Protein 3EEG (pdb70)

Solvent-accessible surface area: 21512 Å² total

Foldseek 3Di:
DAAFAEEEAALPFDDALVLLLVLLVLVVQQFHQEYEQEAQVPDVRSLVSLLVNQVSDARHEYEYEYELDLVRLQSSLVSCVSHNAYEYEYEAEAAVVRVVPDDLVVSLSLVSLLSNVVRGPAYEYEHPCLLRHDLLSVLCVLSNVVSPHAEYERENNVLDAAVSLLVSLLSVCRNPPCVNHAYEYKHFCPVPCQLSNRVSNLLRGHRYYYAYDVQRDPDRGIHHPLSNCVVVPCVPRVYDYSGPVVSSVVSSVSSVVSD/DAAFAEEEECLEQVPPADLVVLLVLLVLCVVFFHQEYANYELVVDVRSLQSLLVNLVNHAPHEYEYEFELPLVSLLSQLVSCVSRNAYEYEYEDEQAQCCVVPPVNVDGLVVSQCLVSLLSNVVSGPAYEYEHPCLLHHDLVSSLCCLSNVVSPHAEYEYENVVLDAQVSLLVSLLSVCRRPPCVSHAYEYKHACPVPCQLSNRVSNLLRTHRYYYAYDVQRGPDRHHHHPLRNCVVVQCVPSVYHGSGDNVSNVVSSVVSVVSD

B-factor: mean 32.59, std 12.15, range [4.66, 92.18]

Radius of gyration: 26.12 Å; Cα contacts (8 Å, |Δi|>4): 1214; chains: 2; bounding box: 69×71×54 Å

CATH classification: 3.20.20.70

Nearest PDB structures (foldseek):
  3ewb-assembly1_X-2  TM=9.752E-01  e=7.501E-30  Listeria monocytogenes serotype 4b str. F2365
  3a9i-assembly1_A-2  TM=8.402E-01  e=5.751E-18  Thermus thermophilus HB27
  2zyf-assembly1_A-2  TM=8.427E-01  e=1.401E-17  Thermus thermophilus HB27
  2ztj-assembly1_A  TM=8.525E-01  e=6.180E-17  Thermus thermophilus HB27
  3ivt-assembly1_A  TM=8.142E-01  e=5.488E-17  Schizosaccharomyces pombe

Structure (mmCIF, N/CA/C/O backbone):
data_3EEG
#
_entry.id   3EEG
#
_cell.length_a   118.666
_cell.length_b   118.666
_cell.length_c   154.910
_cell.angle_alpha   90.00
_cell.angle_beta   90.00
_cell.angle_gamma   120.00
#
_symmetry.space_group_name_H-M   'P 65 2 2'
#
loop_
_entity.id
_entity.type
_entity.pdbx_description
1 polymer '2-isopropylmalate synthase'
2 water water
#
loop_
_atom_site.group_PDB
_atom_site.id
_atom_site.type_symbol
_atom_site.label_atom_id
_atom_site.label_alt_id
_atom_site.label_comp_id
_atom_site.label_asym_id
_atom_site.label_entity_id
_atom_site.label_seq_id
_atom_site.pdbx_PDB_ins_code
_atom_site.Cartn_x
_atom_site.Cartn_y
_atom_site.Cartn_z
_atom_site.occupancy
_atom_site.B_iso_or_equiv
_atom_site.auth_seq_id
_atom_site.auth_comp_id
_atom_site.auth_asym_id
_atom_site.auth_atom_id
_atom_site.pdbx_PDB_model_num
ATOM 1 N N . GLY A 1 4 ? 74.627 76.854 -6.726 1.00 32.54 2 GLY A N 1
ATOM 2 C CA . GLY A 1 4 ? 73.645 75.921 -6.042 1.00 30.89 2 GLY A CA 1
ATOM 3 C C . GLY A 1 4 ? 72.238 76.491 -5.954 1.00 30.24 2 GLY A C 1
ATOM 4 O O . GLY A 1 4 ? 72.051 77.699 -6.081 1.00 31.33 2 GLY A O 1
ATOM 5 N N . LYS A 1 5 ? 71.241 75.632 -5.760 1.00 28.38 3 LYS A N 1
ATOM 6 C CA . LYS A 1 5 ? 69.865 76.092 -5.643 1.00 25.71 3 LYS A CA 1
ATOM 7 C C . LYS A 1 5 ? 69.644 76.610 -4.219 1.00 24.94 3 LYS A C 1
ATOM 8 O O . LYS A 1 5 ? 69.942 75.924 -3.235 1.00 24.57 3 LYS A O 1
ATOM 14 N N . ARG A 1 6 ? 69.129 77.829 -4.113 1.00 22.48 4 ARG A N 1
ATOM 15 C CA . ARG A 1 6 ? 68.886 78.423 -2.815 1.00 21.87 4 ARG A CA 1
ATOM 16 C C . ARG A 1 6 ? 67.602 77.895 -2.194 1.00 21.26 4 ARG A C 1
ATOM 17 O O . ARG A 1 6 ? 66.540 77.907 -2.818 1.00 22.89 4 ARG A O 1
ATOM 25 N N . ILE A 1 7 ? 67.718 77.412 -0.965 1.00 18.48 5 ILE A N 1
ATOM 26 C CA . ILE A 1 7 ? 66.575 76.914 -0.225 1.00 16.34 5 ILE A CA 1
ATOM 27 C C . ILE A 1 7 ? 66.345 77.908 0.909 1.00 16.93 5 ILE A C 1
ATOM 28 O O . ILE A 1 7 ? 67.281 78.292 1.621 1.00 17.04 5 ILE A O 1
ATOM 33 N N . PHE A 1 8 ? 65.107 78.340 1.076 1.00 16.85 6 PHE A N 1
ATOM 34 C CA . PHE A 1 8 ? 64.828 79.300 2.121 1.00 17.84 6 PHE A CA 1
ATOM 35 C C . PHE A 1 8 ? 64.330 78.687 3.408 1.00 17.74 6 PHE A C 1
ATOM 36 O O . PHE A 1 8 ? 63.593 77.705 3.401 1.00 18.77 6 PHE A O 1
ATOM 44 N N . VAL A 1 9 ? 64.763 79.285 4.514 1.00 17.52 7 VAL A N 1
ATOM 45 C CA . VAL A 1 9 ? 64.406 78.855 5.859 1.00 15.75 7 VAL A CA 1
ATOM 46 C C . VAL A 1 9 ? 63.318 79.747 6.500 1.00 14.80 7 VAL A C 1
ATOM 47 O O . VAL A 1 9 ? 63.513 80.947 6.694 1.00 15.21 7 VAL A O 1
ATOM 51 N N . PHE A 1 10 ? 62.170 79.158 6.815 1.00 14.32 8 PHE A N 1
ATOM 52 C CA . PHE A 1 10 ? 61.075 79.902 7.435 1.00 13.74 8 PHE A CA 1
ATOM 53 C C . PHE A 1 10 ? 60.972 79.452 8.885 1.00 13.58 8 PHE A C 1
ATOM 54 O O . PHE A 1 10 ? 60.428 78.392 9.180 1.00 12.40 8 PHE A O 1
ATOM 62 N N . ASP A 1 11 ? 61.539 80.246 9.787 1.00 15.81 9 ASP A N 1
ATOM 63 C CA . ASP A 1 11 ? 61.507 79.906 11.197 1.00 15.04 9 ASP A CA 1
ATOM 64 C C . ASP A 1 11 ? 60.226 80.378 11.812 1.00 14.89 9 ASP A C 1
ATOM 65 O O . ASP A 1 11 ? 59.858 81.542 11.668 1.00 15.01 9 ASP A O 1
ATOM 70 N N . THR A 1 12 ? 59.575 79.465 12.527 1.00 15.38 10 THR A N 1
ATOM 71 C CA . THR A 1 12 ? 58.311 79.726 13.192 1.00 17.09 10 THR A CA 1
ATOM 72 C C . THR A 1 12 ? 58.424 79.598 14.726 1.00 17.30 10 THR A C 1
ATOM 73 O O . THR A 1 12 ? 57.418 79.565 15.444 1.00 17.22 10 THR A O 1
ATOM 77 N N . THR A 1 13 ? 59.663 79.594 15.215 1.00 17.50 11 THR A N 1
ATOM 78 C CA . THR A 1 13 ? 59.948 79.409 16.625 1.00 18.06 11 THR A CA 1
ATOM 79 C C . THR A 1 13 ? 59.419 80.412 17.646 1.00 18.74 11 THR A C 1
ATOM 80 O O . THR A 1 13 ? 59.432 80.124 18.837 1.00 17.65 11 THR A O 1
ATOM 84 N N . LEU A 1 14 ? 58.953 81.577 17.204 1.00 21.10 12 LEU A N 1
ATOM 85 C CA . LEU A 1 14 ? 58.394 82.563 18.136 1.00 21.59 12 LEU A CA 1
ATOM 86 C C . LEU A 1 14 ? 56.970 82.166 18.549 1.00 25.38 12 LEU A C 1
ATOM 87 O O . LEU A 1 14 ? 56.467 82.576 19.598 1.00 25.51 12 LEU A O 1
ATOM 92 N N . ARG A 1 15 ? 56.315 81.363 17.723 1.00 30.10 13 ARG A N 1
ATOM 93 C CA . ARG A 1 15 ? 54.968 80.925 18.044 1.00 35.96 13 ARG A CA 1
ATOM 94 C C . ARG A 1 15 ? 55.054 79.519 18.631 1.00 38.87 13 ARG A C 1
ATOM 95 O O . ARG A 1 15 ? 54.373 78.608 18.168 1.00 40.64 13 ARG A O 1
ATOM 103 N N . ASP A 1 16 ? 55.903 79.358 19.646 1.00 42.52 14 ASP A N 1
ATOM 104 C CA . ASP A 1 16 ? 56.113 78.078 20.321 1.00 44.56 14 ASP A CA 1
ATOM 105 C C . ASP A 1 16 ? 56.684 78.267 21.731 1.00 45.56 14 ASP A C 1
ATOM 106 O O . ASP A 1 16 ? 57.789 77.820 22.045 1.00 45.95 14 ASP A O 1
ATOM 111 N N . GLY A 1 17 ? 55.919 78.952 22.572 1.00 45.47 15 GLY A N 1
ATOM 112 C CA . GLY A 1 17 ? 56.335 79.170 23.939 1.00 45.08 15 GLY A CA 1
ATOM 113 C C . GLY A 1 17 ? 55.381 78.416 24.846 1.00 45.00 15 GLY A C 1
ATOM 114 O O . GLY A 1 17 ? 54.438 77.769 24.377 1.00 42.98 15 GLY A O 1
ATOM 115 N N . LEU A 1 25 ? 57.140 84.842 26.891 1.00 27.98 23 LEU A N 1
ATOM 116 C CA . LEU A 1 25 ? 58.059 85.852 26.372 1.00 29.55 23 LEU A CA 1
ATOM 117 C C . LEU A 1 25 ? 57.420 87.224 26.264 1.00 29.75 23 LEU A C 1
ATOM 118 O O . LEU A 1 25 ? 56.362 87.369 25.654 1.00 30.04 23 LEU A O 1
ATOM 123 N N . ASN A 1 26 ? 58.061 88.237 26.839 1.00 29.91 24 ASN A N 1
ATOM 124 C CA . ASN A 1 26 ? 57.525 89.586 26.742 1.00 30.64 24 ASN A CA 1
ATOM 125 C C . ASN A 1 26 ? 57.826 90.193 25.363 1.00 30.75 24 ASN A C 1
ATOM 126 O O . ASN A 1 26 ? 58.491 89.581 24.513 1.00 29.00 24 ASN A O 1
ATOM 131 N N . THR A 1 27 ? 57.362 91.418 25.159 1.00 31.08 25 THR A N 1
ATOM 132 C CA . THR A 1 27 ? 57.530 92.065 23.871 1.00 32.59 25 THR A CA 1
ATOM 133 C C . THR A 1 27 ? 58.913 92.601 23.501 1.00 32.33 25 THR A C 1
ATOM 134 O O . THR A 1 27 ? 59.022 93.472 22.641 1.00 33.06 25 THR A O 1
ATOM 138 N N . GLU A 1 28 ? 59.966 92.091 24.137 1.00 32.22 26 GLU A N 1
ATOM 139 C CA . GLU A 1 28 ? 61.331 92.509 23.803 1.00 32.20 26 GLU A CA 1
ATOM 140 C C . GLU A 1 28 ? 62.270 91.327 23.855 1.00 30.54 26 GLU A C 1
ATOM 141 O O . GLU A 1 28 ? 63.408 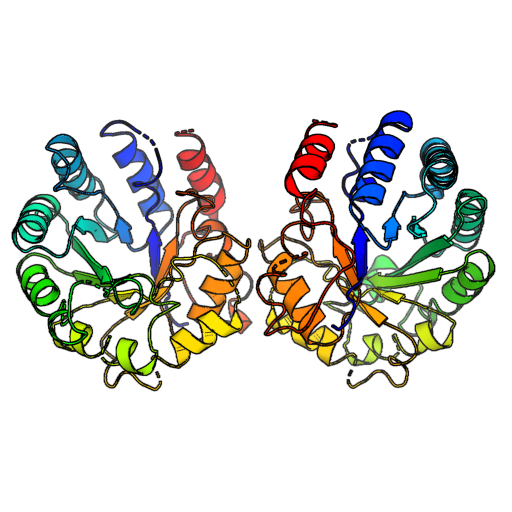91.406 23.402 1.00 29.57 26 GLU A O 1
ATOM 147 N N . GLU A 1 29 ? 61.784 90.234 24.425 1.00 30.00 27 GLU A N 1
ATOM 148 C CA . GLU A 1 29 ? 62.545 89.000 24.465 1.00 29.74 27 GLU A CA 1
ATOM 149 C C . GLU A 1 29 ? 62.262 88.364 23.099 1.00 29.35 27 GLU A C 1
ATOM 150 O O . GLU A 1 29 ? 63.054 87.582 22.583 1.00 29.78 27 GLU A O 1
ATOM 156 N N . LYS A 1 30 ? 61.116 88.726 22.522 1.00 29.58 28 LYS A N 1
ATOM 157 C CA . LYS A 1 30 ? 60.721 88.257 21.202 1.00 27.41 28 LYS A CA 1
ATOM 158 C C . LYS A 1 30 ? 61.574 89.018 20.203 1.00 27.55 28 LYS A C 1
ATOM 159 O O . LYS A 1 30 ? 61.937 88.483 19.166 1.00 29.01 28 LYS A O 1
ATOM 165 N N . ILE A 1 31 ? 61.889 90.275 20.503 1.00 25.20 29 ILE A N 1
ATOM 166 C CA . ILE A 1 31 ? 62.732 91.055 19.604 1.00 21.93 29 ILE A CA 1
ATOM 167 C C . ILE A 1 31 ? 64.158 90.513 19.661 1.00 22.11 29 ILE A C 1
ATOM 168 O O . ILE A 1 31 ? 64.841 90.395 18.639 1.00 22.51 29 ILE A O 1
ATOM 173 N N . ILE A 1 32 ? 64.609 90.180 20.863 1.00 20.50 30 ILE A N 1
ATOM 174 C CA . ILE A 1 32 ? 65.956 89.657 21.031 1.00 21.25 30 ILE A CA 1
ATOM 175 C C . ILE A 1 32 ? 66.111 88.341 20.281 1.00 21.37 30 ILE A C 1
ATOM 176 O O . ILE A 1 32 ? 67.127 88.104 19.624 1.00 23.05 30 ILE A O 1
ATOM 181 N N . VAL A 1 33 ? 65.097 87.488 20.387 1.00 19.62 31 VAL A N 1
ATOM 182 C CA . VAL A 1 33 ? 65.100 86.191 19.719 1.00 17.52 31 VAL A CA 1
ATOM 183 C C . VAL A 1 33 ? 65.061 86.387 18.204 1.00 17.22 31 VAL A C 1
ATOM 184 O O . VAL A 1 33 ? 65.835 85.777 17.448 1.00 15.29 31 VAL A O 1
ATOM 188 N N . ALA A 1 34 ? 64.147 87.246 17.772 1.00 15.85 32 ALA A N 1
ATOM 189 C CA . ALA A 1 34 ? 63.997 87.534 16.358 1.00 18.75 32 ALA A CA 1
ATOM 190 C C . ALA A 1 34 ? 65.305 88.083 15.787 1.00 19.68 32 ALA A C 1
ATOM 191 O O . ALA A 1 34 ? 65.653 87.797 14.642 1.00 19.05 32 ALA A O 1
ATOM 193 N N . LYS A 1 35 ? 66.027 88.870 16.583 1.00 19.46 33 LYS A N 1
ATOM 194 C CA . LYS A 1 35 ? 67.298 89.408 16.132 1.00 19.40 33 LYS A CA 1
ATOM 195 C C . LYS A 1 35 ? 68.294 88.270 16.009 1.00 19.14 33 LYS A C 1
ATOM 196 O O . LYS A 1 35 ? 69.026 88.185 15.030 1.00 19.39 33 LYS A O 1
ATOM 202 N N . ALA A 1 36 ? 68.303 87.384 16.998 1.00 19.34 34 ALA A N 1
ATOM 203 C CA . ALA A 1 36 ? 69.217 86.251 16.993 1.00 19.63 34 ALA A CA 1
ATOM 204 C C . ALA A 1 36 ? 68.972 85.445 15.728 1.00 21.61 34 ALA A C 1
ATOM 205 O O . ALA A 1 36 ? 69.913 84.966 15.071 1.00 20.06 34 ALA A O 1
ATOM 207 N N . LEU A 1 37 ? 67.693 85.315 15.385 1.00 22.70 35 LEU A N 1
ATOM 208 C CA . LEU A 1 37 ? 67.301 84.586 14.186 1.00 23.69 35 LEU A CA 1
ATOM 209 C C . LEU A 1 37 ? 67.763 85.312 12.925 1.00 24.14 35 LEU A C 1
ATOM 210 O O . LEU A 1 37 ? 68.192 84.674 11.966 1.00 24.98 35 LEU A O 1
ATOM 215 N N . ASP A 1 38 ? 67.668 86.640 12.926 1.00 24.08 36 ASP A N 1
ATOM 216 C CA . ASP A 1 38 ? 68.101 87.453 11.788 1.00 25.40 36 ASP A CA 1
ATOM 217 C C . ASP A 1 38 ? 69.611 87.267 11.543 1.00 25.96 36 ASP A C 1
ATOM 218 O O . ASP A 1 38 ? 70.071 87.109 10.403 1.00 24.24 36 ASP A O 1
ATOM 223 N N . GLU A 1 39 ? 70.370 87.278 12.633 1.00 26.93 37 GLU A N 1
ATOM 224 C CA . GLU A 1 39 ? 71.815 87.136 12.576 1.00 26.49 37 GLU A CA 1
ATOM 225 C C . GLU A 1 39 ? 72.228 85.733 12.208 1.00 26.36 37 GLU A C 1
ATOM 226 O O . GLU A 1 39 ? 73.302 85.533 11.654 1.00 26.16 37 GLU A O 1
ATOM 232 N N . LEU A 1 40 ? 71.384 84.756 12.522 1.00 25.92 38 LEU A N 1
ATOM 233 C CA . LEU A 1 40 ? 71.706 83.373 12.201 1.00 24.51 38 LEU A CA 1
ATOM 234 C C . LEU A 1 40 ? 71.533 83.156 10.706 1.00 24.78 38 LEU A C 1
ATOM 235 O O . LEU A 1 40 ? 72.066 82.203 10.130 1.00 24.66 38 LEU A O 1
ATOM 240 N N . GLY A 1 41 ? 70.771 84.050 10.083 1.00 24.93 39 GLY A N 1
ATOM 241 C CA . GLY A 1 41 ? 70.542 83.961 8.654 1.00 24.24 39 GLY A CA 1
ATOM 242 C C . GLY A 1 41 ? 69.273 83.294 8.151 1.00 24.38 39 GLY A C 1
ATOM 243 O O . GLY A 1 41 ? 69.284 82.721 7.056 1.00 23.95 39 GLY A O 1
ATOM 244 N N . VAL A 1 42 ? 68.186 83.340 8.926 1.00 23.85 40 VAL A N 1
ATOM 245 C CA . VAL A 1 42 ? 66.939 82.750 8.453 1.00 23.46 40 VAL A CA 1
ATOM 246 C C . VAL A 1 42 ? 66.339 83.768 7.485 1.00 22.29 40 VAL A C 1
ATOM 247 O O . VAL A 1 42 ? 66.553 84.972 7.620 1.00 22.24 40 VAL A O 1
ATOM 251 N N . ASP A 1 43 ? 65.594 83.284 6.504 1.00 19.97 41 ASP A N 1
ATOM 252 C CA . ASP A 1 43 ? 65.002 84.151 5.499 1.00 17.59 41 ASP A CA 1
ATOM 253 C C . ASP A 1 43 ? 63.641 84.733 5.862 1.00 17.69 41 ASP A C 1
ATOM 254 O O . ASP A 1 43 ? 63.319 85.870 5.519 1.00 17.51 41 ASP A O 1
ATOM 259 N N . VAL A 1 44 ? 62.834 83.962 6.569 1.00 19.38 42 VAL A N 1
ATOM 260 C CA . VAL A 1 44 ? 61.524 84.448 6.963 1.00 20.27 42 VAL A CA 1
ATOM 261 C C . VAL A 1 44 ? 61.276 84.088 8.416 1.00 20.92 42 VAL A C 1
ATOM 262 O O . VAL A 1 44 ? 61.377 82.920 8.785 1.00 22.48 42 VAL A O 1
ATOM 266 N N . ILE A 1 45 ? 60.968 85.072 9.252 1.00 20.16 43 ILE A N 1
ATOM 267 C CA . ILE A 1 45 ? 60.682 84.755 10.643 1.00 19.92 43 ILE A CA 1
ATOM 268 C C . ILE A 1 45 ? 59.240 85.168 10.943 1.00 20.66 43 ILE A C 1
ATOM 269 O O . ILE A 1 45 ? 58.868 86.321 10.750 1.00 21.82 43 ILE A O 1
ATOM 274 N N . GLU A 1 46 ? 58.423 84.206 11.371 1.00 20.74 44 GLU A N 1
ATOM 275 C CA . GLU A 1 46 ? 57.030 84.470 11.715 1.00 19.45 44 GLU A CA 1
ATOM 276 C C . GLU A 1 46 ? 56.951 85.199 13.079 1.00 18.26 44 GLU A C 1
ATOM 277 O O . GLU A 1 46 ? 57.284 84.648 14.135 1.00 16.48 44 GLU A O 1
ATOM 283 N N . ALA A 1 47 ? 56.516 86.455 13.029 1.00 16.54 45 ALA A N 1
ATOM 284 C CA . ALA A 1 47 ? 56.406 87.305 14.207 1.00 13.90 45 ALA A CA 1
ATOM 285 C C . ALA A 1 47 ? 55.239 86.999 15.136 1.00 13.90 45 ALA A C 1
ATOM 286 O O . ALA A 1 47 ? 55.372 87.150 16.343 1.00 14.34 45 ALA A O 1
ATOM 288 N N . GLY A 1 48 ? 54.093 86.594 14.600 1.00 13.95 46 GLY A N 1
ATOM 289 C CA . GLY A 1 48 ? 52.973 86.318 15.476 1.00 16.40 46 GLY A CA 1
ATOM 290 C C . GLY A 1 48 ? 51.618 86.184 14.812 1.00 19.73 46 GLY A C 1
ATOM 291 O O . GLY A 1 48 ? 51.510 86.107 13.588 1.00 20.68 46 GLY A O 1
ATOM 292 N N . PHE A 1 49 ? 50.579 86.189 15.642 1.00 22.38 47 PHE A N 1
ATOM 293 C CA . PHE A 1 49 ? 49.195 86.031 15.210 1.00 26.25 47 PHE A CA 1
ATOM 294 C C . PHE A 1 49 ? 48.340 87.290 15.557 1.00 27.28 47 PHE A C 1
ATOM 295 O O . PHE A 1 49 ? 47.378 87.217 16.323 1.00 30.16 47 PHE A O 1
ATOM 303 N N . PRO A 1 50 ? 48.666 88.447 14.949 1.00 26.13 48 PRO A N 1
ATOM 304 C CA . PRO A 1 50 ? 48.035 89.767 15.111 1.00 24.81 48 PRO A CA 1
ATOM 305 C C . PRO A 1 50 ? 46.560 89.873 15.494 1.00 23.59 48 PRO A C 1
ATOM 306 O O . PRO A 1 50 ? 46.190 90.755 16.254 1.00 23.10 48 PRO A O 1
ATOM 310 N N . VAL A 1 51 ? 45.721 88.991 14.970 1.00 24.41 49 VAL A N 1
ATOM 311 C CA . VAL A 1 51 ? 44.281 89.057 15.233 1.00 25.08 49 VAL A CA 1
ATOM 312 C C . VAL A 1 51 ? 43.864 88.641 16.655 1.00 25.68 49 VAL A C 1
ATOM 313 O O . VAL A 1 51 ? 42.844 89.096 17.189 1.00 23.80 49 VAL A O 1
ATOM 317 N N . SER A 1 52 ? 44.672 87.783 17.264 1.00 26.95 50 SER A N 1
ATOM 318 C CA . SER A 1 52 ? 44.387 87.272 18.591 1.00 27.09 50 SER A CA 1
ATOM 319 C C . SER A 1 52 ? 44.163 88.349 19.659 1.00 26.94 50 SER A C 1
ATOM 320 O O . SER A 1 52 ? 43.156 88.326 20.367 1.00 25.66 50 SER A O 1
ATOM 323 N N . SER A 1 53 ? 45.088 89.292 19.779 1.00 26.80 51 SER A N 1
ATOM 324 C CA . SER A 1 53 ? 44.931 90.337 20.789 1.00 27.86 51 SER A CA 1
ATOM 325 C C . SER A 1 53 ? 45.804 91.543 20.509 1.00 28.58 51 SER A C 1
ATOM 326 O O . SER A 1 53 ? 46.780 91.452 19.769 1.00 29.43 51 SER A O 1
ATOM 329 N N . PRO A 1 54 ? 45.471 92.694 21.111 1.00 28.29 52 PRO A N 1
ATOM 330 C CA . PRO A 1 54 ? 46.269 93.908 20.897 1.00 28.32 52 PRO A CA 1
ATOM 331 C C . PRO A 1 54 ? 47.760 93.686 21.203 1.00 27.81 52 PRO A C 1
ATOM 332 O O . PRO A 1 54 ? 48.639 94.257 20.553 1.00 27.90 52 PRO A O 1
ATOM 336 N N . GLY A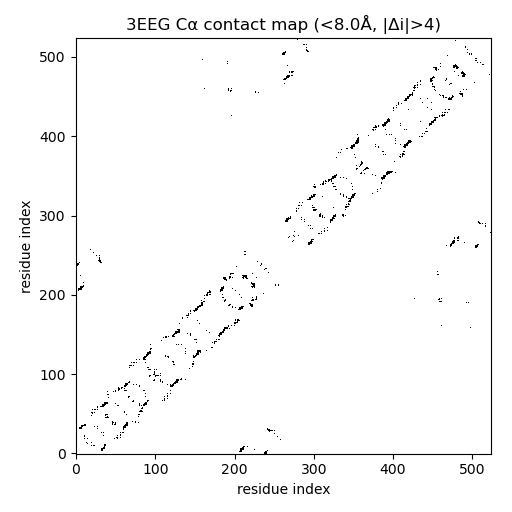 1 55 ? 48.038 92.836 22.182 1.00 28.22 53 GLY A N 1
ATOM 337 C CA . GLY A 1 55 ? 49.419 92.562 22.546 1.00 28.71 53 GLY A CA 1
ATOM 338 C C . GLY A 1 55 ? 50.219 91.819 21.489 1.00 28.20 53 GLY A C 1
ATOM 339 O O . GLY A 1 55 ? 51.435 92.002 21.371 1.00 29.64 53 GLY A O 1
ATOM 340 N N . ASP A 1 56 ? 49.541 90.963 20.735 1.00 26.91 54 ASP A N 1
ATOM 341 C CA . ASP A 1 56 ? 50.186 90.195 19.675 1.00 26.01 54 ASP A CA 1
ATOM 342 C C . ASP A 1 56 ? 50.345 91.099 18.459 1.00 24.10 54 ASP A C 1
ATOM 343 O O . ASP A 1 56 ? 51.324 91.007 17.724 1.00 22.61 54 ASP A O 1
ATOM 348 N N . PHE A 1 57 ? 49.368 91.975 18.254 1.00 22.30 55 PHE A N 1
ATOM 349 C CA . PHE A 1 57 ? 49.404 92.907 17.144 1.00 20.28 55 PHE A CA 1
ATOM 350 C C . PHE A 1 57 ? 50.611 93.796 17.405 1.00 20.00 55 PHE A C 1
ATOM 351 O O . PHE A 1 57 ? 51.539 93.905 16.598 1.00 17.31 55 PHE A O 1
ATOM 359 N N . ASN A 1 58 ? 50.580 94.407 18.578 1.00 20.89 56 ASN A N 1
ATOM 360 C CA . ASN A 1 58 ? 51.628 95.303 19.019 1.00 21.12 56 ASN A CA 1
ATOM 361 C C . ASN A 1 58 ? 53.018 94.666 18.975 1.00 20.32 56 ASN A C 1
ATOM 362 O O . ASN A 1 58 ? 53.998 95.335 18.640 1.00 21.36 56 ASN A O 1
ATOM 367 N N . SER A 1 59 ? 53.118 93.383 19.306 1.00 19.45 57 SER A N 1
ATOM 368 C CA . SER A 1 59 ? 54.423 92.733 19.288 1.00 18.18 57 SER A CA 1
ATOM 369 C C . SER A 1 59 ? 54.868 92.432 17.850 1.00 16.93 57 SER A C 1
ATOM 370 O O . SER A 1 59 ? 56.069 92.382 17.559 1.00 14.62 57 SER A O 1
ATOM 373 N N . VAL A 1 60 ? 53.904 92.262 16.947 1.00 15.72 58 VAL A N 1
ATOM 374 C CA . VAL A 1 60 ? 54.234 92.011 15.546 1.00 15.83 58 VAL A CA 1
ATOM 375 C C . VAL A 1 60 ? 54.813 93.277 14.887 1.00 18.58 58 VAL A C 1
ATOM 376 O O . VAL A 1 60 ? 55.826 93.208 14.172 1.00 18.57 58 VAL A O 1
ATOM 380 N N . VAL A 1 61 ? 54.198 94.430 15.146 1.00 19.20 59 VAL A N 1
ATOM 381 C CA . VAL A 1 61 ? 54.690 95.665 14.549 1.00 22.81 59 VAL A CA 1
ATOM 382 C C . VAL A 1 61 ? 56.044 95.970 15.159 1.00 23.20 59 VAL A C 1
ATOM 383 O O . VAL A 1 61 ? 56.937 96.515 14.506 1.00 23.59 59 VAL A O 1
ATOM 387 N N . GLU A 1 62 ? 56.198 95.598 16.420 1.00 24.01 60 GLU A N 1
ATOM 388 C CA . GLU A 1 62 ? 57.452 95.825 17.102 1.00 25.76 60 GLU A CA 1
ATOM 389 C C . GLU A 1 62 ? 58.572 94.998 16.489 1.00 26.61 60 GLU A C 1
ATOM 390 O O . GLU A 1 62 ? 59.711 95.441 16.453 1.00 27.84 60 GLU A O 1
ATOM 396 N N . ILE A 1 63 ? 58.264 93.795 16.014 1.00 27.10 61 ILE A N 1
ATOM 397 C CA . ILE A 1 63 ? 59.288 92.971 15.380 1.00 26.30 61 ILE A CA 1
ATOM 398 C C . ILE A 1 63 ? 59.705 93.630 14.047 1.00 26.79 61 ILE A C 1
ATOM 399 O O . ILE A 1 63 ? 60.899 93.704 13.718 1.00 24.97 61 ILE A O 1
ATOM 404 N N . THR A 1 64 ? 58.714 94.118 13.293 1.00 26.23 62 THR A N 1
ATOM 405 C CA . THR A 1 64 ? 58.974 94.759 11.999 1.00 26.65 62 THR A CA 1
ATOM 406 C C . THR A 1 64 ? 59.740 96.068 12.067 1.00 27.71 62 THR A C 1
ATOM 407 O O . THR A 1 64 ? 60.120 96.612 11.036 1.00 30.28 62 THR A O 1
ATOM 411 N N . LYS A 1 65 ? 59.969 96.580 13.270 1.00 27.70 63 LYS A N 1
ATOM 412 C CA . LYS A 1 65 ? 60.719 97.818 13.418 1.00 25.71 63 LYS A CA 1
ATOM 413 C C . LYS A 1 65 ? 62.146 97.516 13.818 1.00 25.31 63 LYS A C 1
ATOM 414 O O . LYS A 1 65 ? 63.072 98.186 13.378 1.00 28.91 63 LYS A O 1
ATOM 420 N N . ALA A 1 66 ? 62.310 96.503 14.659 1.00 23.69 64 ALA A N 1
ATOM 421 C CA . ALA A 1 66 ? 63.611 96.101 15.153 1.00 22.38 64 ALA A CA 1
ATOM 422 C C . ALA A 1 66 ? 64.391 95.262 14.158 1.00 22.97 64 ALA A C 1
ATOM 423 O O . ALA A 1 66 ? 65.600 95.419 14.054 1.00 25.86 64 ALA A O 1
ATOM 425 N N . VAL A 1 67 ? 63.715 94.368 13.439 1.00 21.66 65 VAL A N 1
ATOM 426 C CA . VAL A 1 67 ? 64.387 93.493 12.478 1.00 19.87 65 VAL A CA 1
ATOM 427 C C . VAL A 1 67 ? 63.814 93.738 11.090 1.00 20.55 65 VAL A C 1
ATOM 428 O O . VAL A 1 67 ? 62.595 93.800 10.908 1.00 22.71 65 VAL A O 1
ATOM 432 N N . THR A 1 68 ? 64.692 93.880 10.103 1.00 19.73 66 THR A N 1
ATOM 433 C CA . THR A 1 68 ? 64.217 94.198 8.771 1.00 17.56 66 THR A CA 1
ATOM 434 C C . THR A 1 68 ? 64.863 93.479 7.603 1.00 15.33 66 THR A C 1
ATOM 435 O O . THR A 1 68 ? 64.325 93.537 6.504 1.00 14.69 66 THR A O 1
ATOM 439 N N . ARG A 1 69 ? 65.992 92.808 7.819 1.00 14.97 67 ARG A N 1
ATOM 440 C CA . ARG A 1 69 ? 66.654 92.097 6.724 1.00 15.03 67 ARG A CA 1
ATOM 441 C C . ARG A 1 69 ? 65.778 90.903 6.352 1.00 15.47 67 ARG A C 1
ATOM 442 O O . ARG A 1 69 ? 65.327 90.777 5.217 1.00 14.99 67 ARG A O 1
ATOM 450 N N . PRO A 1 70 ? 65.524 90.003 7.310 1.00 16.19 68 PRO A N 1
ATOM 451 C CA . PRO A 1 70 ? 64.667 88.882 6.915 1.00 14.23 68 PRO A CA 1
ATOM 452 C C . PRO A 1 70 ? 63.259 89.430 6.699 1.00 15.28 68 PRO A C 1
ATOM 453 O O . PRO A 1 70 ? 62.923 90.505 7.201 1.00 15.54 68 PRO A O 1
ATOM 457 N N . THR A 1 71 ? 62.429 88.714 5.954 1.00 15.42 69 THR A N 1
ATOM 458 C CA . THR A 1 71 ? 61.079 89.203 5.745 1.00 14.47 69 THR A CA 1
ATOM 459 C C . THR A 1 71 ? 60.211 88.725 6.900 1.00 16.06 69 THR A C 1
ATOM 460 O O . THR A 1 71 ? 60.255 87.550 7.271 1.00 16.45 69 THR A O 1
ATOM 464 N N . ILE A 1 72 ? 59.457 89.656 7.486 1.00 16.79 70 ILE A N 1
ATOM 465 C CA . ILE A 1 72 ? 58.580 89.365 8.625 1.00 16.89 70 ILE A CA 1
ATOM 466 C C . ILE A 1 72 ? 57.195 88.836 8.234 1.00 18.05 70 ILE A C 1
ATOM 467 O O . ILE A 1 72 ? 56.443 89.480 7.498 1.00 18.62 70 ILE A O 1
ATOM 472 N N . CYS A 1 73 ? 56.860 87.665 8.764 1.00 17.51 71 CYS A N 1
ATOM 473 C CA . CYS A 1 73 ? 55.583 87.020 8.485 1.00 17.49 71 CYS A CA 1
ATOM 474 C C . CYS A 1 73 ? 54.594 87.038 9.670 1.00 17.60 71 CYS A C 1
ATOM 475 O O . CYS A 1 73 ? 55.003 86.979 10.829 1.00 19.32 71 CYS A O 1
ATOM 478 N N . ALA A 1 74 ? 53.302 87.149 9.374 1.00 16.92 72 ALA A N 1
ATOM 479 C CA . ALA A 1 74 ? 52.266 87.108 10.404 1.00 17.16 72 ALA A CA 1
ATOM 480 C C . ALA A 1 74 ? 51.320 85.996 9.967 1.00 19.82 72 ALA A C 1
ATOM 481 O O . ALA A 1 74 ? 51.184 85.722 8.769 1.00 22.02 72 ALA A O 1
ATOM 483 N N . LEU A 1 75 ? 50.672 85.352 10.931 1.00 20.14 73 LEU A N 1
ATOM 484 C CA . LEU A 1 75 ? 49.754 84.251 10.646 1.00 18.28 73 LEU A CA 1
ATOM 485 C C . LEU A 1 75 ? 48.328 84.746 10.822 1.00 19.13 73 LEU A C 1
ATOM 486 O O . LEU A 1 75 ? 48.086 85.576 11.691 1.00 20.67 73 LEU A O 1
ATOM 491 N N . THR A 1 76 ? 47.395 84.271 9.993 1.00 18.34 74 THR A N 1
ATOM 492 C CA . THR A 1 76 ? 45.980 84.674 10.094 1.00 20.04 74 THR A CA 1
ATOM 493 C C . THR A 1 76 ? 45.052 83.655 9.482 1.00 21.06 74 THR A C 1
ATOM 494 O O . THR A 1 76 ? 45.443 82.900 8.603 1.00 22.89 74 THR A O 1
ATOM 498 N N . ARG A 1 77 ? 43.815 83.632 9.944 1.00 20.96 75 ARG A N 1
ATOM 499 C CA . ARG A 1 77 ? 42.871 82.698 9.377 1.00 22.20 75 ARG A CA 1
ATOM 500 C C . ARG A 1 77 ? 42.529 83.197 7.984 1.00 21.46 75 ARG A C 1
ATOM 501 O O . ARG A 1 77 ? 42.774 84.357 7.648 1.00 20.27 75 ARG A O 1
ATOM 509 N N . ALA A 1 78 ? 41.966 82.309 7.177 1.00 22.23 76 ALA A N 1
ATOM 510 C CA . ALA A 1 78 ? 41.562 82.654 5.826 1.00 23.53 76 ALA A CA 1
ATOM 511 C C . ALA A 1 78 ? 40.258 83.476 5.897 1.00 23.68 76 ALA A C 1
ATOM 512 O O . ALA A 1 78 ? 39.191 83.020 5.487 1.00 23.90 76 ALA A O 1
ATOM 514 N N . LYS A 1 79 ? 40.345 84.689 6.429 1.00 23.58 77 LYS A N 1
ATOM 515 C CA . LYS A 1 79 ? 39.161 85.534 6.546 1.00 23.47 77 LYS A CA 1
ATOM 516 C C . LYS A 1 79 ? 39.572 86.960 6.262 1.00 22.15 77 LYS A C 1
ATOM 517 O O . LYS A 1 79 ? 40.490 87.479 6.880 1.00 23.73 77 LYS A O 1
ATOM 523 N N . GLU A 1 80 ? 38.881 87.591 5.329 1.00 20.49 78 GLU A N 1
ATOM 524 C CA . GLU A 1 80 ? 39.200 88.947 4.947 1.00 19.90 78 GLU A CA 1
ATOM 525 C C . GLU A 1 80 ? 39.497 89.814 6.164 1.00 18.99 78 GLU A C 1
ATOM 526 O O . GLU A 1 80 ? 40.523 90.483 6.211 1.00 18.96 78 GLU A O 1
ATOM 532 N N . ALA A 1 81 ? 38.616 89.772 7.157 1.00 20.93 79 ALA A N 1
ATOM 533 C CA . ALA A 1 81 ? 38.783 90.553 8.385 1.00 19.49 79 ALA A CA 1
ATOM 534 C C . ALA A 1 81 ? 40.168 90.403 9.001 1.00 18.73 79 ALA A C 1
ATOM 535 O O . ALA A 1 81 ? 40.828 91.401 9.290 1.00 18.19 79 ALA A O 1
ATOM 537 N N . ASP A 1 82 ? 40.604 89.161 9.217 1.00 19.53 80 ASP A N 1
ATOM 538 C CA . ASP A 1 82 ? 41.922 88.913 9.812 1.00 22.37 80 ASP A CA 1
ATOM 539 C C . ASP A 1 82 ? 43.083 89.346 8.914 1.00 23.33 80 ASP A C 1
ATOM 540 O O . ASP A 1 82 ? 44.030 89.998 9.366 1.00 25.89 80 ASP A O 1
ATOM 545 N N . ILE A 1 83 ? 43.022 88.976 7.642 1.00 20.67 81 ILE A N 1
ATOM 546 C CA . ILE A 1 83 ? 44.082 89.323 6.714 1.00 18.68 81 ILE A CA 1
ATOM 547 C C . ILE A 1 83 ? 44.401 90.820 6.756 1.00 18.23 81 ILE A C 1
ATOM 548 O O . ILE A 1 83 ? 45.572 91.208 6.868 1.00 17.20 81 ILE A O 1
ATOM 553 N N . ASN A 1 84 ? 43.365 91.658 6.683 1.00 17.48 82 ASN A N 1
ATOM 554 C CA . ASN A 1 84 ? 43.547 93.112 6.706 1.00 17.79 82 ASN A CA 1
ATOM 555 C C . ASN A 1 84 ? 44.170 93.637 7.994 1.00 18.63 82 ASN A C 1
ATOM 556 O O . ASN A 1 84 ? 44.974 94.579 7.967 1.00 18.98 82 ASN A O 1
ATOM 561 N N . ILE A 1 85 ? 43.782 93.039 9.118 1.00 17.20 83 ILE A N 1
ATOM 562 C CA . ILE A 1 85 ? 44.347 93.405 10.409 1.00 15.24 83 ILE A CA 1
ATOM 563 C C . ILE A 1 85 ? 45.824 92.970 10.339 1.00 14.74 83 ILE A C 1
ATOM 564 O O . ILE A 1 85 ? 46.726 93.767 10.613 1.00 14.27 83 ILE A O 1
ATOM 569 N N . ALA A 1 86 ? 46.078 91.726 9.936 1.00 14.74 84 ALA A N 1
ATOM 570 C CA . ALA A 1 86 ? 47.463 91.262 9.799 1.00 17.46 84 ALA A CA 1
ATOM 571 C C . ALA A 1 86 ? 48.225 92.276 8.937 1.00 18.81 84 ALA A C 1
ATOM 572 O O . ALA A 1 86 ? 49.387 92.567 9.204 1.00 18.83 84 ALA A O 1
ATOM 574 N N . GLY A 1 87 ? 47.560 92.802 7.908 1.00 20.60 85 GLY A N 1
ATOM 575 C CA . GLY A 1 87 ? 48.179 93.794 7.044 1.00 24.05 85 GLY A CA 1
ATOM 576 C C . GLY A 1 87 ? 48.537 95.064 7.807 1.00 25.69 85 GLY A C 1
ATOM 577 O O . GLY A 1 87 ? 49.573 95.677 7.564 1.00 25.57 85 GLY A O 1
ATOM 578 N N . GLU A 1 88 ? 47.677 95.474 8.731 1.00 28.05 86 GLU A N 1
ATOM 579 C CA . GLU A 1 88 ? 47.943 96.669 9.532 1.00 30.75 86 GLU A CA 1
ATOM 580 C C . GLU A 1 88 ? 49.180 96.465 10.430 1.00 30.48 86 GLU A C 1
ATOM 581 O O . GLU A 1 88 ? 49.938 97.396 10.712 1.00 29.72 86 GLU A O 1
ATOM 587 N N . ALA A 1 89 ? 49.379 95.231 10.876 1.00 29.31 87 ALA A N 1
ATOM 588 C CA . ALA A 1 89 ? 50.486 94.931 11.772 1.00 28.90 87 ALA A CA 1
ATOM 589 C C . ALA A 1 89 ? 51.830 94.770 11.089 1.00 27.48 87 ALA A C 1
ATOM 590 O O . ALA A 1 89 ? 52.876 95.007 11.699 1.00 27.33 87 ALA A O 1
ATOM 592 N N . LEU A 1 90 ? 51.808 94.333 9.836 1.00 25.54 88 LEU A N 1
ATOM 593 C CA . LEU A 1 90 ? 53.040 94.148 9.085 1.00 25.73 88 LEU A CA 1
ATOM 594 C C . LEU A 1 90 ? 53.358 95.398 8.274 1.00 26.89 88 LEU A C 1
ATOM 595 O O . LEU A 1 90 ? 54.422 95.509 7.668 1.00 26.80 88 LEU A O 1
ATOM 600 N N . ARG A 1 91 ? 52.412 96.330 8.283 1.00 27.98 89 ARG A N 1
ATOM 601 C CA . ARG A 1 91 ? 52.514 97.613 7.600 1.00 28.36 89 ARG A CA 1
ATOM 602 C C . ARG A 1 91 ? 53.902 98.286 7.605 1.00 28.79 89 ARG A C 1
ATOM 603 O O . ARG A 1 91 ? 54.287 98.897 6.609 1.00 27.59 89 ARG A O 1
ATOM 611 N N . PHE A 1 92 ? 54.658 98.194 8.698 1.00 28.17 90 PHE A N 1
ATOM 612 C CA . PHE A 1 92 ? 55.980 98.829 8.707 1.00 28.78 90 PHE A CA 1
ATOM 613 C C . PHE A 1 92 ? 57.130 97.915 8.284 1.00 27.37 90 PHE A C 1
ATOM 614 O O . PHE A 1 92 ? 58.286 98.320 8.353 1.00 27.02 90 PHE A O 1
ATOM 622 N N . ALA A 1 93 ? 56.832 96.703 7.838 1.00 27.09 91 ALA A N 1
ATOM 623 C CA . ALA A 1 93 ? 57.887 95.757 7.470 1.00 27.97 91 ALA A CA 1
ATOM 624 C C . ALA A 1 93 ? 58.548 96.029 6.132 1.00 29.05 91 ALA A C 1
ATOM 625 O O . ALA A 1 93 ? 57.857 96.229 5.135 1.00 29.54 91 ALA A O 1
ATOM 627 N N . LYS A 1 94 ? 59.883 96.023 6.110 1.00 29.06 92 LYS A N 1
ATOM 628 C CA . LYS A 1 94 ? 60.622 96.237 4.867 1.00 29.39 92 LYS A CA 1
ATOM 629 C C . LYS A 1 94 ? 60.160 95.213 3.843 1.00 29.66 92 LYS A C 1
ATOM 630 O O . LYS A 1 94 ? 59.930 95.540 2.679 1.00 31.25 92 LYS A O 1
ATOM 636 N N . ARG A 1 95 ? 60.040 93.968 4.284 1.00 27.44 93 ARG A N 1
ATOM 637 C CA . ARG A 1 95 ? 59.587 92.889 3.427 1.00 26.57 93 ARG A CA 1
ATOM 638 C C . ARG A 1 95 ? 58.598 92.097 4.272 1.00 26.71 93 ARG A C 1
ATOM 639 O O . ARG A 1 95 ? 58.998 91.332 5.146 1.00 28.40 93 ARG A O 1
ATOM 647 N N . SER A 1 96 ? 57.308 92.300 4.034 1.00 25.20 94 SER A N 1
ATOM 648 C CA . SER A 1 96 ? 56.287 91.594 4.801 1.00 23.72 94 SER A CA 1
ATOM 649 C C . SER A 1 96 ? 55.729 90.375 4.058 1.00 23.02 94 SER A C 1
ATOM 650 O O . SER A 1 96 ? 55.967 90.187 2.862 1.00 24.16 94 SER A O 1
ATOM 653 N N . ARG A 1 97 ? 54.994 89.541 4.782 1.00 20.24 95 ARG A N 1
ATOM 654 C CA . ARG A 1 97 ? 54.384 88.362 4.191 1.00 19.14 95 ARG A CA 1
ATOM 655 C C . ARG A 1 97 ? 53.274 87.831 5.083 1.00 18.20 95 ARG A C 1
ATOM 656 O O . ARG A 1 97 ? 53.419 87.756 6.300 1.00 19.84 95 ARG A O 1
ATOM 664 N N . ILE A 1 98 ? 52.149 87.491 4.483 1.00 17.42 96 ILE A N 1
ATOM 665 C CA . ILE A 1 98 ? 51.085 86.918 5.269 1.00 17.64 96 ILE A CA 1
ATOM 666 C C . ILE A 1 98 ? 51.171 85.413 5.048 1.00 19.77 96 ILE A C 1
ATOM 667 O O . ILE A 1 98 ? 51.722 84.932 4.050 1.00 21.32 96 ILE A O 1
ATOM 672 N N . HIS A 1 99 ? 50.608 84.681 5.988 1.00 18.61 97 HIS A N 1
ATOM 673 C CA . HIS A 1 99 ? 50.664 83.247 5.981 1.00 15.69 97 HIS A CA 1
ATOM 674 C C . HIS A 1 99 ? 49.271 82.757 6.355 1.00 13.29 97 HIS A C 1
ATOM 675 O O . HIS A 1 99 ? 48.839 82.918 7.492 1.00 12.27 97 HIS A O 1
ATOM 682 N N . THR A 1 100 ? 48.551 82.198 5.392 1.00 12.74 98 THR A N 1
ATOM 683 C CA . THR A 1 100 ? 47.201 81.709 5.663 1.00 14.11 98 THR A CA 1
ATOM 684 C C . THR A 1 100 ? 46.943 80.386 4.944 1.00 14.82 98 THR A C 1
ATOM 685 O O . THR A 1 100 ? 47.790 79.898 4.189 1.00 14.03 98 THR A O 1
ATOM 689 N N . GLY A 1 101 ? 45.773 79.808 5.192 1.00 15.44 99 GLY A N 1
ATOM 690 C CA . GLY A 1 101 ? 45.419 78.559 4.546 1.00 18.71 99 GLY A CA 1
ATOM 691 C C . GLY A 1 101 ? 44.078 77.994 4.965 1.00 20.30 99 GLY A C 1
ATOM 692 O O . GLY A 1 101 ? 43.337 78.597 5.742 1.00 22.13 99 GLY A O 1
ATOM 693 N N . ILE A 1 102 ? 43.764 76.820 4.437 1.00 21.99 100 ILE A N 1
ATOM 694 C CA . ILE A 1 102 ? 42.521 76.141 4.756 1.00 23.20 100 ILE A CA 1
ATOM 695 C C . ILE A 1 102 ? 42.678 74.665 4.380 1.00 23.14 100 ILE A C 1
ATOM 696 O O . ILE A 1 102 ? 43.524 74.326 3.553 1.00 23.95 100 ILE A O 1
ATOM 701 N N . GLY A 1 103 ? 41.879 73.800 5.011 1.00 23.28 101 GLY A N 1
ATOM 702 C CA . GLY A 1 103 ? 41.918 72.360 4.763 1.00 21.71 101 GLY A CA 1
ATOM 703 C C . GLY A 1 103 ? 41.872 71.867 3.322 1.00 20.97 101 GLY A C 1
ATOM 704 O O . GLY A 1 103 ? 41.274 72.497 2.455 1.00 20.33 101 GLY A O 1
ATOM 705 N N . SER A 1 104 ? 42.510 70.726 3.076 1.00 21.22 102 SER A N 1
ATOM 706 C CA . SER A 1 104 ? 42.557 70.123 1.747 1.00 22.55 102 SER A CA 1
ATOM 707 C C . SER A 1 104 ? 42.258 68.620 1.779 1.00 24.81 102 SER A C 1
ATOM 708 O O . SER A 1 104 ? 42.183 67.965 0.738 1.00 24.42 102 SER A O 1
ATOM 711 N N . SER A 1 105 ? 42.109 68.066 2.975 1.00 26.43 103 SER A N 1
ATOM 712 C CA . SER A 1 105 ? 41.807 66.651 3.094 1.00 28.30 103 SER A CA 1
ATOM 713 C C . SER A 1 105 ? 40.291 66.507 3.041 1.00 30.94 103 SER A C 1
ATOM 714 O O . SER A 1 105 ? 39.570 67.436 3.398 1.00 32.20 103 SER A O 1
ATOM 717 N N . ASP A 1 106 ? 39.802 65.355 2.590 1.00 34.12 104 ASP A N 1
ATOM 718 C CA . ASP A 1 106 ? 38.363 65.149 2.536 1.00 34.77 104 ASP A CA 1
ATOM 719 C C . ASP A 1 106 ? 37.914 65.165 3.982 1.00 34.79 104 ASP A C 1
ATOM 720 O O . ASP A 1 106 ? 36.885 65.742 4.318 1.00 34.52 104 ASP A O 1
ATOM 725 N N . ILE A 1 107 ? 38.714 64.535 4.835 1.00 35.63 105 ILE A N 1
ATOM 726 C CA . ILE A 1 107 ? 38.434 64.461 6.262 1.00 37.81 105 ILE A CA 1
ATOM 727 C C . ILE A 1 107 ? 38.129 65.858 6.806 1.00 39.53 105 ILE A C 1
ATOM 728 O O . ILE A 1 107 ? 37.166 66.064 7.546 1.00 39.45 105 ILE A O 1
ATOM 733 N N . HIS A 1 108 ? 38.973 66.808 6.420 1.00 41.19 106 HIS A N 1
ATOM 734 C CA . HIS A 1 108 ? 38.859 68.196 6.840 1.00 42.29 106 HIS A CA 1
ATOM 735 C C . HIS A 1 108 ? 37.657 68.887 6.218 1.00 41.94 106 HIS A C 1
ATOM 736 O O . HIS A 1 108 ? 36.817 69.443 6.923 1.00 42.88 106 HIS A O 1
ATOM 743 N N . ILE A 1 109 ? 37.585 68.853 4.893 1.00 41.79 107 ILE A N 1
ATOM 744 C CA . ILE A 1 109 ? 36.495 69.485 4.167 1.00 42.44 107 ILE A CA 1
ATOM 745 C C . ILE A 1 109 ? 35.134 69.054 4.705 1.00 44.76 107 ILE A C 1
ATOM 746 O O . ILE A 1 109 ? 34.208 69.859 4.773 1.00 46.09 107 ILE A O 1
ATOM 751 N N . GLU A 1 110 ? 35.019 67.786 5.092 1.00 46.07 108 GLU A N 1
ATOM 752 C CA . GLU A 1 110 ? 33.785 67.263 5.670 1.00 46.47 108 GLU A CA 1
ATOM 753 C C . GLU A 1 110 ? 33.867 67.295 7.192 1.00 46.65 108 GLU A C 1
ATOM 754 O O . GLU A 1 110 ? 34.287 66.317 7.821 1.00 44.89 108 GLU A O 1
ATOM 760 N N . SER A 1 115 ? 32.572 72.069 6.488 1.00 44.17 113 SER A N 1
ATOM 761 C CA . SER A 1 115 ? 31.607 71.215 5.787 1.00 45.33 113 SER A CA 1
ATOM 762 C C . SER A 1 115 ? 31.548 71.459 4.300 1.00 44.17 113 SER A C 1
ATOM 763 O O . SER A 1 115 ? 30.610 70.979 3.673 1.00 43.46 113 SER A O 1
ATOM 766 N N . THR A 1 116 ? 32.476 72.143 3.666 1.00 43.24 114 THR A N 1
ATOM 767 C CA . THR A 1 116 ? 32.081 72.390 2.297 1.00 44.13 114 THR A CA 1
ATOM 768 C C . THR A 1 116 ? 32.178 71.361 1.200 1.00 43.08 114 THR A C 1
ATOM 769 O O . THR A 1 116 ? 32.053 70.151 1.410 1.00 42.26 114 THR A O 1
ATOM 773 N N . ARG A 1 117 ? 32.300 71.880 -0.002 1.00 44.94 115 ARG A N 1
ATOM 774 C CA . ARG A 1 117 ? 32.365 71.058 -1.181 1.00 46.55 115 ARG A CA 1
ATOM 775 C C . ARG A 1 117 ? 33.739 71.357 -1.723 1.00 46.09 115 ARG A C 1
ATOM 776 O O . ARG A 1 117 ? 34.225 72.477 -1.561 1.00 47.03 115 ARG A O 1
ATOM 784 N N . GLU A 1 118 ? 34.387 70.376 -2.339 1.00 46.86 116 GLU A N 1
ATOM 785 C CA . GLU A 1 118 ? 35.725 70.631 -2.860 1.00 47.44 116 GLU A CA 1
ATOM 786 C C . GLU A 1 118 ? 35.733 71.897 -3.718 1.00 48.78 116 GLU A C 1
ATOM 787 O O . GLU A 1 118 ? 36.791 72.410 -4.093 1.00 49.85 116 GLU A O 1
ATOM 793 N N . ASN A 1 119 ? 34.536 72.404 -3.994 1.00 49.05 117 ASN A N 1
ATOM 794 C CA . ASN A 1 119 ? 34.339 73.578 -4.834 1.00 48.33 117 ASN A CA 1
ATOM 795 C C . ASN A 1 119 ? 34.520 74.882 -4.097 1.00 46.91 117 ASN A C 1
ATOM 796 O O . ASN A 1 119 ? 35.304 75.747 -4.476 1.00 47.05 117 ASN A O 1
ATOM 801 N N . ILE A 1 120 ? 33.710 75.009 -3.067 1.00 45.79 118 ILE A N 1
ATOM 802 C CA . ILE A 1 120 ? 33.664 76.152 -2.196 1.00 45.26 118 ILE A CA 1
ATOM 803 C C . ILE A 1 120 ? 34.973 76.251 -1.423 1.00 44.84 118 ILE A C 1
ATOM 804 O O . ILE A 1 120 ? 35.231 77.249 -0.753 1.00 44.54 118 ILE A O 1
ATOM 809 N N . LEU A 1 121 ? 35.798 75.213 -1.509 1.00 45.76 119 LEU A N 1
ATOM 810 C CA . LEU A 1 121 ? 37.069 75.248 -0.813 1.00 45.75 119 LEU A CA 1
ATOM 811 C C . LEU A 1 121 ? 37.968 76.209 -1.572 1.00 46.42 119 LEU A C 1
ATOM 812 O O . LEU A 1 121 ? 38.899 76.788 -1.015 1.00 46.26 119 LEU A O 1
ATOM 817 N N . GLU A 1 122 ? 37.674 76.370 -2.858 1.00 46.41 120 GLU A N 1
ATOM 818 C CA . GLU A 1 122 ? 38.405 77.296 -3.703 1.00 45.73 120 GLU A CA 1
ATOM 819 C C . GLU A 1 122 ? 38.095 78.697 -3.178 1.00 45.66 120 GLU A C 1
ATOM 820 O O . GLU A 1 122 ? 38.232 79.685 -3.897 1.00 45.36 120 GLU A O 1
ATOM 834 N N . ALA A 1 124 ? 39.729 79.724 -1.168 1.00 35.94 122 ALA A N 1
ATOM 835 C CA . ALA A 1 124 ? 41.101 79.953 -0.762 1.00 33.56 122 ALA A CA 1
ATOM 836 C C . ALA A 1 124 ? 41.654 81.053 -1.671 1.00 32.56 122 ALA A C 1
ATOM 837 O O . ALA A 1 124 ? 42.355 81.960 -1.213 1.00 34.04 122 ALA A O 1
ATOM 839 N N . VAL A 1 125 ? 41.330 80.958 -2.963 1.00 29.03 123 VAL A N 1
ATOM 840 C CA . VAL A 1 125 ? 41.762 81.935 -3.963 1.00 25.67 123 VAL A CA 1
ATOM 841 C C . VAL A 1 125 ? 41.402 83.334 -3.481 1.00 23.63 123 VAL A C 1
ATOM 842 O O . VAL A 1 125 ? 42.188 84.276 -3.605 1.00 21.61 123 VAL A O 1
ATOM 846 N N . ALA A 1 126 ? 40.192 83.457 -2.944 1.00 23.17 124 ALA A N 1
ATOM 847 C CA . ALA A 1 126 ? 39.703 84.733 -2.431 1.00 23.37 124 ALA A CA 1
ATOM 848 C C . ALA A 1 126 ? 40.621 85.219 -1.321 1.00 22.62 124 ALA A C 1
ATOM 849 O O . ALA A 1 126 ? 40.941 86.411 -1.229 1.00 22.62 124 ALA A O 1
ATOM 851 N N . ALA A 1 127 ? 41.041 84.284 -0.477 1.00 19.98 125 ALA A N 1
ATOM 852 C CA . ALA A 1 127 ? 41.921 84.618 0.629 1.00 19.47 125 ALA A CA 1
ATOM 853 C C . ALA A 1 127 ? 43.271 85.114 0.131 1.00 19.00 125 ALA A C 1
ATOM 854 O O . ALA A 1 127 ? 43.854 86.040 0.699 1.00 17.93 125 ALA A O 1
ATOM 856 N N . VAL A 1 128 ? 43.772 84.497 -0.929 1.00 17.75 126 VAL A N 1
ATOM 857 C CA . VAL A 1 128 ? 45.065 84.894 -1.458 1.00 19.72 126 VAL A CA 1
ATOM 858 C C . VAL A 1 128 ? 45.035 86.298 -2.070 1.00 21.37 126 VAL A C 1
ATOM 859 O O . VAL A 1 128 ? 45.855 87.154 -1.728 1.00 22.53 126 VAL A O 1
ATOM 863 N N . LYS A 1 129 ? 44.089 86.548 -2.965 1.00 21.40 127 LYS A N 1
ATOM 864 C CA . LYS A 1 129 ? 44.011 87.861 -3.589 1.00 21.35 127 LYS A CA 1
ATOM 865 C C . LYS A 1 129 ? 43.860 88.944 -2.513 1.00 21.81 127 LYS A C 1
ATOM 866 O O . LYS A 1 129 ? 44.524 89.990 -2.549 1.00 20.01 127 LYS A O 1
ATOM 872 N N . GLN A 1 130 ? 42.990 88.678 -1.546 1.00 22.95 128 GLN A N 1
ATOM 873 C CA . GLN A 1 130 ? 42.762 89.626 -0.462 1.00 23.61 128 GLN A CA 1
ATOM 874 C C . GLN A 1 130 ? 44.076 89.966 0.190 1.00 23.33 128 GLN A C 1
ATOM 875 O O . GLN A 1 130 ? 44.351 91.134 0.448 1.00 24.68 128 GLN A O 1
ATOM 881 N N . ALA A 1 131 ? 44.886 88.940 0.445 1.00 22.70 129 ALA A N 1
ATOM 882 C CA . ALA A 1 131 ? 46.184 89.116 1.093 1.00 23.11 129 ALA A CA 1
ATOM 883 C C . ALA A 1 131 ? 47.241 89.815 0.226 1.00 23.16 129 ALA A C 1
ATOM 884 O O . ALA A 1 131 ? 48.022 90.627 0.744 1.00 23.11 129 ALA A O 1
ATOM 886 N N . LYS A 1 132 ? 47.266 89.515 -1.077 1.00 23.02 130 LYS A N 1
ATOM 887 C CA . LYS A 1 132 ? 48.241 90.144 -1.982 1.00 22.10 130 LYS A CA 1
ATOM 888 C C . LYS A 1 132 ? 48.010 91.644 -2.040 1.00 21.83 130 LYS A C 1
ATOM 889 O O . LYS A 1 132 ? 48.933 92.403 -2.310 1.00 22.58 130 LYS A O 1
ATOM 895 N N . LYS A 1 133 ? 46.780 92.068 -1.772 1.00 20.94 131 LYS A N 1
ATOM 896 C CA . LYS A 1 133 ? 46.434 93.483 -1.814 1.00 21.17 131 LYS A CA 1
ATOM 897 C C . LYS A 1 133 ? 46.941 94.248 -0.604 1.00 21.56 131 LYS A C 1
ATOM 898 O O . LYS A 1 133 ? 46.999 95.482 -0.617 1.00 20.49 131 LYS A O 1
ATOM 904 N N . VAL A 1 134 ? 47.341 93.514 0.428 1.00 21.84 132 VAL A N 1
ATOM 905 C CA . VAL A 1 134 ? 47.753 94.140 1.674 1.00 20.00 132 VAL A CA 1
ATOM 906 C C . VAL A 1 134 ? 49.176 93.873 2.201 1.00 17.96 132 VAL A C 1
ATOM 907 O O . VAL A 1 134 ? 49.533 94.348 3.279 1.00 17.57 132 VAL A O 1
ATOM 911 N N . VAL A 1 135 ? 49.980 93.114 1.461 1.00 16.09 133 VAL A N 1
ATOM 912 C CA . VAL A 1 135 ? 51.361 92.820 1.871 1.00 16.33 133 VAL A CA 1
ATOM 913 C C . VAL A 1 135 ? 52.219 92.363 0.683 1.00 15.45 133 VAL A C 1
ATOM 914 O O . VAL A 1 135 ? 51.693 92.009 -0.375 1.00 12.62 133 VAL A O 1
ATOM 918 N N . HIS A 1 136 ? 53.539 92.354 0.875 1.00 15.32 134 HIS A N 1
ATOM 919 C CA . HIS A 1 136 ? 54.460 92.001 -0.201 1.00 17.26 134 HIS A CA 1
ATOM 920 C C . HIS A 1 136 ? 54.328 90.586 -0.709 1.00 18.28 134 HIS A C 1
ATOM 921 O O . HIS A 1 136 ? 54.028 90.374 -1.873 1.00 19.40 134 HIS A O 1
ATOM 928 N N . GLU A 1 137 ? 54.567 89.623 0.171 1.00 20.11 135 GLU A N 1
ATOM 929 C CA . GLU A 1 137 ? 54.506 88.210 -0.171 1.00 19.72 135 GLU A CA 1
ATOM 930 C C . GLU A 1 137 ? 53.314 87.532 0.502 1.00 19.51 135 GLU A C 1
ATOM 931 O O . GLU A 1 137 ? 52.775 88.045 1.482 1.00 20.89 135 GLU A O 1
ATOM 937 N N . VAL A 1 138 ? 52.907 86.381 -0.023 1.00 17.00 136 VAL A N 1
ATOM 938 C CA . VAL A 1 138 ? 51.804 85.628 0.562 1.00 16.46 136 VAL A CA 1
ATOM 939 C C . VAL A 1 138 ? 52.077 84.124 0.480 1.00 16.73 136 VAL A C 1
ATOM 940 O O . VAL A 1 138 ? 52.353 83.601 -0.596 1.00 17.45 136 VAL A O 1
ATOM 944 N N . GLU A 1 139 ? 52.015 83.432 1.617 1.00 16.08 137 GLU A N 1
ATOM 945 C CA . GLU A 1 139 ? 52.223 81.992 1.635 1.00 14.75 137 GLU A CA 1
ATOM 946 C C . GLU A 1 139 ? 50.953 81.331 2.098 1.00 16.33 137 GLU A C 1
ATOM 947 O O . GLU A 1 139 ? 50.530 81.523 3.236 1.00 18.02 137 GLU A O 1
ATOM 953 N N . PHE A 1 140 ? 50.358 80.547 1.206 1.00 16.65 138 PHE A N 1
ATOM 954 C CA . PHE A 1 140 ? 49.135 79.817 1.479 1.00 15.40 138 PHE A CA 1
ATOM 955 C C . PHE A 1 140 ? 49.519 78.373 1.754 1.00 15.81 138 PHE A C 1
ATOM 956 O O . PHE A 1 140 ? 50.212 77.758 0.943 1.00 16.41 138 PHE A O 1
ATOM 964 N N . PHE A 1 141 ? 49.077 77.828 2.883 1.00 14.27 139 PHE A N 1
ATOM 965 C CA . PHE A 1 141 ? 49.384 76.437 3.187 1.00 15.79 139 PHE A CA 1
ATOM 966 C C . PHE A 1 141 ? 48.143 75.551 3.025 1.00 15.94 139 PHE A C 1
ATOM 967 O O . PHE A 1 141 ? 47.024 75.976 3.333 1.00 14.53 139 PHE A O 1
ATOM 975 N N . CYS A 1 142 ? 48.339 74.333 2.515 1.00 15.41 140 CYS A N 1
ATOM 976 C CA . CYS A 1 142 ? 47.229 73.386 2.337 1.00 16.21 140 CYS A CA 1
ATOM 977 C C . CYS A 1 142 ? 47.248 72.390 3.490 1.00 16.92 140 CYS A C 1
ATOM 978 O O . CYS A 1 142 ? 47.916 71.359 3.435 1.00 14.52 140 CYS A O 1
ATOM 981 N N . GLU A 1 143 ? 46.489 72.711 4.529 1.00 19.17 141 GLU A N 1
ATOM 982 C CA . GLU A 1 143 ? 46.428 71.903 5.730 1.00 20.19 141 GLU A CA 1
ATOM 983 C C . GLU A 1 143 ? 46.050 70.456 5.501 1.00 20.20 141 GLU A C 1
ATOM 984 O O . GLU A 1 143 ? 45.127 70.149 4.747 1.00 20.47 141 GLU A O 1
ATOM 990 N N . ASP A 1 144 ? 46.780 69.567 6.165 1.00 20.55 142 ASP A N 1
ATOM 991 C CA . ASP A 1 144 ? 46.541 68.139 6.056 1.00 20.95 142 ASP A CA 1
ATOM 992 C C . ASP A 1 144 ? 46.871 67.638 4.653 1.00 21.58 142 ASP A C 1
ATOM 993 O O . ASP A 1 144 ? 46.418 66.572 4.222 1.00 22.11 142 ASP A O 1
ATOM 998 N N . ALA A 1 145 ? 47.684 68.425 3.956 1.00 20.92 143 ALA A N 1
ATOM 999 C CA . ALA A 1 145 ? 48.121 68.118 2.602 1.00 20.29 143 ALA A CA 1
ATOM 1000 C C . ALA A 1 145 ? 48.535 66.662 2.453 1.00 20.28 143 ALA A C 1
ATOM 1001 O O . ALA A 1 145 ? 48.295 66.031 1.426 1.00 20.35 143 ALA A O 1
ATOM 1003 N N . GLY A 1 146 ? 49.166 66.125 3.483 1.00 19.82 144 GLY A N 1
ATOM 1004 C CA . GLY A 1 146 ? 49.605 64.756 3.391 1.00 20.44 144 GLY A CA 1
ATOM 1005 C C . GLY A 1 146 ? 48.494 63.759 3.158 1.00 20.97 144 GLY A C 1
ATOM 1006 O O . GLY A 1 146 ? 48.756 62.670 2.669 1.00 21.23 144 GLY A O 1
ATOM 1007 N N . ARG A 1 147 ? 47.258 64.115 3.480 1.00 20.55 145 ARG A N 1
ATOM 1008 C CA . ARG A 1 147 ? 46.162 63.173 3.320 1.00 21.98 145 ARG A CA 1
ATOM 1009 C C . ARG A 1 147 ? 45.114 63.612 2.309 1.00 24.12 145 ARG A C 1
ATOM 1010 O O . ARG A 1 147 ? 43.985 63.112 2.297 1.00 25.62 145 ARG A O 1
ATOM 1018 N N . ALA A 1 148 ? 45.499 64.542 1.448 1.00 24.79 146 ALA A N 1
ATOM 1019 C CA . ALA A 1 148 ? 44.591 65.057 0.434 1.00 24.71 146 ALA A CA 1
ATOM 1020 C C . ALA A 1 148 ? 44.658 64.237 -0.855 1.00 24.59 146 ALA A C 1
ATOM 1021 O O . ALA A 1 148 ? 45.662 63.588 -1.134 1.00 24.98 146 ALA A O 1
ATOM 1023 N N . ASP A 1 149 ? 43.567 64.239 -1.619 1.00 25.03 147 ASP A N 1
ATOM 1024 C CA . ASP A 1 149 ? 43.549 63.560 -2.905 1.00 25.81 147 ASP A CA 1
ATOM 1025 C C . ASP A 1 149 ? 44.656 64.294 -3.680 1.00 25.41 147 ASP A C 1
ATOM 1026 O O . ASP A 1 149 ? 44.585 65.507 -3.874 1.00 24.86 147 ASP A O 1
ATOM 1031 N N . GLN A 1 150 ? 45.685 63.577 -4.105 1.00 24.82 148 GLN A N 1
ATOM 1032 C CA . GLN A 1 150 ? 46.779 64.217 -4.814 1.00 26.53 148 GLN A CA 1
ATOM 1033 C C . GLN A 1 150 ? 46.371 65.021 -6.036 1.00 27.63 148 GLN A C 1
ATOM 1034 O O . GLN A 1 150 ? 46.856 66.134 -6.247 1.00 27.53 148 GLN A O 1
ATOM 1040 N N . ALA A 1 151 ? 45.475 64.476 -6.841 1.00 28.74 149 ALA A N 1
ATOM 1041 C CA . ALA A 1 151 ? 45.046 65.203 -8.022 1.00 28.99 149 ALA A CA 1
ATOM 1042 C C . ALA A 1 151 ? 44.348 66.490 -7.597 1.00 28.49 149 ALA A C 1
ATOM 1043 O O . ALA A 1 151 ? 44.535 67.539 -8.216 1.00 28.94 149 ALA A O 1
ATOM 1045 N N . PHE A 1 152 ? 43.544 66.400 -6.539 1.00 27.74 150 PHE A N 1
ATOM 1046 C CA . PHE A 1 152 ? 42.816 67.557 -6.021 1.00 26.23 150 PHE A CA 1
ATOM 1047 C C . PHE A 1 152 ? 43.752 68.625 -5.449 1.00 25.12 150 PHE A C 1
ATOM 1048 O O . PHE A 1 152 ? 43.571 69.813 -5.715 1.00 23.97 150 PHE A O 1
ATOM 1056 N N . LEU A 1 153 ? 44.737 68.203 -4.654 1.00 23.32 151 LEU A N 1
ATOM 1057 C CA . LEU A 1 153 ? 45.707 69.128 -4.075 1.00 22.90 151 LEU A CA 1
ATOM 1058 C C . LEU A 1 153 ? 46.428 69.817 -5.240 1.00 23.88 151 LEU A C 1
ATOM 1059 O O . LEU A 1 153 ? 46.741 71.004 -5.180 1.00 24.90 151 LEU A O 1
ATOM 1064 N N . ALA A 1 154 ? 46.682 69.067 -6.305 1.00 24.29 152 ALA A N 1
ATOM 1065 C CA . ALA A 1 154 ? 47.346 69.627 -7.476 1.00 25.29 152 ALA A CA 1
ATOM 1066 C C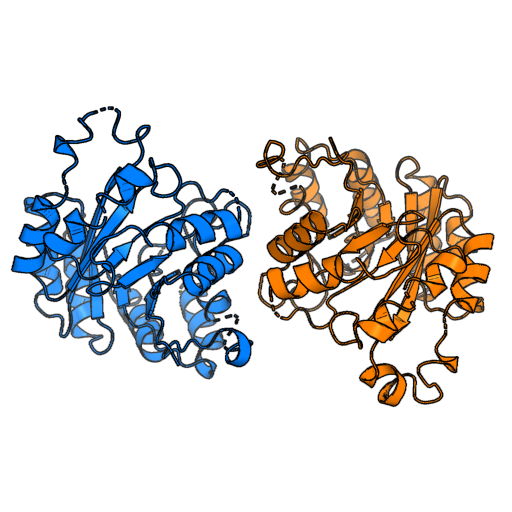 . ALA A 1 154 ? 46.509 70.807 -7.965 1.00 26.81 152 ALA A C 1
ATOM 1067 O O . ALA A 1 154 ? 47.025 71.885 -8.280 1.00 25.69 152 ALA A O 1
ATOM 1069 N N . ARG A 1 155 ? 45.202 70.594 -8.023 1.00 28.61 153 ARG A N 1
ATOM 1070 C CA . ARG A 1 155 ? 44.293 71.649 -8.437 1.00 31.15 153 ARG A CA 1
ATOM 1071 C C . ARG A 1 155 ? 44.345 72.855 -7.490 1.00 31.45 153 ARG A C 1
ATOM 1072 O O . ARG A 1 155 ? 44.360 74.000 -7.942 1.00 31.21 153 ARG A O 1
ATOM 1088 N N . VAL A 1 157 ? 46.843 73.790 -5.514 1.00 30.88 155 VAL A N 1
ATOM 1089 C CA . VAL A 1 157 ? 48.112 74.503 -5.602 1.00 31.15 155 VAL A CA 1
ATOM 1090 C C . VAL A 1 157 ? 48.102 75.417 -6.827 1.00 32.04 155 VAL A C 1
ATOM 1091 O O . VAL A 1 157 ? 48.467 76.590 -6.739 1.00 32.09 155 VAL A O 1
ATOM 1095 N N . GLU A 1 158 ? 47.688 74.871 -7.973 1.00 33.49 156 GLU A N 1
ATOM 1096 C CA . GLU A 1 158 ? 47.632 75.646 -9.218 1.00 32.79 156 GLU A CA 1
ATOM 1097 C C . GLU A 1 158 ? 46.754 76.874 -9.028 1.00 29.63 156 GLU A C 1
ATOM 1098 O O . GLU A 1 158 ? 47.096 77.979 -9.452 1.00 28.64 156 GLU A O 1
ATOM 1104 N N . ALA A 1 159 ? 45.629 76.664 -8.362 1.00 26.06 157 ALA A N 1
ATOM 1105 C CA . ALA A 1 159 ? 44.674 77.721 -8.106 1.00 24.03 157 ALA A CA 1
ATOM 1106 C C . ALA A 1 159 ? 45.276 78.818 -7.243 1.00 23.94 157 ALA A C 1
ATOM 1107 O O . ALA A 1 159 ? 45.234 79.992 -7.594 1.00 25.38 157 ALA A O 1
ATOM 1109 N N . VAL A 1 160 ? 45.844 78.435 -6.111 1.00 24.82 158 VAL A N 1
ATOM 1110 C CA . VAL A 1 160 ? 46.433 79.405 -5.208 1.00 24.29 158 VAL A CA 1
ATOM 1111 C C . VAL A 1 160 ? 47.574 80.188 -5.871 1.00 26.84 158 VAL A C 1
ATOM 1112 O O . VAL A 1 160 ? 47.746 81.384 -5.605 1.00 28.29 158 VAL A O 1
ATOM 1116 N N . ILE A 1 161 ? 48.349 79.524 -6.735 1.00 26.56 159 ILE A N 1
ATOM 1117 C CA . ILE A 1 161 ? 49.460 80.197 -7.418 1.00 26.63 159 ILE A CA 1
ATOM 1118 C C . ILE A 1 161 ? 48.906 81.224 -8.406 1.00 27.03 159 ILE A C 1
ATOM 1119 O O . ILE A 1 161 ? 49.395 82.358 -8.493 1.00 25.76 159 ILE A O 1
ATOM 1124 N N . GLU A 1 162 ? 47.880 80.810 -9.144 1.00 26.67 160 GLU A N 1
ATOM 1125 C CA . GLU A 1 162 ? 47.215 81.687 -10.098 1.00 27.87 160 GLU A CA 1
ATOM 1126 C C . GLU A 1 162 ? 46.609 82.884 -9.353 1.00 27.94 160 GLU A C 1
ATOM 1127 O O . GLU A 1 162 ? 46.640 84.016 -9.846 1.00 28.90 160 GLU A O 1
ATOM 1133 N N . ALA A 1 163 ? 46.059 82.624 -8.167 1.00 24.64 161 ALA A N 1
ATOM 1134 C CA . ALA A 1 163 ? 45.453 83.668 -7.357 1.00 22.61 161 ALA A CA 1
ATOM 1135 C C . ALA A 1 163 ? 46.511 84.691 -6.949 1.00 21.86 161 ALA A C 1
ATOM 1136 O O . ALA A 1 163 ? 46.175 85.814 -6.577 1.00 20.77 161 ALA A O 1
ATOM 1138 N N . GLY A 1 164 ? 47.786 84.290 -7.028 1.00 19.95 162 GLY A N 1
ATOM 1139 C CA . GLY A 1 164 ? 48.892 85.167 -6.675 1.00 18.38 162 GLY A CA 1
ATOM 1140 C C . GLY A 1 164 ? 49.844 84.716 -5.562 1.00 19.93 162 GLY A C 1
ATOM 1141 O O . GLY A 1 164 ? 50.848 85.383 -5.295 1.00 20.65 162 GLY A O 1
ATOM 1142 N N . ALA A 1 165 ? 49.565 83.589 -4.913 1.00 19.38 163 ALA A N 1
ATOM 1143 C CA . ALA A 1 165 ? 50.425 83.128 -3.818 1.00 18.71 163 ALA A CA 1
ATOM 1144 C C . ALA A 1 165 ? 51.895 82.957 -4.206 1.00 16.99 163 ALA A C 1
ATOM 1145 O O . ALA A 1 165 ? 52.204 82.389 -5.252 1.00 18.54 163 ALA A O 1
ATOM 1147 N N . ASP A 1 166 ? 52.797 83.444 -3.360 1.00 16.92 164 ASP A N 1
ATOM 1148 C CA . ASP A 1 166 ? 54.226 83.363 -3.646 1.00 17.16 164 ASP A CA 1
ATOM 1149 C C . ASP A 1 166 ? 54.794 82.065 -3.181 1.00 16.85 164 ASP A C 1
ATOM 1150 O O . ASP A 1 166 ? 55.707 81.535 -3.801 1.00 18.71 164 ASP A O 1
ATOM 1155 N N . VAL A 1 167 ? 54.254 81.547 -2.088 1.00 16.89 165 VAL A N 1
ATOM 1156 C CA . VAL A 1 167 ? 54.717 80.277 -1.547 1.00 15.48 165 VAL A CA 1
ATOM 1157 C C . VAL A 1 167 ? 53.524 79.415 -1.168 1.00 14.77 165 VAL A C 1
ATOM 1158 O O . VAL A 1 167 ? 52.628 79.872 -0.470 1.00 15.01 165 VAL A O 1
ATOM 1162 N N . VAL A 1 168 ? 53.503 78.174 -1.636 1.00 13.47 166 VAL A N 1
ATOM 1163 C CA . VAL A 1 168 ? 52.417 77.272 -1.283 1.00 9.99 166 VAL A CA 1
ATOM 1164 C C . VAL A 1 168 ? 53.042 76.186 -0.400 1.00 9.81 166 VAL A C 1
ATOM 1165 O O . VAL A 1 168 ? 54.008 75.530 -0.798 1.00 9.16 166 VAL A O 1
ATOM 1169 N N . ASN A 1 169 ? 52.498 76.035 0.808 1.00 10.02 167 ASN A N 1
ATOM 1170 C CA . ASN A 1 169 ? 52.979 75.075 1.802 1.00 10.70 167 ASN A CA 1
ATOM 1171 C C . ASN A 1 169 ? 52.255 73.719 1.742 1.00 10.63 167 ASN A C 1
ATOM 1172 O O . ASN A 1 169 ? 51.021 73.670 1.682 1.00 11.34 167 ASN A O 1
ATOM 1177 N N . ILE A 1 170 ? 53.031 72.632 1.754 1.00 9.33 168 ILE A N 1
ATOM 1178 C CA . ILE A 1 170 ? 52.487 71.265 1.708 1.00 13.37 168 ILE A CA 1
ATOM 1179 C C . ILE A 1 170 ? 52.877 70.430 2.939 1.00 11.74 168 ILE A C 1
ATOM 1180 O O . ILE A 1 170 ? 53.719 69.538 2.861 1.00 12.81 168 ILE A O 1
ATOM 1185 N N . PRO A 1 171 ? 52.238 70.690 4.085 1.00 11.87 169 PRO A N 1
ATOM 1186 C CA . PRO A 1 171 ? 52.481 70.004 5.365 1.00 16.71 169 PRO A CA 1
ATOM 1187 C C . PRO A 1 171 ? 52.143 68.513 5.538 1.00 16.71 169 PRO A C 1
ATOM 1188 O O . PRO A 1 171 ? 51.317 67.937 4.827 1.00 17.94 169 PRO A O 1
ATOM 1192 N N . ASP A 1 172 ? 52.801 67.909 6.520 1.00 16.62 170 ASP A N 1
ATOM 1193 C CA . ASP A 1 172 ? 52.553 66.531 6.908 1.00 18.05 170 ASP A CA 1
ATOM 1194 C C . ASP A 1 172 ? 51.944 66.736 8.282 1.00 20.76 170 ASP A C 1
ATOM 1195 O O . ASP A 1 172 ? 52.556 66.415 9.305 1.00 22.29 170 ASP A O 1
ATOM 1200 N N . THR A 1 173 ? 50.740 67.301 8.292 1.00 20.92 171 THR A N 1
ATOM 1201 C CA . THR A 1 173 ? 50.035 67.613 9.527 1.00 21.55 171 THR A CA 1
ATOM 1202 C C . THR A 1 173 ? 49.992 66.505 10.575 1.00 22.98 171 THR A C 1
ATOM 1203 O O . THR A 1 173 ? 50.199 66.780 11.760 1.00 22.92 171 THR A O 1
ATOM 1207 N N . THR A 1 174 ? 49.733 65.266 10.161 1.00 23.46 172 THR A N 1
ATOM 1208 C CA . THR A 1 174 ? 49.700 64.150 11.113 1.00 25.80 172 THR A CA 1
ATOM 1209 C C . THR A 1 174 ? 51.093 63.910 11.692 1.00 25.85 172 THR A C 1
ATOM 1210 O O . THR A 1 174 ? 51.242 63.700 12.893 1.00 25.66 172 THR A O 1
ATOM 1214 N N . GLY A 1 175 ? 52.101 63.936 10.822 1.00 25.63 173 GLY A N 1
ATOM 1215 C CA . GLY A 1 175 ? 53.470 63.727 11.253 1.00 26.34 173 GLY A CA 1
ATOM 1216 C C . GLY A 1 175 ? 53.808 62.257 11.193 1.00 26.94 173 GLY A C 1
ATOM 1217 O O . GLY A 1 175 ? 54.744 61.812 11.845 1.00 27.16 173 GLY A O 1
ATOM 1218 N N . TYR A 1 176 ? 53.056 61.509 10.388 1.00 28.30 174 TYR A N 1
ATOM 1219 C CA . TYR A 1 176 ? 53.244 60.064 10.265 1.00 28.30 174 TYR A CA 1
ATOM 1220 C C . TYR A 1 176 ? 53.753 59.581 8.917 1.00 28.21 174 TYR A C 1
ATOM 1221 O O . TYR A 1 176 ? 53.834 58.378 8.662 1.00 27.11 174 TYR A O 1
ATOM 1238 N N . LEU A 1 178 ? 56.319 58.676 5.851 1.00 26.18 176 LEU A N 1
ATOM 1239 C CA . LEU A 1 178 ? 57.675 58.186 5.679 1.00 25.08 176 LEU A CA 1
ATOM 1240 C C . LEU A 1 178 ? 58.336 59.051 4.587 1.00 23.17 176 LEU A C 1
ATOM 1241 O O . LEU A 1 178 ? 57.679 59.518 3.669 1.00 22.52 176 LEU A O 1
ATOM 1246 N N . PRO A 1 179 ? 59.651 59.262 4.673 1.00 22.91 177 PRO A N 1
ATOM 1247 C CA . PRO A 1 179 ? 60.389 60.073 3.700 1.00 23.16 177 PRO A CA 1
ATOM 1248 C C . PRO A 1 179 ? 59.950 60.038 2.236 1.00 23.68 177 PRO A C 1
ATOM 1249 O O . PRO A 1 179 ? 59.349 60.993 1.746 1.00 22.73 177 PRO A O 1
ATOM 1253 N N . TRP A 1 180 ? 60.238 58.945 1.541 1.00 25.13 178 TRP A N 1
ATOM 1254 C CA . TRP A 1 180 ? 59.887 58.851 0.131 1.00 27.02 178 TRP A CA 1
ATOM 1255 C C . TRP A 1 180 ? 58.433 59.132 -0.160 1.00 26.79 178 TRP A C 1
ATOM 1256 O O . TRP A 1 180 ? 58.091 59.518 -1.277 1.00 27.69 178 TRP A O 1
ATOM 1267 N N . GLN A 1 181 ? 57.571 58.932 0.828 1.00 26.07 179 GLN A N 1
ATOM 1268 C CA . GLN A 1 181 ? 56.156 59.195 0.613 1.00 26.87 179 GLN A CA 1
ATOM 1269 C C . GLN A 1 181 ? 55.994 60.703 0.469 1.00 27.33 179 GLN A C 1
ATOM 1270 O O . GLN A 1 181 ? 55.572 61.204 -0.577 1.00 28.04 179 GLN A O 1
ATOM 1276 N N . TYR A 1 182 ? 56.354 61.427 1.521 1.00 27.07 180 TYR A N 1
ATOM 1277 C CA . TYR A 1 182 ? 56.270 62.877 1.509 1.00 25.85 180 TYR A CA 1
ATOM 1278 C C . TYR A 1 182 ? 57.036 63.359 0.271 1.00 26.28 180 TYR A C 1
ATOM 1279 O O . TYR A 1 182 ? 56.624 64.291 -0.426 1.00 25.87 180 TYR A O 1
ATOM 1288 N N . GLY A 1 183 ? 58.158 62.705 0.006 1.00 26.28 181 GLY A N 1
ATOM 1289 C CA . GLY A 1 183 ? 58.957 63.059 -1.149 1.00 26.76 181 GLY A CA 1
ATOM 1290 C C . GLY A 1 183 ? 58.190 62.900 -2.449 1.00 26.94 181 GLY A C 1
ATOM 1291 O O . GLY A 1 183 ? 58.258 63.767 -3.322 1.00 27.92 181 GLY A O 1
ATOM 1292 N N . GLU A 1 184 ? 57.464 61.794 -2.589 1.00 25.77 182 GLU A N 1
ATOM 1293 C CA . GLU A 1 184 ? 56.691 61.548 -3.802 1.00 25.34 182 GLU A CA 1
ATOM 1294 C C . GLU A 1 184 ? 55.519 62.509 -3.922 1.00 23.94 182 GLU A C 1
ATOM 1295 O O . GLU A 1 184 ? 55.012 62.764 -5.013 1.00 24.13 182 GLU A O 1
ATOM 1301 N N . ARG A 1 185 ? 55.094 63.043 -2.787 1.00 21.43 183 ARG A N 1
ATOM 1302 C CA . ARG A 1 185 ? 53.998 63.984 -2.751 1.00 19.03 183 ARG A CA 1
ATOM 1303 C C . ARG A 1 185 ? 54.475 65.291 -3.356 1.00 18.28 183 ARG A C 1
A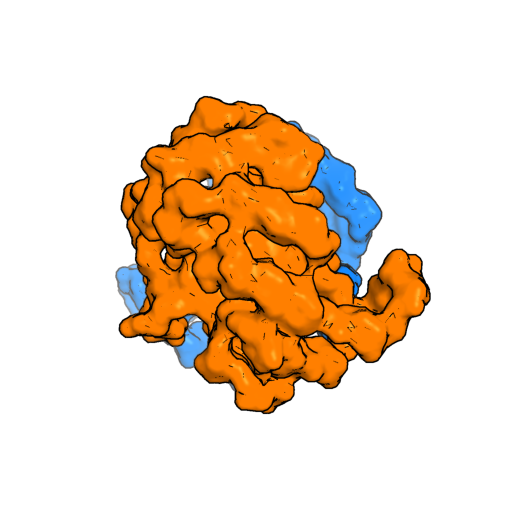TOM 1304 O O . ARG A 1 185 ? 53.793 65.888 -4.185 1.00 18.90 183 ARG A O 1
ATOM 1312 N N . ILE A 1 186 ? 55.640 65.750 -2.919 1.00 15.90 184 ILE A N 1
ATOM 1313 C CA . ILE A 1 186 ? 56.193 66.988 -3.445 1.00 16.47 184 ILE A CA 1
ATOM 1314 C C . ILE A 1 186 ? 56.431 66.851 -4.952 1.00 18.89 184 ILE A C 1
ATOM 1315 O O . ILE A 1 186 ? 55.973 67.682 -5.747 1.00 18.66 184 ILE A O 1
ATOM 1320 N N . LYS A 1 187 ? 57.139 65.788 -5.338 1.00 18.66 185 LYS A N 1
ATOM 1321 C CA . LYS A 1 187 ? 57.438 65.558 -6.742 1.00 19.37 185 LYS A CA 1
ATOM 1322 C C . LYS A 1 187 ? 56.177 65.486 -7.580 1.00 18.20 185 LYS A C 1
ATOM 1323 O O . LYS A 1 187 ? 56.144 65.991 -8.696 1.00 17.47 185 LYS A O 1
ATOM 1329 N N . TYR A 1 188 ? 55.141 64.848 -7.057 1.00 17.85 186 TYR A N 1
ATOM 1330 C CA . TYR A 1 188 ? 53.905 64.754 -7.813 1.00 18.22 186 TYR A CA 1
ATOM 1331 C C . TYR A 1 188 ? 53.423 66.167 -8.155 1.00 19.52 186 TYR A C 1
ATOM 1332 O O . TYR A 1 188 ? 53.044 66.439 -9.293 1.00 19.95 186 TYR A O 1
ATOM 1341 N N . LEU A 1 189 ? 53.448 67.069 -7.175 1.00 19.62 187 LEU A N 1
ATOM 1342 C CA . LEU A 1 189 ? 53.002 68.441 -7.412 1.00 21.29 187 LEU A CA 1
ATOM 1343 C C . LEU A 1 189 ? 53.954 69.128 -8.387 1.00 22.41 187 LEU A C 1
ATOM 1344 O O . LEU A 1 189 ? 53.542 69.886 -9.261 1.00 22.52 187 LEU A O 1
ATOM 1357 N N . ASP A 1 191 ? 55.531 67.743 -10.760 1.00 30.71 189 ASP A N 1
ATOM 1358 C CA . ASP A 1 191 ? 55.157 67.230 -12.071 1.00 31.89 189 ASP A CA 1
ATOM 1359 C C . ASP A 1 191 ? 53.698 67.418 -12.475 1.00 32.92 189 ASP A C 1
ATOM 1360 O O . ASP A 1 191 ? 53.321 67.071 -13.594 1.00 32.90 189 ASP A O 1
ATOM 1365 N N . ASN A 1 192 ? 52.868 67.962 -11.597 1.00 32.87 190 ASN A N 1
ATOM 1366 C CA . ASN A 1 192 ? 51.472 68.107 -11.969 1.00 33.97 190 ASN A CA 1
ATOM 1367 C C . ASN A 1 192 ? 50.872 69.478 -11.811 1.00 33.30 190 ASN A C 1
ATOM 1368 O O . ASN A 1 192 ? 49.764 69.719 -12.270 1.00 33.16 190 ASN A O 1
ATOM 1373 N N . VAL A 1 193 ? 51.577 70.380 -11.151 1.00 33.65 191 VAL A N 1
ATOM 1374 C CA . VAL A 1 193 ? 51.052 71.722 -11.040 1.00 35.15 191 VAL A CA 1
ATOM 1375 C C . VAL A 1 193 ? 51.516 72.349 -12.345 1.00 35.49 191 VAL A C 1
ATOM 1376 O O . VAL A 1 193 ? 52.685 72.248 -12.714 1.00 35.42 191 VAL A O 1
ATOM 1380 N N . SER A 1 194 ? 50.589 72.964 -13.061 1.00 35.94 192 SER A N 1
ATOM 1381 C CA . SER A 1 194 ? 50.909 73.560 -14.344 1.00 36.54 192 SER A CA 1
ATOM 1382 C C . SER A 1 194 ? 51.681 74.853 -14.240 1.00 35.62 192 SER A C 1
ATOM 1383 O O . SER A 1 194 ? 51.991 75.464 -15.258 1.00 36.83 192 SER A O 1
ATOM 1386 N N . ASN A 1 195 ? 52.005 75.277 -13.023 1.00 34.20 193 ASN A N 1
ATOM 1387 C CA . ASN A 1 195 ? 52.718 76.535 -12.866 1.00 32.36 193 ASN A CA 1
ATOM 1388 C C . ASN A 1 195 ? 53.652 76.660 -11.673 1.00 31.38 193 ASN A C 1
ATOM 1389 O O . ASN A 1 195 ? 54.076 77.769 -11.354 1.00 31.64 193 ASN A O 1
ATOM 1394 N N . ILE A 1 196 ? 53.998 75.547 -11.030 1.00 29.99 194 ILE A N 1
ATOM 1395 C CA . ILE A 1 196 ? 54.871 75.608 -9.859 1.00 30.72 194 ILE A CA 1
ATOM 1396 C C . ILE A 1 196 ? 56.152 76.388 -10.110 1.00 30.58 194 ILE A C 1
ATOM 1397 O O . ILE A 1 196 ? 56.867 76.751 -9.174 1.00 31.20 194 ILE A O 1
ATOM 1402 N N . ASP A 1 197 ? 56.441 76.658 -11.372 1.00 30.61 195 ASP A N 1
ATOM 1403 C CA . ASP A 1 197 ? 57.650 77.391 -11.712 1.00 30.40 195 ASP A CA 1
ATOM 1404 C C . ASP A 1 197 ? 57.651 78.800 -11.132 1.00 28.35 195 ASP A C 1
ATOM 1405 O O . ASP A 1 197 ? 58.672 79.262 -10.625 1.00 26.28 195 ASP A O 1
ATOM 1410 N N . LYS A 1 198 ? 56.507 79.475 -11.208 1.00 28.01 196 LYS A N 1
ATOM 1411 C CA . LYS A 1 198 ? 56.370 80.827 -10.669 1.00 29.77 196 LYS A CA 1
ATOM 1412 C C . LYS A 1 198 ? 55.997 80.870 -9.167 1.00 28.86 196 LYS A C 1
ATOM 1413 O O . LYS A 1 198 ? 55.317 81.788 -8.724 1.00 30.57 196 LYS A O 1
ATOM 1419 N N . ALA A 1 199 ? 56.451 79.899 -8.383 1.00 27.02 197 ALA A N 1
ATOM 1420 C CA . ALA A 1 199 ? 56.125 79.875 -6.963 1.00 25.65 197 ALA A CA 1
ATOM 1421 C C . ALA A 1 199 ? 56.983 78.841 -6.218 1.00 25.55 197 ALA A C 1
ATOM 1422 O O . ALA A 1 199 ? 57.367 77.817 -6.784 1.00 26.95 197 ALA A O 1
ATOM 1424 N N . ILE A 1 200 ? 57.286 79.124 -4.954 1.00 23.47 198 ILE A N 1
ATOM 1425 C CA . ILE A 1 200 ? 58.094 78.248 -4.110 1.00 21.49 198 ILE A CA 1
ATOM 1426 C C . ILE A 1 200 ? 57.209 77.341 -3.256 1.00 19.62 198 ILE A C 1
ATOM 1427 O O . ILE A 1 200 ? 56.343 77.826 -2.517 1.00 20.29 198 ILE A O 1
ATOM 1432 N N . LEU A 1 201 ? 57.407 76.028 -3.373 1.00 17.60 199 LEU A N 1
ATOM 1433 C CA . LEU A 1 201 ? 56.672 75.071 -2.544 1.00 15.24 199 LEU A CA 1
ATOM 1434 C C . LEU A 1 201 ? 57.449 74.969 -1.234 1.00 14.80 199 LEU A C 1
ATOM 1435 O O . LEU A 1 201 ? 58.683 74.990 -1.228 1.00 14.03 199 LEU A O 1
ATOM 1440 N N . SER A 1 202 ? 56.739 74.854 -0.120 1.00 15.24 200 SER A N 1
ATOM 1441 C CA . SER A 1 202 ? 57.425 74.741 1.162 1.00 14.98 200 SER A CA 1
ATOM 1442 C C . SER A 1 202 ? 57.084 73.454 1.914 1.00 13.19 200 SER A C 1
ATOM 1443 O O . SER A 1 202 ? 55.944 72.993 1.879 1.00 12.24 200 SER A O 1
ATOM 1446 N N . ALA A 1 203 ? 58.081 72.878 2.578 1.00 12.38 201 ALA A N 1
ATOM 1447 C CA . ALA A 1 203 ? 57.886 71.673 3.387 1.00 13.59 201 ALA A CA 1
ATOM 1448 C C . ALA A 1 203 ? 57.479 72.093 4.814 1.00 14.43 201 ALA A C 1
ATOM 1449 O O . ALA A 1 203 ? 57.638 73.255 5.210 1.00 14.24 201 ALA A O 1
ATOM 1451 N N . HIS A 1 204 ? 56.956 71.143 5.579 1.00 14.09 202 HIS A N 1
ATOM 1452 C CA . HIS A 1 204 ? 56.526 71.391 6.955 1.00 16.08 202 HIS A CA 1
ATOM 1453 C C . HIS A 1 204 ? 56.153 70.018 7.486 1.00 16.75 202 HIS A C 1
ATOM 1454 O O . HIS A 1 204 ? 55.028 69.556 7.302 1.00 17.38 202 HIS A O 1
ATOM 1461 N N . CYS A 1 205 ? 57.117 69.370 8.133 1.00 16.05 203 CYS A N 1
ATOM 1462 C CA . CYS A 1 205 ? 56.952 68.022 8.644 1.00 15.19 203 CYS A CA 1
ATOM 1463 C C . CYS A 1 205 ? 57.066 67.962 10.137 1.00 15.96 203 CYS A C 1
ATOM 1464 O O . CYS A 1 205 ? 58.068 68.386 10.700 1.00 14.67 203 CYS A O 1
ATOM 1467 N N . HIS A 1 206 ? 56.043 67.404 10.773 1.00 17.62 204 HIS A N 1
ATOM 1468 C CA . HIS A 1 206 ? 56.022 67.267 12.217 1.00 16.63 204 HIS A CA 1
ATOM 1469 C C . HIS A 1 206 ? 56.839 66.036 12.549 1.00 15.67 204 HIS A C 1
ATOM 1470 O O . HIS A 1 206 ? 56.962 65.138 11.723 1.00 17.06 204 HIS A O 1
ATOM 1477 N N . ASN A 1 207 ? 57.389 65.986 13.752 1.00 14.85 205 ASN A N 1
ATOM 1478 C CA . ASN A 1 207 ? 58.251 64.877 14.130 1.00 17.72 205 ASN A CA 1
ATOM 1479 C C . ASN A 1 207 ? 57.638 63.720 14.941 1.00 18.70 205 ASN A C 1
ATOM 1480 O O . ASN A 1 207 ? 58.350 63.067 15.700 1.00 19.74 205 ASN A O 1
ATOM 1485 N N . ASP A 1 208 ? 56.344 63.445 14.770 1.00 18.10 206 ASP A N 1
ATOM 1486 C CA . ASP A 1 208 ? 55.666 62.359 15.507 1.00 18.34 206 ASP A CA 1
ATOM 1487 C C . ASP A 1 208 ? 56.381 60.981 15.462 1.00 18.82 206 ASP A C 1
ATOM 1488 O O . ASP A 1 208 ? 56.389 60.226 16.441 1.00 18.29 206 ASP A O 1
ATOM 1493 N N . LEU A 1 209 ? 56.968 60.653 14.321 1.00 17.72 207 LEU A N 1
ATOM 1494 C CA . LEU A 1 209 ? 57.670 59.388 14.159 1.00 18.11 207 LEU A CA 1
ATOM 1495 C C . LEU A 1 209 ? 59.179 59.624 14.201 1.00 19.64 207 LEU A C 1
ATOM 1496 O O . LEU A 1 209 ? 59.969 58.715 13.928 1.00 19.41 207 LEU A O 1
ATOM 1501 N N . GLY A 1 210 ? 59.568 60.856 14.528 1.00 19.29 208 GLY A N 1
ATOM 1502 C CA . GLY A 1 210 ? 60.974 61.209 14.586 1.00 18.32 208 GLY A CA 1
ATOM 1503 C C . GLY A 1 210 ? 61.632 61.224 13.216 1.00 18.13 208 GLY A C 1
ATOM 1504 O O . GLY A 1 210 ? 62.831 60.980 13.099 1.00 19.24 208 GLY A O 1
ATOM 1505 N N . LEU A 1 211 ? 60.861 61.517 12.173 1.00 17.38 209 LEU A N 1
ATOM 1506 C CA . LEU A 1 211 ? 61.411 61.544 10.819 1.00 17.42 209 LEU A CA 1
ATOM 1507 C C . LEU A 1 211 ? 61.210 62.911 10.137 1.00 16.97 209 LEU A C 1
ATOM 1508 O O . LEU A 1 211 ? 61.149 63.010 8.904 1.00 15.39 209 LEU A O 1
ATOM 1513 N N . ALA A 1 212 ? 61.110 63.969 10.933 1.00 16.43 210 ALA A N 1
ATOM 1514 C CA . ALA A 1 212 ? 60.903 65.294 10.354 1.00 15.78 210 ALA A CA 1
ATOM 1515 C C . ALA A 1 212 ? 62.100 65.814 9.548 1.00 16.16 210 ALA A C 1
ATOM 1516 O O . ALA A 1 212 ? 61.917 66.314 8.437 1.00 15.77 210 ALA A O 1
ATOM 1518 N N . THR A 1 213 ? 63.316 65.702 10.088 1.00 14.66 211 THR A N 1
ATOM 1519 C CA . THR A 1 213 ? 64.488 66.168 9.352 1.00 14.34 211 THR A CA 1
ATOM 1520 C C . THR A 1 213 ? 64.604 65.363 8.061 1.00 14.81 211 THR A C 1
ATOM 1521 O O . THR A 1 213 ? 64.753 65.925 6.973 1.00 13.86 211 THR A O 1
ATOM 1525 N N . ALA A 1 214 ? 64.519 64.043 8.186 1.00 15.22 212 ALA A N 1
ATOM 1526 C CA . ALA A 1 214 ? 64.599 63.162 7.025 1.00 15.68 212 ALA A CA 1
ATOM 1527 C C . ALA A 1 214 ? 63.506 63.470 6.013 1.00 15.82 212 ALA A C 1
ATOM 1528 O O . ALA A 1 214 ? 63.713 63.323 4.819 1.00 18.39 212 ALA A O 1
ATOM 1530 N N . ASN A 1 215 ? 62.342 63.891 6.495 1.00 15.99 213 ASN A N 1
ATOM 1531 C CA . ASN A 1 215 ? 61.222 64.227 5.632 1.00 15.45 213 ASN A CA 1
ATOM 1532 C C . ASN A 1 215 ? 61.379 65.575 4.919 1.00 17.12 213 ASN A C 1
ATOM 1533 O O . ASN A 1 215 ? 61.050 65.695 3.733 1.00 18.24 213 ASN A O 1
ATOM 1538 N N . SER A 1 216 ? 61.871 66.586 5.639 1.00 16.34 214 SER A N 1
ATOM 1539 C CA . SER A 1 216 ? 62.081 67.910 5.064 1.00 14.36 214 SER A CA 1
ATOM 1540 C C . SER A 1 216 ? 63.110 67.798 3.950 1.00 15.66 214 SER A C 1
ATOM 1541 O O . SER A 1 216 ? 62.931 68.389 2.883 1.00 14.43 214 SER A O 1
ATOM 1544 N N . LEU A 1 217 ? 64.184 67.037 4.201 1.00 15.12 215 LEU A N 1
ATOM 1545 C CA . LEU A 1 217 ? 65.240 66.803 3.201 1.00 14.51 215 LEU A CA 1
ATOM 1546 C C . LEU A 1 217 ? 64.650 66.076 1.986 1.00 15.93 215 LEU A C 1
ATOM 1547 O O . LEU A 1 217 ? 65.064 66.297 0.838 1.00 17.56 215 LEU A O 1
ATOM 1552 N N . ALA A 1 218 ? 63.688 65.199 2.241 1.00 15.80 216 ALA A N 1
ATOM 1553 C CA . ALA A 1 218 ? 63.043 64.461 1.167 1.00 15.77 216 ALA A CA 1
ATOM 1554 C C . ALA A 1 218 ? 62.292 65.446 0.270 1.00 16.19 216 ALA A C 1
ATOM 1555 O O . ALA A 1 218 ? 62.350 65.357 -0.957 1.00 17.23 216 ALA A O 1
ATOM 1557 N N . ALA A 1 219 ? 61.594 66.395 0.881 1.00 14.99 217 ALA A N 1
ATOM 1558 C CA . ALA A 1 219 ? 60.855 67.394 0.114 1.00 15.67 217 ALA A CA 1
ATOM 1559 C C . ALA A 1 219 ? 61.810 68.284 -0.693 1.00 16.98 217 ALA A C 1
ATOM 1560 O O . ALA A 1 219 ? 61.500 68.728 -1.810 1.00 17.07 217 ALA A O 1
ATOM 1562 N N . LEU A 1 220 ? 62.975 68.549 -0.110 1.00 16.37 218 LEU A N 1
ATOM 1563 C CA . LEU A 1 220 ? 63.958 69.397 -0.754 1.00 15.99 218 LEU A CA 1
ATOM 1564 C C . LEU A 1 220 ? 64.535 68.700 -1.965 1.00 17.80 218 LEU A C 1
ATOM 1565 O O . LEU A 1 220 ? 64.736 69.329 -3.006 1.00 17.97 218 LEU A O 1
ATOM 1570 N N . GLN A 1 221 ? 64.790 67.400 -1.833 1.00 18.50 219 GLN A N 1
ATOM 1571 C CA . GLN A 1 221 ? 65.339 66.610 -2.931 1.00 19.53 219 GLN A CA 1
ATOM 1572 C C . GLN A 1 221 ? 64.340 66.462 -4.081 1.00 19.20 219 GLN A C 1
ATOM 1573 O O . GLN A 1 221 ? 64.704 66.078 -5.192 1.00 18.08 219 GLN A O 1
ATOM 1579 N N . ASN A 1 222 ? 63.079 66.787 -3.825 1.00 20.05 220 ASN A N 1
ATOM 1580 C CA . ASN A 1 222 ? 62.059 66.667 -4.855 1.00 20.38 220 ASN A CA 1
ATOM 1581 C C . ASN A 1 222 ? 61.610 67.965 -5.493 1.00 21.00 220 ASN A C 1
ATOM 1582 O O . ASN A 1 222 ? 60.832 67.946 -6.445 1.00 23.24 220 ASN A O 1
ATOM 1587 N N . GLY A 1 223 ? 62.075 69.091 -4.970 1.00 20.53 221 GLY A N 1
ATOM 1588 C CA . GLY A 1 223 ? 61.691 70.358 -5.564 1.00 21.23 221 GLY A CA 1
ATOM 1589 C C . GLY A 1 223 ? 61.306 71.465 -4.610 1.00 21.06 221 GLY A C 1
ATOM 1590 O O . GLY A 1 223 ? 61.311 72.644 -4.985 1.00 21.05 221 GLY A O 1
ATOM 1591 N N . ALA A 1 224 ? 60.961 71.099 -3.380 1.00 18.66 222 ALA A N 1
ATOM 1592 C CA . ALA A 1 224 ? 60.580 72.104 -2.403 1.00 16.78 222 ALA A CA 1
ATOM 1593 C C . ALA A 1 224 ? 61.785 73.007 -2.212 1.00 15.87 222 ALA A C 1
ATOM 1594 O O . ALA A 1 224 ? 62.920 72.547 -2.227 1.00 14.95 222 ALA A O 1
ATOM 1596 N N . ARG A 1 225 ? 61.549 74.298 -2.043 1.00 16.82 223 ARG A N 1
ATOM 1597 C CA . ARG A 1 225 ? 62.657 75.217 -1.884 1.00 17.85 223 ARG A CA 1
ATOM 1598 C C . ARG A 1 225 ? 62.603 76.017 -0.596 1.00 18.56 223 ARG A C 1
ATOM 1599 O O . ARG A 1 225 ? 63.391 76.938 -0.385 1.00 19.44 223 ARG A O 1
ATOM 1607 N N . GLN A 1 226 ? 61.658 75.667 0.264 1.00 18.08 224 GLN A N 1
ATOM 1608 C CA . GLN A 1 226 ? 61.549 76.318 1.557 1.00 18.38 224 GLN A CA 1
ATOM 1609 C C . GLN A 1 226 ? 61.272 75.242 2.608 1.00 18.55 224 GLN A C 1
ATOM 1610 O O . GLN A 1 226 ? 60.582 74.257 2.334 1.00 17.91 224 GLN A O 1
ATOM 1616 N N . VAL A 1 227 ? 61.835 75.434 3.797 1.00 17.70 225 VAL A N 1
ATOM 1617 C CA . VAL A 1 227 ? 61.652 74.512 4.905 1.00 17.68 225 VAL A CA 1
ATOM 1618 C C . VAL A 1 227 ? 61.158 75.292 6.108 1.00 17.93 225 VAL A C 1
ATOM 1619 O O . VAL A 1 227 ? 61.730 76.316 6.487 1.00 18.93 225 VAL A O 1
ATOM 1623 N N . GLU A 1 228 ? 60.082 74.805 6.703 1.00 17.53 226 GLU A N 1
ATOM 1624 C CA . GLU A 1 228 ? 59.526 75.442 7.868 1.00 16.56 226 GLU A CA 1
ATOM 1625 C C . GLU A 1 228 ? 60.089 74.673 9.043 1.00 17.19 226 GLU A C 1
ATOM 1626 O O . GLU A 1 228 ? 60.082 73.443 9.049 1.00 18.00 226 GLU A O 1
ATOM 1632 N N . CYS A 1 229 ? 60.581 75.391 10.040 1.00 17.30 227 CYS A N 1
ATOM 1633 C CA . CYS A 1 229 ? 61.163 74.742 11.199 1.00 17.29 227 CYS A CA 1
ATOM 1634 C C . CYS A 1 229 ? 61.219 75.668 12.394 1.00 17.53 227 CYS A C 1
ATOM 1635 O O . CYS A 1 229 ? 60.826 76.828 12.318 1.00 16.90 227 CYS A O 1
ATOM 1638 N N . THR A 1 230 ? 61.717 75.134 13.501 1.00 18.40 228 THR A N 1
ATOM 1639 C CA . THR A 1 230 ? 61.854 75.886 14.737 1.00 19.47 228 THR A CA 1
ATOM 1640 C C . THR A 1 230 ? 63.118 75.363 15.390 1.00 21.15 228 THR A C 1
ATOM 1641 O O . THR A 1 230 ? 63.553 74.248 15.099 1.00 21.19 228 THR A O 1
ATOM 1645 N N . ILE A 1 231 ? 63.701 76.171 16.270 1.00 22.56 229 ILE A N 1
ATO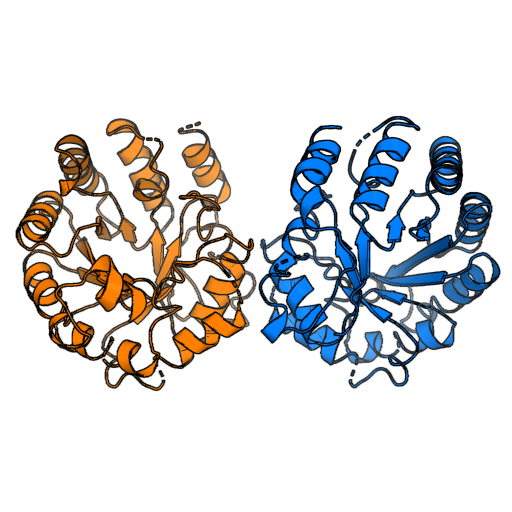M 1646 C CA . ILE A 1 231 ? 64.909 75.787 16.980 1.00 21.40 229 ILE A CA 1
ATOM 1647 C C . ILE A 1 231 ? 64.594 74.580 17.847 1.00 21.74 229 ILE A C 1
ATOM 1648 O O . ILE A 1 231 ? 63.550 74.543 18.494 1.00 21.06 229 ILE A O 1
ATOM 1653 N N . ASN A 1 232 ? 65.487 73.588 17.831 1.00 22.44 230 ASN A N 1
ATOM 1654 C CA . ASN A 1 232 ? 65.310 72.339 18.586 1.00 23.94 230 ASN A CA 1
ATOM 1655 C C . ASN A 1 232 ? 63.990 71.678 18.195 1.00 24.30 230 ASN A C 1
ATOM 1656 O O . ASN A 1 232 ? 63.466 70.850 18.941 1.00 23.19 230 ASN A O 1
ATOM 1661 N N . GLY A 1 233 ? 63.451 72.051 17.034 1.00 25.57 231 GLY A N 1
ATOM 1662 C CA . GLY A 1 233 ? 62.174 71.509 16.597 1.00 25.20 231 GLY A CA 1
ATOM 1663 C C . GLY A 1 233 ? 61.063 71.722 17.621 1.00 24.52 231 GLY A C 1
ATOM 1664 O O . GLY A 1 233 ? 60.050 71.034 17.580 1.00 25.18 231 GLY A O 1
ATOM 1665 N N . ILE A 1 234 ? 61.250 72.660 18.549 1.00 24.01 232 ILE A N 1
ATOM 1666 C CA . ILE A 1 234 ? 60.240 72.941 19.571 1.00 23.63 232 ILE A CA 1
ATOM 1667 C C . ILE A 1 234 ? 58.869 73.019 18.908 1.00 23.96 232 ILE A C 1
ATOM 1668 O O . ILE A 1 234 ? 58.750 73.424 17.750 1.00 22.19 232 ILE A O 1
ATOM 1673 N N . GLY A 1 235 ? 57.833 72.615 19.633 1.00 26.21 233 GLY A N 1
ATOM 1674 C CA . GLY A 1 235 ? 56.504 72.672 19.052 1.00 27.18 233 GLY A CA 1
ATOM 1675 C C . GLY A 1 235 ? 55.403 71.943 19.792 1.00 28.14 233 GLY A C 1
ATOM 1676 O O . GLY A 1 235 ? 55.618 71.325 20.829 1.00 28.27 233 GLY A O 1
ATOM 1677 N N . GLU A 1 236 ? 54.203 72.029 19.238 1.00 31.12 234 GLU A N 1
ATOM 1678 C CA . GLU A 1 236 ? 53.030 71.386 19.803 1.00 31.79 234 GLU A CA 1
ATOM 1679 C C . GLU A 1 236 ? 53.129 69.885 19.548 1.00 30.35 234 GLU A C 1
ATOM 1680 O O . GLU A 1 236 ? 53.717 69.445 18.558 1.00 29.75 234 GLU A O 1
ATOM 1686 N N . ARG A 1 237 ? 52.556 69.109 20.457 1.00 30.63 235 ARG A N 1
ATOM 1687 C CA . ARG A 1 237 ? 52.576 67.657 20.367 1.00 30.33 235 ARG A CA 1
ATOM 1688 C C . ARG A 1 237 ? 54.009 67.098 20.342 1.00 30.13 235 ARG A C 1
ATOM 1689 O O . ARG A 1 237 ? 54.714 67.148 21.347 1.00 30.49 235 ARG A O 1
ATOM 1697 N N . ALA A 1 238 ? 54.449 66.569 19.207 1.00 29.38 236 ALA A N 1
ATOM 1698 C CA . ALA A 1 238 ? 55.794 66.019 19.128 1.00 28.43 236 ALA A CA 1
ATOM 1699 C C . ALA A 1 238 ? 56.756 66.967 18.408 1.00 28.11 236 ALA A C 1
ATOM 1700 O O . ALA A 1 238 ? 57.810 66.550 17.931 1.00 28.32 236 ALA A O 1
ATOM 1702 N N . GLY A 1 239 ? 56.383 68.238 18.311 1.00 26.91 237 GLY A N 1
ATOM 1703 C CA . GLY A 1 239 ? 57.248 69.213 17.658 1.00 25.45 237 GLY A CA 1
ATOM 1704 C C . GLY A 1 239 ? 57.373 69.175 16.141 1.00 24.01 237 GLY A C 1
ATOM 1705 O O . GLY A 1 239 ? 56.983 68.204 15.501 1.00 24.43 237 GLY A O 1
ATOM 1706 N N . ASN A 1 240 ? 57.926 70.251 15.580 1.00 24.07 238 ASN A N 1
ATOM 1707 C CA . ASN A 1 240 ? 58.135 70.403 14.140 1.00 23.02 238 ASN A CA 1
ATOM 1708 C C . ASN A 1 240 ? 59.527 69.939 13.721 1.00 21.44 238 ASN A C 1
ATOM 1709 O O . ASN A 1 240 ? 60.152 69.119 14.391 1.00 22.76 238 ASN A O 1
ATOM 1714 N N . THR A 1 241 ? 60.004 70.487 12.608 1.00 19.19 239 THR A N 1
ATOM 1715 C CA . THR A 1 241 ? 61.316 70.157 12.064 1.00 15.58 239 THR A CA 1
ATOM 1716 C C . THR A 1 241 ? 62.369 70.968 12.804 1.00 15.17 239 THR A C 1
ATOM 1717 O O . THR A 1 241 ? 62.179 72.151 13.070 1.00 15.58 239 THR A O 1
ATOM 1721 N N . ALA A 1 242 ? 63.482 70.333 13.135 1.00 16.50 240 ALA A N 1
ATOM 1722 C CA . ALA A 1 242 ? 64.557 71.029 13.827 1.00 17.11 240 ALA A CA 1
ATOM 1723 C C . ALA A 1 242 ? 65.448 71.832 12.864 1.00 16.28 240 ALA A C 1
ATOM 1724 O O . ALA A 1 242 ? 66.269 71.269 12.137 1.00 13.12 240 ALA A O 1
ATOM 1726 N N . LEU A 1 243 ? 65.265 73.151 12.868 1.00 16.77 241 LEU A N 1
ATOM 1727 C CA . LEU A 1 243 ? 66.051 74.062 12.047 1.00 16.44 241 LEU A CA 1
ATOM 1728 C C . LEU A 1 243 ? 67.527 73.646 12.060 1.00 18.29 241 LEU A C 1
ATOM 1729 O O . LEU A 1 243 ? 68.132 73.434 11.016 1.00 17.61 241 LEU A O 1
ATOM 1734 N N . GLU A 1 244 ? 68.107 73.512 13.245 1.00 18.61 242 GLU A N 1
ATOM 1735 C CA . GLU A 1 244 ? 69.505 73.122 13.332 1.00 20.61 242 GLU A CA 1
ATOM 1736 C C . GLU A 1 244 ? 69.849 71.839 12.563 1.00 21.98 242 GLU A C 1
ATOM 1737 O O . GLU A 1 244 ? 70.886 71.762 11.895 1.00 23.05 242 GLU A O 1
ATOM 1743 N N . GLU A 1 245 ? 68.977 70.840 12.647 1.00 21.65 243 GLU A N 1
ATOM 1744 C CA . GLU A 1 245 ? 69.212 69.572 11.971 1.00 20.53 243 GLU A CA 1
ATOM 1745 C C . GLU A 1 245 ? 69.151 69.657 10.451 1.00 21.34 243 GLU A C 1
ATOM 1746 O O . GLU A 1 245 ? 70.101 69.265 9.772 1.00 22.36 243 GLU A O 1
ATOM 1752 N N . VAL A 1 246 ? 68.036 70.149 9.915 1.00 20.43 244 VAL A N 1
ATOM 1753 C CA . VAL A 1 246 ? 67.875 70.274 8.468 1.00 19.72 244 VAL A CA 1
ATOM 1754 C C . VAL A 1 246 ? 69.037 71.070 7.872 1.00 20.66 244 VAL A C 1
ATOM 1755 O O . VAL A 1 246 ? 69.704 70.611 6.948 1.00 20.60 244 VAL A O 1
ATOM 1759 N N . VAL A 1 247 ? 69.277 72.254 8.423 1.00 21.23 245 VAL A N 1
ATOM 1760 C CA . VAL A 1 247 ? 70.341 73.134 7.968 1.00 23.97 245 VAL A CA 1
ATOM 1761 C C . VAL A 1 247 ? 71.705 72.463 8.043 1.00 25.64 245 VAL A C 1
ATOM 1762 O O . VAL A 1 247 ? 72.446 72.442 7.071 1.00 26.79 245 VAL A O 1
ATOM 1774 N N . ALA A 1 249 ? 72.387 69.364 8.208 1.00 30.45 247 ALA A N 1
ATOM 1775 C CA . ALA A 1 249 ? 72.431 68.190 7.368 1.00 29.42 247 ALA A CA 1
ATOM 1776 C C . ALA A 1 249 ? 72.725 68.628 5.964 1.00 29.17 247 ALA A C 1
ATOM 1777 O O . ALA A 1 249 ? 73.543 68.022 5.294 1.00 30.82 247 ALA A O 1
ATOM 1787 N N . GLU A 1 251 ? 74.214 71.343 4.880 1.00 30.94 249 GLU A N 1
ATOM 1788 C CA . GLU A 1 251 ? 75.591 71.795 4.794 1.00 32.74 249 GLU A CA 1
ATOM 1789 C C . GLU A 1 251 ? 76.595 70.635 4.628 1.00 33.67 249 GLU A C 1
ATOM 1790 O O . GLU A 1 251 ? 77.533 70.729 3.832 1.00 33.78 249 GLU A O 1
ATOM 1796 N N . CYS A 1 252 ? 76.406 69.547 5.370 1.00 33.21 250 CYS A N 1
ATOM 1797 C CA . CYS A 1 252 ? 77.308 68.407 5.260 1.00 33.66 250 CYS A CA 1
ATOM 1798 C C . CYS A 1 252 ? 77.307 67.769 3.876 1.00 34.59 250 CYS A C 1
ATOM 1799 O O . CYS A 1 252 ? 78.363 67.384 3.385 1.00 35.01 250 CYS A O 1
ATOM 1802 N N . HIS A 1 253 ? 76.139 67.658 3.242 1.00 34.10 251 HIS A N 1
ATOM 1803 C CA . HIS A 1 253 ? 76.065 67.028 1.923 1.00 34.83 251 HIS A CA 1
ATOM 1804 C C . HIS A 1 253 ? 75.828 67.959 0.761 1.00 35.59 251 HIS A C 1
ATOM 1805 O O . HIS A 1 253 ? 75.144 67.593 -0.195 1.00 34.53 251 HIS A O 1
ATOM 1812 N N . LYS A 1 254 ? 76.402 69.152 0.835 1.00 37.59 252 LYS A N 1
ATOM 1813 C CA . LYS A 1 254 ? 76.247 70.128 -0.235 1.00 40.12 252 LYS A CA 1
ATOM 1814 C C . LYS A 1 254 ? 76.570 69.497 -1.584 1.00 40.84 252 LYS A C 1
ATOM 1815 O O . LYS A 1 254 ? 75.767 69.563 -2.512 1.00 39.01 252 LYS A O 1
ATOM 1821 N N . GLU A 1 255 ? 77.744 68.875 -1.690 1.00 42.80 253 GLU A N 1
ATOM 1822 C CA . GLU A 1 255 ? 78.156 68.243 -2.946 1.00 44.21 253 GLU A CA 1
ATOM 1823 C C . GLU A 1 255 ? 77.109 67.306 -3.547 1.00 43.70 253 GLU A C 1
ATOM 1824 O O . GLU A 1 255 ? 76.834 67.342 -4.748 1.00 45.62 253 GLU A O 1
ATOM 1830 N N . THR A 1 256 ? 76.533 66.450 -2.722 1.00 41.15 254 THR A N 1
ATOM 1831 C CA . THR A 1 256 ? 75.533 65.531 -3.223 1.00 39.20 254 THR A CA 1
ATOM 1832 C C . THR A 1 256 ? 74.234 66.286 -3.566 1.00 38.59 254 THR A C 1
ATOM 1833 O O . THR A 1 256 ? 73.786 66.308 -4.718 1.00 37.61 254 THR A O 1
ATOM 1837 N N . LEU A 1 257 ? 73.653 66.911 -2.544 1.00 37.89 255 LEU A N 1
ATOM 1838 C CA . LEU A 1 257 ? 72.402 67.659 -2.641 1.00 35.07 255 LEU A CA 1
ATOM 1839 C C . LEU A 1 257 ? 72.427 68.865 -3.577 1.00 35.05 255 LEU A C 1
ATOM 1840 O O . LEU A 1 257 ? 71.647 68.939 -4.524 1.00 36.51 255 LEU A O 1
ATOM 1845 N N . GLY A 1 258 ? 73.314 69.813 -3.304 1.00 33.73 256 GLY A N 1
ATOM 1846 C CA . GLY A 1 258 ? 73.404 70.996 -4.138 1.00 31.81 256 GLY A CA 1
ATOM 1847 C C . GLY A 1 258 ? 72.473 72.112 -3.705 1.00 31.04 256 GLY A C 1
ATOM 1848 O O . GLY A 1 258 ? 71.865 72.761 -4.547 1.00 31.77 256 GLY A O 1
ATOM 1849 N N . LEU A 1 259 ? 72.379 72.361 -2.401 1.00 30.79 257 LEU A N 1
ATOM 1850 C CA . LEU A 1 259 ? 71.491 73.394 -1.876 1.00 30.06 257 LEU A CA 1
ATOM 1851 C C . LEU A 1 259 ? 72.211 74.378 -0.945 1.00 31.44 257 LEU A C 1
ATOM 1852 O O . LEU A 1 259 ? 73.136 73.997 -0.233 1.00 30.33 257 LEU A O 1
ATOM 1857 N N . GLU A 1 260 ? 71.777 75.637 -0.955 1.00 34.29 258 GLU A N 1
ATOM 1858 C CA . GLU A 1 260 ? 72.349 76.685 -0.105 1.00 37.57 258 GLU A CA 1
ATOM 1859 C C . GLU A 1 260 ? 71.272 77.286 0.812 1.00 38.80 258 GLU A C 1
ATOM 1860 O O . GLU A 1 260 ? 70.112 77.438 0.404 1.00 38.63 258 GLU A O 1
ATOM 1866 N N . THR A 1 261 ? 71.661 77.675 2.027 1.00 38.51 259 THR A N 1
ATOM 1867 C CA . THR A 1 261 ? 70.696 78.215 2.991 1.00 38.54 259 THR A CA 1
ATOM 1868 C C . THR A 1 261 ? 70.845 79.644 3.512 1.00 37.66 259 THR A C 1
ATOM 1869 O O . THR A 1 261 ? 69.978 80.130 4.256 1.00 39.84 259 THR A O 1
ATOM 1873 N N . GLY A 1 262 ? 71.923 80.324 3.161 1.00 32.77 260 GLY A N 1
ATOM 1874 C CA . GLY A 1 262 ? 72.077 81.674 3.671 1.00 28.95 260 GLY A CA 1
ATOM 1875 C C . GLY A 1 262 ? 72.259 81.714 5.186 1.00 26.28 260 GLY A C 1
ATOM 1876 O O . GLY A 1 262 ? 72.492 82.777 5.756 1.00 24.01 260 GLY A O 1
ATOM 1877 N N . ILE A 1 263 ? 72.139 80.558 5.839 1.00 24.57 261 ILE A N 1
ATOM 1878 C CA . ILE A 1 263 ? 72.330 80.452 7.286 1.00 23.41 261 ILE A CA 1
ATOM 1879 C C . ILE A 1 263 ? 73.818 80.651 7.589 1.00 22.74 261 ILE A C 1
ATOM 1880 O O . ILE A 1 263 ? 74.689 80.270 6.799 1.00 20.93 261 ILE A O 1
ATOM 1885 N N . ASN A 1 264 ? 74.105 81.243 8.739 1.00 21.98 262 ASN A N 1
ATOM 1886 C CA . ASN A 1 264 ? 75.480 81.467 9.139 1.00 23.16 262 ASN A CA 1
ATOM 1887 C C . ASN A 1 264 ? 75.833 80.369 10.127 1.00 24.06 262 ASN A C 1
ATOM 1888 O O . ASN A 1 264 ? 75.817 80.566 11.339 1.00 26.06 262 ASN A O 1
ATOM 1893 N N . HIS A 1 265 ? 76.158 79.209 9.579 1.00 26.77 263 HIS A N 1
ATOM 1894 C CA . HIS A 1 265 ? 76.479 78.012 10.350 1.00 28.68 263 HIS A CA 1
ATOM 1895 C C . HIS A 1 265 ? 77.280 78.141 11.640 1.00 28.68 263 HIS A C 1
ATOM 1896 O O . HIS A 1 265 ? 77.000 77.441 12.609 1.00 28.48 263 HIS A O 1
ATOM 1903 N N . LYS A 1 266 ? 78.262 79.031 11.675 1.00 30.33 264 LYS A N 1
ATOM 1904 C CA . LYS A 1 266 ? 79.063 79.180 12.880 1.00 30.29 264 LYS A CA 1
ATOM 1905 C C . LYS A 1 266 ? 78.182 79.563 14.061 1.00 29.12 264 LYS A C 1
ATOM 1906 O O . LYS A 1 266 ? 78.129 78.858 15.065 1.00 30.51 264 LYS A O 1
ATOM 1912 N N . LYS A 1 267 ? 77.465 80.665 13.920 1.00 27.27 265 LYS A N 1
ATOM 1913 C CA . LYS A 1 267 ? 76.591 81.147 14.971 1.00 25.79 265 LYS A CA 1
ATOM 1914 C C . LYS A 1 267 ? 75.393 80.243 15.237 1.00 25.95 265 LYS A C 1
ATOM 1915 O O . LYS A 1 267 ? 74.503 80.599 16.013 1.00 25.67 265 LYS A O 1
ATOM 1921 N N . LEU A 1 268 ? 75.374 79.072 14.610 1.00 26.70 266 LEU A N 1
ATOM 1922 C CA . LEU A 1 268 ? 74.265 78.138 14.775 1.00 27.58 266 LEU A CA 1
ATOM 1923 C C . LEU A 1 268 ? 74.092 77.602 16.185 1.00 28.72 266 LEU A C 1
ATOM 1924 O O . LEU A 1 268 ? 72.998 77.664 16.740 1.00 29.55 266 LEU A O 1
ATOM 1929 N N . VAL A 1 269 ? 75.155 77.070 16.775 1.00 30.25 267 VAL A N 1
ATOM 1930 C CA . VAL A 1 269 ? 75.037 76.517 18.121 1.00 30.85 267 VAL A CA 1
ATOM 1931 C C . VAL A 1 269 ? 74.711 77.551 19.207 1.00 31.09 267 VAL A C 1
ATOM 1932 O O . VAL A 1 269 ? 73.721 77.412 19.932 1.00 31.33 267 VAL A O 1
ATOM 1936 N N . PRO A 1 270 ? 75.531 78.602 19.337 1.00 31.42 268 PRO A N 1
ATOM 1937 C CA . PRO A 1 270 ? 75.231 79.601 20.373 1.00 30.57 268 PRO A CA 1
ATOM 1938 C C . PRO A 1 270 ? 73.861 80.299 20.235 1.00 29.24 268 PRO A C 1
ATOM 1939 O O . PRO A 1 270 ? 73.156 80.504 21.224 1.00 27.96 268 PRO A O 1
ATOM 1943 N N . ILE A 1 271 ? 73.495 80.691 19.019 1.00 29.10 269 ILE A N 1
ATOM 1944 C CA . ILE A 1 271 ? 72.200 81.342 18.812 1.00 29.69 269 ILE A CA 1
ATOM 1945 C C . ILE A 1 271 ? 71.074 80.359 19.167 1.00 29.92 269 ILE A C 1
ATOM 1946 O O . ILE A 1 271 ? 70.000 80.743 19.639 1.00 30.03 269 ILE A O 1
ATOM 1951 N N . SER A 1 272 ? 71.341 79.081 18.943 1.00 29.33 270 SER A N 1
ATOM 1952 C CA . SER A 1 272 ? 70.391 78.038 19.251 1.00 28.75 270 SER A CA 1
ATOM 1953 C C . SER A 1 272 ? 70.311 77.941 20.774 1.00 29.09 270 SER A C 1
ATOM 1954 O O . SER A 1 272 ? 69.232 77.815 21.337 1.00 27.68 270 SER A O 1
ATOM 1957 N N . HIS A 1 273 ? 71.464 78.016 21.439 1.00 30.52 271 HIS A N 1
ATOM 1958 C CA . HIS A 1 273 ? 71.511 77.950 22.898 1.00 31.51 271 HIS A CA 1
ATOM 1959 C C . HIS A 1 273 ? 70.753 79.093 23.538 1.00 31.47 271 HIS A C 1
ATOM 1960 O O . HIS A 1 273 ? 70.129 78.926 24.582 1.00 32.10 271 HIS A O 1
ATOM 1967 N N . LEU A 1 274 ? 70.834 80.257 22.906 1.00 31.68 272 LEU A N 1
ATOM 1968 C CA . LEU A 1 274 ? 70.168 81.464 23.371 1.00 31.51 272 LEU A CA 1
ATOM 1969 C C . LEU A 1 274 ? 68.639 81.331 23.386 1.00 33.11 272 LEU A C 1
ATOM 1970 O O . LEU A 1 274 ? 68.004 81.503 24.427 1.00 34.16 272 LEU A O 1
ATOM 1975 N N . VAL A 1 275 ? 68.054 81.030 22.227 1.00 33.20 273 VAL A N 1
ATOM 1976 C CA . VAL A 1 275 ? 66.605 80.876 22.110 1.00 32.54 273 VAL A CA 1
ATOM 1977 C C . VAL A 1 275 ? 66.077 79.752 22.995 1.00 33.10 273 VAL A C 1
ATOM 1978 O O . VAL A 1 275 ? 65.099 79.933 23.719 1.00 34.24 273 VAL A O 1
ATOM 1982 N N . SER A 1 276 ? 66.732 78.597 22.950 1.00 33.78 274 SER A N 1
ATOM 1983 C CA . SER A 1 276 ? 66.285 77.466 23.741 1.00 34.28 274 SER A CA 1
ATOM 1984 C C . SER A 1 276 ? 66.329 77.741 25.232 1.00 34.92 274 SER A C 1
ATOM 1985 O O . SER A 1 276 ? 65.560 77.154 25.982 1.00 36.79 274 SER A O 1
ATOM 1988 N N . THR A 1 277 ? 67.212 78.636 25.665 1.00 34.27 275 THR A N 1
ATOM 1989 C CA . THR A 1 277 ? 67.315 78.956 27.088 1.00 33.55 275 THR A CA 1
ATOM 1990 C C . THR A 1 277 ? 66.475 80.169 27.506 1.00 33.24 275 THR A C 1
ATOM 1991 O O . THR A 1 277 ? 66.125 80.332 28.681 1.00 32.20 275 THR A O 1
ATOM 1995 N N . LEU A 1 278 ? 66.161 81.017 26.533 1.00 32.50 276 LEU A N 1
ATOM 1996 C CA . LEU A 1 278 ? 65.369 82.210 26.777 1.00 32.07 276 LEU A CA 1
ATOM 1997 C C . LEU A 1 278 ? 63.902 81.797 26.869 1.00 32.65 276 LEU A C 1
ATOM 1998 O O . LEU A 1 278 ? 63.173 82.218 27.764 1.00 32.30 276 LEU A O 1
ATOM 2011 N N . ARG A 1 280 ? 63.112 79.036 27.601 1.00 35.62 278 ARG A N 1
ATOM 2012 C CA . ARG A 1 280 ? 63.169 78.013 28.641 1.00 36.80 278 ARG A CA 1
ATOM 2013 C C . ARG A 1 280 ? 62.845 76.597 28.175 1.00 37.63 278 ARG A C 1
ATOM 2014 O O . ARG A 1 280 ? 62.176 75.846 28.874 1.00 35.81 278 ARG A O 1
ATOM 2030 N N . GLY B 1 4 ? 53.773 38.393 7.735 1.00 37.20 2 GLY B N 1
ATOM 2031 C CA . GLY B 1 4 ? 54.679 39.550 7.987 1.00 36.04 2 GLY B CA 1
ATOM 2032 C C . GLY B 1 4 ? 56.141 39.151 8.008 1.00 34.46 2 GLY B C 1
ATOM 2033 O O . GLY B 1 4 ? 56.474 38.084 8.516 1.00 33.34 2 GLY B O 1
ATOM 2034 N N . LYS B 1 5 ? 57.006 39.999 7.448 1.00 34.26 3 LYS B N 1
ATOM 2035 C CA . LYS B 1 5 ? 58.450 39.740 7.416 1.00 34.38 3 LYS B CA 1
ATOM 2036 C C . LYS B 1 5 ? 59.067 40.151 8.760 1.00 33.60 3 LYS B C 1
ATOM 2037 O O . LYS B 1 5 ? 58.986 41.311 9.178 1.00 33.64 3 LYS B O 1
ATOM 2043 N N . ARG B 1 6 ? 59.686 39.190 9.436 1.00 32.19 4 ARG B N 1
ATOM 2044 C CA . ARG B 1 6 ? 60.267 39.439 10.749 1.00 29.77 4 ARG B CA 1
ATOM 2045 C C . ARG B 1 6 ? 61.541 40.285 10.769 1.00 27.28 4 ARG B C 1
ATOM 2046 O O . ARG B 1 6 ? 62.528 40.007 10.073 1.00 24.05 4 ARG B O 1
ATOM 2054 N N . ILE B 1 7 ? 61.498 41.336 11.577 1.00 24.38 5 ILE B N 1
ATOM 2055 C CA . ILE B 1 7 ? 62.643 42.212 11.727 1.00 23.06 5 ILE B CA 1
ATOM 2056 C C . ILE B 1 7 ? 63.081 42.048 13.162 1.00 22.39 5 ILE B C 1
ATOM 2057 O O . ILE B 1 7 ? 62.263 42.161 14.063 1.00 20.29 5 ILE B O 1
ATOM 2062 N N . PHE B 1 8 ? 64.364 41.767 13.370 1.00 24.24 6 PHE B N 1
ATOM 2063 C CA . PHE B 1 8 ? 64.881 41.568 14.720 1.00 26.16 6 PHE B CA 1
ATOM 2064 C C . PHE B 1 8 ? 65.391 42.837 15.384 1.00 26.11 6 PHE B C 1
ATOM 2065 O O . PHE B 1 8 ? 66.081 43.651 14.770 1.00 28.04 6 PHE B O 1
ATOM 2073 N N . VAL B 1 9 ? 65.041 42.990 16.648 1.00 24.78 7 VAL B N 1
ATOM 2074 C CA . VAL B 1 9 ? 65.450 44.138 17.430 1.00 25.20 7 VAL B CA 1
ATOM 2075 C C . VAL B 1 9 ? 66.643 43.759 18.298 1.00 27.59 7 VAL B C 1
ATOM 2076 O O . VAL B 1 9 ? 66.518 42.937 19.204 1.00 28.75 7 VAL B O 1
ATOM 2080 N N . PHE B 1 10 ? 67.796 44.354 18.014 1.00 28.77 8 PHE B N 1
ATOM 2081 C CA . PHE B 1 10 ? 69.008 44.095 18.785 1.00 28.43 8 PHE B CA 1
ATOM 2082 C C . PHE B 1 10 ? 69.274 45.361 19.596 1.00 27.68 8 PHE B C 1
ATOM 2083 O O . PHE B 1 10 ? 69.688 46.386 19.053 1.00 27.80 8 PHE B O 1
ATOM 2091 N N . ASP B 1 11 ? 69.002 45.279 20.897 1.00 25.91 9 ASP B N 1
ATOM 2092 C CA . ASP B 1 11 ? 69.162 46.399 21.818 1.00 23.85 9 ASP B CA 1
ATOM 2093 C C . ASP B 1 11 ? 70.565 46.509 22.385 1.00 23.60 9 ASP B C 1
ATOM 2094 O O . ASP B 1 11 ? 71.191 45.502 22.692 1.00 23.71 9 ASP B O 1
ATOM 2099 N N . THR B 1 12 ? 71.044 47.738 22.546 1.00 24.11 10 THR B N 1
ATOM 2100 C CA . THR B 1 12 ? 72.391 47.980 23.049 1.00 25.45 10 THR B CA 1
ATOM 2101 C C . THR B 1 12 ? 72.418 49.002 24.175 1.00 24.50 10 THR B C 1
ATOM 2102 O O . THR B 1 12 ? 73.484 49.441 24.594 1.00 24.28 10 THR B O 1
ATOM 2106 N N . THR B 1 13 ? 71.261 49.379 24.693 1.00 24.38 11 THR B N 1
ATOM 2107 C CA . THR B 1 13 ? 71.300 50.386 25.726 1.00 25.81 11 THR B CA 1
ATOM 2108 C C . THR B 1 13 ? 72.117 49.914 26.917 1.00 26.89 11 THR B C 1
ATOM 2109 O O . THR B 1 13 ? 72.833 50.704 27.525 1.00 28.15 11 THR B O 1
ATOM 2113 N N . LEU B 1 14 ? 72.064 48.628 27.237 1.00 26.72 12 LEU B N 1
ATOM 2114 C CA . LEU B 1 14 ? 72.842 48.180 28.377 1.00 27.92 12 LEU B CA 1
ATOM 2115 C C . LEU B 1 14 ? 74.325 48.379 28.164 1.00 29.24 12 LEU B C 1
ATOM 2116 O O . LEU B 1 14 ? 75.082 48.420 29.122 1.00 29.14 12 LEU B O 1
ATOM 2121 N N . ARG B 1 15 ? 74.735 48.523 26.909 1.00 32.99 13 ARG B N 1
ATOM 2122 C CA . ARG B 1 15 ? 76.149 48.693 26.588 1.00 36.01 13 ARG B CA 1
ATOM 2123 C C . ARG B 1 15 ? 76.498 50.116 26.172 1.00 38.20 13 ARG B C 1
ATOM 2124 O O . ARG B 1 15 ? 77.226 50.808 26.884 1.00 37.14 13 ARG B O 1
ATOM 2132 N N . ASP B 1 16 ? 75.984 50.545 25.019 1.00 42.47 14 ASP B N 1
ATOM 2133 C CA . ASP B 1 16 ? 76.255 51.888 24.512 1.00 46.78 14 ASP B CA 1
ATOM 2134 C C . ASP B 1 16 ? 75.816 52.989 25.488 1.00 48.81 14 ASP B C 1
ATOM 2135 O O . ASP B 1 16 ? 76.453 54.041 25.556 1.00 49.42 14 ASP B O 1
ATOM 2140 N N . GLY B 1 17 ? 74.736 52.752 26.232 1.00 50.58 15 GLY B N 1
ATOM 2141 C CA . GLY B 1 17 ? 74.280 53.719 27.220 1.00 52.59 15 GLY B CA 1
ATOM 2142 C C . GLY B 1 17 ? 75.016 53.378 28.504 1.00 54.99 15 GLY B C 1
ATOM 2143 O O . GLY B 1 17 ? 74.412 53.097 29.539 1.00 54.57 15 GLY B O 1
ATOM 2144 N N . GLU B 1 18 ? 76.343 53.399 28.402 1.00 57.76 16 GLU B N 1
ATOM 2145 C CA . GLU B 1 18 ? 77.285 53.069 29.476 1.00 60.58 16 GLU B CA 1
ATOM 2146 C C . GLU B 1 18 ? 77.234 53.799 30.828 1.00 62.12 16 GLU B C 1
ATOM 2147 O O . GLU B 1 18 ? 78.047 53.509 31.713 1.00 61.36 16 GLU B O 1
ATOM 2153 N N . GLN B 1 19 ? 76.296 54.729 31.001 1.00 63.78 17 GLN B N 1
ATOM 2154 C CA . GLN B 1 19 ? 76.183 55.453 32.270 1.00 64.20 17 GLN B CA 1
ATOM 2155 C C . GLN B 1 19 ? 75.189 54.774 33.216 1.00 63.58 17 GLN B C 1
ATOM 2156 O O . GLN B 1 19 ? 75.510 54.488 34.375 1.00 63.39 17 GLN B O 1
ATOM 2162 N N . LEU B 1 25 ? 76.721 51.258 34.308 1.00 56.02 23 LEU B N 1
ATOM 2163 C CA . LEU B 1 25 ? 75.686 51.512 35.308 1.00 56.77 23 LEU B CA 1
ATOM 2164 C C . LEU B 1 25 ? 75.935 50.737 36.614 1.00 57.23 23 LEU B C 1
ATOM 2165 O O . LEU B 1 25 ? 76.967 50.912 37.267 1.00 58.13 23 LEU B O 1
ATOM 2170 N N . ASN B 1 26 ? 74.992 49.877 36.989 1.00 56.91 24 ASN B N 1
ATOM 2171 C CA . ASN B 1 26 ? 75.103 49.085 38.214 1.00 56.30 24 ASN B CA 1
ATOM 2172 C C . ASN B 1 26 ? 74.630 47.651 37.981 1.00 56.25 24 ASN B C 1
ATOM 2173 O O . ASN B 1 26 ? 73.537 47.442 37.458 1.00 55.79 24 ASN B O 1
ATOM 2178 N N . THR B 1 27 ? 75.443 46.670 38.384 1.00 56.52 25 THR B N 1
ATOM 2179 C CA . THR B 1 27 ? 75.099 45.257 38.188 1.00 56.58 25 THR B CA 1
ATOM 2180 C C . THR B 1 27 ? 73.679 44.915 38.608 1.00 56.12 25 THR B C 1
ATOM 2181 O O . THR B 1 27 ? 73.025 44.094 37.965 1.00 56.91 25 THR B O 1
ATOM 2185 N N . GLU B 1 28 ? 73.202 45.530 39.685 1.00 55.11 26 GLU B N 1
ATOM 2186 C CA . GLU B 1 28 ? 71.836 45.288 40.134 1.00 53.98 26 GLU B CA 1
ATOM 2187 C C . GLU B 1 28 ? 70.937 45.845 39.045 1.00 52.42 26 GLU B C 1
ATOM 2188 O O . GLU B 1 28 ? 70.255 45.116 38.322 1.00 51.72 26 GLU 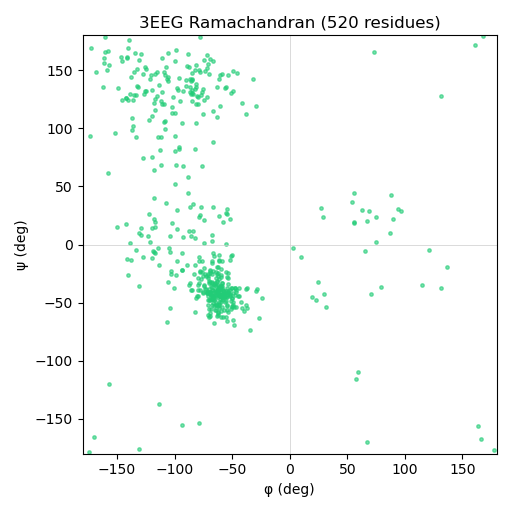B O 1
ATOM 2194 N N . GLU B 1 29 ? 70.982 47.165 38.933 1.00 50.96 27 GLU B N 1
ATOM 2195 C CA . GLU B 1 29 ? 70.188 47.904 37.973 1.00 50.06 27 GLU B CA 1
ATOM 2196 C C . GLU B 1 29 ? 70.253 47.309 36.569 1.00 48.53 27 GLU B C 1
ATOM 2197 O O . GLU B 1 29 ? 69.248 47.287 35.862 1.00 47.79 27 GLU B O 1
ATOM 2203 N N . LYS B 1 30 ? 71.426 46.813 36.179 1.00 47.44 28 LYS B N 1
ATOM 2204 C CA . LYS B 1 30 ? 71.615 46.217 34.857 1.00 46.25 28 LYS B CA 1
ATOM 2205 C C . LYS B 1 30 ? 70.529 45.196 34.567 1.00 45.08 28 LYS B C 1
ATOM 2206 O O . LYS B 1 30 ? 69.855 45.271 33.544 1.00 44.51 28 LYS B O 1
ATOM 2212 N N . ILE B 1 31 ? 70.374 44.237 35.477 1.00 44.61 29 ILE B N 1
ATOM 2213 C CA . ILE B 1 31 ? 69.379 43.177 35.333 1.00 43.88 29 ILE B CA 1
ATOM 2214 C C . ILE B 1 31 ? 67.958 43.720 35.269 1.00 42.68 29 ILE B C 1
ATOM 2215 O O . ILE B 1 31 ? 67.118 43.209 34.527 1.00 42.69 29 ILE B O 1
ATOM 2220 N N . ILE B 1 32 ? 67.691 44.752 36.058 1.00 41.65 30 ILE B N 1
ATOM 2221 C CA . ILE B 1 32 ? 66.382 45.390 36.076 1.00 40.55 30 ILE B CA 1
ATOM 2222 C C . ILE B 1 32 ? 66.086 45.983 34.686 1.00 41.02 30 ILE B C 1
ATOM 2223 O O . ILE B 1 32 ? 64.958 45.933 34.183 1.00 40.35 30 ILE B O 1
ATOM 2228 N N . VAL B 1 33 ? 67.112 46.550 34.067 1.00 40.51 31 VAL B N 1
ATOM 2229 C CA . VAL B 1 33 ? 66.966 47.114 32.739 1.00 39.92 31 VAL B CA 1
ATOM 2230 C C . VAL B 1 33 ? 66.910 45.930 31.785 1.00 39.98 31 VAL B C 1
ATOM 2231 O O . VAL B 1 33 ? 66.116 45.910 30.845 1.00 39.63 31 VAL B O 1
ATOM 2235 N N . ALA B 1 34 ? 67.760 44.941 32.052 1.00 40.71 32 ALA B N 1
ATOM 2236 C CA . ALA B 1 34 ? 67.853 43.725 31.242 1.00 41.01 32 ALA B CA 1
ATOM 2237 C C . ALA B 1 34 ? 66.550 42.933 31.150 1.00 40.90 32 ALA B C 1
ATOM 2238 O O . ALA B 1 34 ? 66.198 42.445 30.078 1.00 40.62 32 ALA B O 1
ATOM 2240 N N . LYS B 1 35 ? 65.840 42.788 32.266 1.00 40.24 33 LYS B N 1
ATOM 2241 C CA . LYS B 1 35 ? 64.593 42.041 32.234 1.00 40.08 33 LYS B CA 1
ATOM 2242 C C . LYS B 1 35 ? 63.464 42.876 31.639 1.00 39.49 33 LYS B C 1
ATOM 2243 O O . LYS B 1 35 ? 62.635 42.358 30.887 1.00 39.38 33 LYS B O 1
ATOM 2249 N N . ALA B 1 36 ? 63.426 44.164 31.975 1.00 38.51 34 ALA B N 1
ATOM 2250 C CA . ALA B 1 36 ? 62.408 45.049 31.418 1.00 35.51 34 ALA B CA 1
ATOM 2251 C C . ALA B 1 36 ? 62.577 44.940 29.907 1.00 34.35 34 ALA B C 1
ATOM 2252 O O . ALA B 1 36 ? 61.603 44.841 29.164 1.00 35.43 34 ALA B O 1
ATOM 2254 N N . LEU B 1 37 ? 63.827 44.944 29.456 1.00 31.48 35 LEU B N 1
ATOM 2255 C CA . LEU B 1 37 ? 64.123 44.815 28.034 1.00 29.19 35 LEU B CA 1
ATOM 2256 C C . LEU B 1 37 ? 63.541 43.501 27.524 1.00 28.33 35 LEU B C 1
ATOM 2257 O O . LEU B 1 37 ? 63.033 43.411 26.402 1.00 25.43 35 LEU B O 1
ATOM 2262 N N . ASP B 1 38 ? 63.626 42.482 28.374 1.00 29.80 36 ASP B N 1
ATOM 2263 C CA . ASP B 1 38 ? 63.137 41.152 28.043 1.00 31.44 36 ASP B CA 1
ATOM 2264 C C . ASP B 1 38 ? 61.621 41.135 27.959 1.00 32.94 36 ASP B C 1
ATOM 2265 O O . ASP B 1 38 ? 61.042 40.626 26.989 1.00 33.00 36 ASP B O 1
ATOM 2270 N N . GLU B 1 39 ? 60.973 41.712 28.960 1.00 33.75 37 GLU B N 1
ATOM 2271 C CA . GLU B 1 39 ? 59.523 41.748 28.956 1.00 36.88 37 GLU B CA 1
ATOM 2272 C C . GLU B 1 39 ? 58.977 42.830 28.015 1.00 36.69 37 GLU B C 1
ATOM 2273 O O . GLU B 1 39 ? 57.863 43.312 28.204 1.00 37.17 37 GLU B O 1
ATOM 2279 N N . LEU B 1 40 ? 59.763 43.196 26.999 1.00 36.34 38 LEU B N 1
ATOM 2280 C CA . LEU B 1 40 ? 59.366 44.206 26.008 1.00 33.73 38 LEU B CA 1
ATOM 2281 C C . LEU B 1 40 ? 59.357 43.569 24.618 1.00 33.12 38 LEU B C 1
ATOM 2282 O O . LEU B 1 40 ? 58.868 44.159 23.652 1.00 32.57 38 LEU B O 1
ATOM 2287 N N . GLY B 1 41 ? 59.919 42.368 24.526 1.00 32.07 39 GLY B N 1
ATOM 2288 C CA . GLY B 1 41 ? 59.944 41.659 23.259 1.00 31.70 39 GLY B CA 1
ATOM 2289 C C . GLY B 1 41 ? 61.186 41.839 22.411 1.00 31.49 39 GLY B C 1
ATOM 2290 O O . GLY B 1 41 ? 61.107 41.765 21.189 1.00 31.66 39 GLY B O 1
ATOM 2291 N N . VAL B 1 42 ? 62.335 42.058 23.041 1.00 30.86 40 VAL B N 1
ATOM 2292 C CA . VAL B 1 42 ? 63.564 42.248 22.284 1.00 30.99 40 VAL B CA 1
ATOM 2293 C C . VAL B 1 42 ? 64.241 40.929 21.939 1.00 31.01 40 VAL B C 1
ATOM 2294 O O . VAL B 1 42 ? 64.459 40.094 22.811 1.00 30.23 40 VAL B O 1
ATOM 2298 N N . ASP B 1 43 ? 64.584 40.759 20.664 1.00 30.26 41 ASP B N 1
ATOM 2299 C CA . ASP B 1 43 ? 65.233 39.540 20.190 1.00 30.34 41 ASP B CA 1
ATOM 2300 C C . ASP B 1 43 ? 66.650 39.334 20.715 1.00 30.25 41 ASP B C 1
ATOM 2301 O O . ASP B 1 43 ? 67.055 38.216 21.031 1.00 30.88 41 ASP B O 1
ATOM 2306 N N . VAL B 1 44 ? 67.418 40.408 20.797 1.00 29.90 42 VAL B N 1
ATOM 2307 C CA . VAL B 1 44 ? 68.783 40.278 21.266 1.00 31.06 42 VAL B CA 1
ATOM 2308 C C . VAL B 1 44 ? 69.209 41.498 22.062 1.00 31.70 42 VAL B C 1
ATOM 2309 O O . VAL B 1 44 ? 69.114 42.617 21.570 1.00 33.27 42 VAL B O 1
ATOM 2313 N N . ILE B 1 45 ? 69.665 41.303 23.293 1.00 31.60 43 ILE B N 1
ATOM 2314 C CA . ILE B 1 45 ? 70.122 42.442 24.068 1.00 33.50 43 ILE B CA 1
ATOM 2315 C C . ILE B 1 45 ? 71.588 42.294 24.464 1.00 34.67 43 ILE B C 1
ATOM 2316 O O . ILE B 1 45 ? 71.945 41.426 25.268 1.00 35.37 43 ILE B O 1
ATOM 2321 N N . GLU B 1 46 ? 72.434 43.135 23.860 1.00 34.66 44 GLU B N 1
ATOM 2322 C CA . GLU B 1 46 ? 73.874 43.149 24.119 1.00 34.46 44 GLU B CA 1
ATOM 2323 C C . GLU B 1 46 ? 74.042 43.518 25.580 1.00 34.00 44 GLU B C 1
ATOM 2324 O O . GLU B 1 46 ? 73.794 44.658 25.967 1.00 32.93 44 GLU B O 1
ATOM 2330 N N . ALA B 1 47 ? 74.464 42.542 26.381 1.00 34.00 45 ALA B N 1
ATOM 2331 C CA . ALA B 1 47 ? 74.630 42.724 27.812 1.00 33.93 45 ALA B CA 1
ATOM 2332 C C . ALA B 1 47 ? 75.887 43.454 28.232 1.00 34.91 45 ALA B C 1
ATOM 2333 O O . ALA B 1 47 ? 75.925 44.019 29.318 1.00 35.15 45 ALA B O 1
ATOM 2335 N N . GLY B 1 48 ? 76.923 43.448 27.404 1.00 35.66 46 GLY B N 1
ATOM 2336 C CA . GLY B 1 48 ? 78.113 44.167 27.809 1.00 37.76 46 GLY B CA 1
ATOM 2337 C C . GLY B 1 48 ? 79.410 43.879 27.092 1.00 39.90 46 GLY B C 1
ATOM 2338 O O . GLY B 1 48 ? 79.437 43.418 25.950 1.00 41.00 46 GLY B O 1
ATOM 2339 N N . PHE B 1 49 ? 80.498 44.161 27.797 1.00 41.13 47 PHE B N 1
ATOM 2340 C CA . PHE B 1 49 ? 81.844 43.972 27.292 1.00 42.35 47 PHE B CA 1
ATOM 2341 C C . PHE B 1 49 ? 82.625 43.261 28.407 1.00 43.34 47 PHE B C 1
ATOM 2342 O O . PHE B 1 49 ? 83.167 43.921 29.297 1.00 45.12 47 PHE B O 1
ATOM 2350 N N . PRO B 1 50 ? 82.680 41.909 28.381 1.00 42.24 48 PRO B N 1
ATOM 2351 C CA . PRO B 1 50 ? 83.389 41.105 29.387 1.00 40.95 48 PRO B CA 1
ATOM 2352 C C . PRO B 1 50 ? 84.822 41.589 29.666 1.00 40.14 48 PRO B C 1
ATOM 2353 O O . PRO B 1 50 ? 85.134 42.033 30.771 1.00 39.18 48 PRO B O 1
ATOM 2357 N N . VAL B 1 51 ? 85.680 41.492 28.655 1.00 39.73 49 VAL B N 1
ATOM 2358 C CA . VAL B 1 51 ? 87.079 41.914 28.744 1.00 39.66 49 VAL B CA 1
ATOM 2359 C C . VAL B 1 51 ? 87.280 43.187 29.570 1.00 39.59 49 VAL B C 1
ATOM 2360 O O . VAL B 1 51 ? 88.115 43.214 30.474 1.00 40.53 49 VAL B O 1
ATOM 2364 N N . SER B 1 52 ? 86.521 44.235 29.244 1.00 38.49 50 SER B N 1
ATOM 2365 C CA . SER B 1 52 ? 86.598 45.523 29.939 1.00 36.17 50 SER B CA 1
ATOM 2366 C C . SER B 1 52 ? 87.078 45.404 31.388 1.00 34.74 50 SER B C 1
ATOM 2367 O O . SER B 1 52 ? 88.124 45.937 31.740 1.00 34.61 50 SER B O 1
ATOM 2370 N N . SER B 1 53 ? 86.313 44.709 32.225 1.00 34.14 51 SER B N 1
ATOM 2371 C CA . SER B 1 53 ? 86.691 44.512 33.621 1.00 32.80 51 SER B CA 1
ATOM 2372 C C . SER B 1 53 ? 85.969 43.278 34.155 1.00 32.34 51 SER B C 1
ATOM 2373 O O . SER B 1 53 ? 85.052 42.767 33.516 1.00 32.48 51 SER B O 1
ATOM 2376 N N . PRO B 1 54 ? 86.387 42.776 35.326 1.00 31.77 52 PRO B N 1
ATOM 2377 C CA . PRO B 1 54 ? 85.761 41.598 35.928 1.00 31.97 52 PRO B CA 1
ATOM 2378 C C . PRO B 1 54 ? 84.307 41.888 36.274 1.00 32.68 52 PRO B C 1
ATOM 2379 O O . PRO B 1 54 ? 83.448 41.003 36.214 1.00 32.38 52 PRO B O 1
ATOM 2383 N N . GLY B 1 55 ? 84.048 43.142 36.631 1.00 34.43 53 GLY B N 1
ATOM 2384 C CA . GLY B 1 55 ? 82.702 43.563 36.975 1.00 36.21 53 GLY B CA 1
ATOM 2385 C C . GLY B 1 55 ? 81.756 43.392 35.801 1.00 36.52 53 GLY B C 1
ATOM 2386 O O . GLY B 1 55 ? 80.685 42.798 35.925 1.00 36.67 53 GLY B O 1
ATOM 2387 N N . ASP B 1 56 ? 82.151 43.916 34.652 1.00 37.75 54 ASP B N 1
ATOM 2388 C CA . ASP B 1 56 ? 81.324 43.797 33.471 1.00 40.01 54 ASP B CA 1
ATOM 2389 C C . ASP B 1 56 ? 81.202 42.336 33.122 1.00 40.16 54 ASP B C 1
ATOM 2390 O O . ASP B 1 56 ? 80.131 41.887 32.754 1.00 40.88 54 ASP B O 1
ATOM 2395 N N . PHE B 1 57 ? 82.302 41.597 33.240 1.00 41.18 55 PHE B N 1
ATOM 2396 C CA . PHE B 1 57 ? 82.292 40.165 32.958 1.00 41.58 55 PHE B CA 1
ATOM 2397 C C . PHE B 1 57 ? 81.238 39.503 33.846 1.00 43.59 55 PHE B C 1
ATOM 2398 O O . PHE B 1 57 ? 80.329 38.829 33.358 1.00 44.74 55 PHE B O 1
ATOM 2406 N N . ASN B 1 58 ? 81.370 39.691 35.155 1.00 44.02 56 ASN B N 1
ATOM 2407 C CA . ASN B 1 58 ? 80.415 39.105 36.089 1.00 45.09 56 ASN B CA 1
ATOM 2408 C C . ASN B 1 58 ? 78.992 39.604 35.847 1.00 44.35 56 ASN B C 1
ATOM 2409 O O . ASN B 1 58 ? 78.031 38.826 35.851 1.00 43.98 56 ASN B O 1
ATOM 2414 N N . SER B 1 59 ? 78.861 40.906 35.636 1.00 42.89 57 SER B N 1
ATOM 2415 C CA . SER B 1 59 ? 77.557 41.496 35.397 1.00 41.90 57 SER B CA 1
ATOM 2416 C C . SER B 1 59 ? 76.874 40.724 34.270 1.00 40.72 57 SER B C 1
ATOM 2417 O O . SER B 1 59 ? 75.686 40.417 34.348 1.00 40.61 57 SER B O 1
ATOM 2420 N N . VAL B 1 60 ? 77.637 40.404 33.229 1.00 39.35 58 VAL B N 1
ATOM 2421 C CA . VAL B 1 60 ? 77.120 39.653 32.089 1.00 38.31 58 VAL B CA 1
ATOM 2422 C C . VAL B 1 60 ? 76.559 38.309 32.535 1.00 39.68 58 VAL B C 1
ATOM 2423 O O . VAL B 1 60 ? 75.368 38.050 32.381 1.00 39.07 58 VAL B O 1
ATOM 2427 N N . VAL B 1 61 ? 77.420 37.461 33.090 1.00 40.68 59 VAL B N 1
ATOM 2428 C CA . VAL B 1 61 ? 77.001 36.144 33.553 1.00 41.91 59 VAL B CA 1
ATOM 2429 C C . VAL B 1 61 ? 75.744 36.252 34.419 1.00 42.04 59 VAL B C 1
ATOM 2430 O O . VAL B 1 61 ? 74.815 35.457 34.285 1.00 41.21 59 VAL B O 1
ATOM 2434 N N . GLU B 1 62 ? 75.713 37.259 35.287 1.00 42.06 60 GLU B N 1
ATOM 2435 C CA . GLU B 1 62 ? 74.583 37.455 36.180 1.00 42.30 60 GLU B CA 1
ATOM 2436 C C . GLU B 1 62 ? 73.306 37.826 35.453 1.00 41.94 60 GLU B C 1
ATOM 2437 O O . GLU B 1 62 ? 72.217 37.633 35.984 1.00 42.94 60 GLU B O 1
ATOM 2443 N N . ILE B 1 63 ? 73.439 38.365 34.244 1.00 40.54 61 ILE B N 1
ATOM 2444 C CA . ILE B 1 63 ? 72.277 38.743 33.446 1.00 38.57 61 ILE B CA 1
ATOM 2445 C C . ILE B 1 63 ? 71.757 37.485 32.778 1.00 38.46 61 ILE B C 1
ATOM 2446 O O . ILE B 1 63 ? 70.559 37.219 32.796 1.00 38.20 61 ILE B O 1
ATOM 2451 N N . THR B 1 64 ? 72.677 36.710 32.213 1.00 38.94 62 THR B N 1
ATOM 2452 C CA . THR B 1 64 ? 72.347 35.474 31.519 1.00 40.22 62 THR B CA 1
ATOM 2453 C C . THR B 1 64 ? 71.680 34.456 32.428 1.00 41.13 62 THR B C 1
ATOM 2454 O O . THR B 1 64 ? 71.128 33.463 31.948 1.00 42.96 62 THR B O 1
ATOM 2458 N N . LYS B 1 65 ? 71.744 34.694 33.737 1.00 40.12 63 LYS B N 1
ATOM 2459 C CA . LYS B 1 65 ? 71.113 33.797 34.706 1.00 38.18 63 LYS B CA 1
ATOM 2460 C C . LYS B 1 65 ? 69.743 34.311 35.165 1.00 37.05 63 LYS B C 1
ATOM 2461 O O . LYS B 1 65 ? 68.955 33.562 35.748 1.00 37.04 63 LYS B O 1
ATOM 2467 N N . ALA B 1 66 ? 69.455 35.581 34.885 1.00 35.52 64 ALA B N 1
ATOM 2468 C CA . ALA B 1 66 ? 68.176 36.180 35.254 1.00 34.13 64 ALA B CA 1
ATOM 2469 C C . ALA B 1 66 ? 67.273 36.359 34.029 1.00 33.53 64 ALA B C 1
ATOM 2470 O O . ALA B 1 66 ? 66.048 36.280 34.136 1.00 34.70 64 ALA B O 1
ATOM 2472 N N . VAL B 1 67 ? 67.876 36.602 32.869 1.00 31.00 65 VAL B N 1
ATOM 2473 C CA . VAL B 1 67 ? 67.118 36.754 31.630 1.00 29.63 65 VAL B CA 1
ATOM 2474 C C . VAL B 1 67 ? 67.513 35.564 30.762 1.00 29.52 65 VAL B C 1
ATOM 2475 O O . VAL B 1 67 ? 68.695 35.203 30.694 1.00 29.80 65 VAL B O 1
ATOM 2479 N N . THR B 1 68 ? 66.533 34.947 30.104 1.00 28.73 66 THR B N 1
ATOM 2480 C CA . THR B 1 68 ? 66.818 33.759 29.303 1.00 28.22 66 THR B CA 1
ATOM 2481 C C . THR B 1 68 ? 66.073 33.649 27.976 1.00 27.69 66 THR B C 1
ATOM 2482 O O . THR B 1 68 ? 66.539 32.983 27.053 1.00 27.69 66 THR B O 1
ATOM 2486 N N . ARG B 1 69 ? 64.907 34.272 27.883 1.00 28.14 67 ARG B N 1
ATOM 2487 C CA . ARG B 1 69 ? 64.139 34.234 26.644 1.00 28.34 67 ARG B CA 1
ATOM 2488 C C . ARG B 1 69 ? 64.934 34.833 25.459 1.00 28.63 67 ARG B C 1
ATOM 2489 O O . ARG B 1 69 ? 65.236 34.141 24.478 1.00 28.49 67 ARG B O 1
ATOM 2497 N N . PRO B 1 70 ? 65.279 36.133 25.531 1.00 28.25 68 PRO B N 1
ATOM 2498 C CA . PRO B 1 70 ? 66.033 36.700 24.409 1.00 27.66 68 PRO B CA 1
ATOM 2499 C C . PRO B 1 70 ? 67.485 36.216 24.432 1.00 27.23 68 PRO B C 1
ATOM 2500 O O . PRO B 1 70 ? 67.984 35.792 25.476 1.00 25.98 68 PRO B O 1
ATOM 2504 N N . THR B 1 71 ? 68.158 36.276 23.287 1.00 26.97 69 THR B N 1
ATOM 2505 C CA . THR B 1 71 ? 69.542 35.830 23.218 1.00 26.90 69 THR B CA 1
ATOM 2506 C C . THR B 1 71 ? 70.490 36.891 23.758 1.00 28.52 69 THR B C 1
ATOM 2507 O O . THR B 1 71 ? 70.533 38.014 23.257 1.00 28.93 69 THR B O 1
ATOM 2511 N N . ILE B 1 72 ? 71.244 36.519 24.788 1.00 28.33 70 ILE B N 1
ATOM 2512 C CA . ILE B 1 72 ? 72.192 37.420 25.429 1.00 28.84 70 ILE B CA 1
ATOM 2513 C C . ILE B 1 72 ? 73.459 37.559 24.592 1.00 29.49 70 ILE B C 1
ATOM 2514 O O . ILE B 1 72 ? 74.075 36.565 24.199 1.00 29.44 70 ILE B O 1
ATOM 2519 N N . CYS B 1 73 ? 73.851 38.801 24.330 1.00 30.05 71 CYS B N 1
ATOM 2520 C CA . CYS B 1 73 ? 75.028 39.063 23.511 1.00 30.04 71 CYS B CA 1
ATOM 2521 C C . CYS B 1 73 ? 76.193 39.756 24.212 1.00 29.21 71 CYS B C 1
ATOM 2522 O O . CYS B 1 73 ? 75.995 40.551 25.126 1.00 30.86 71 CYS B O 1
ATOM 2525 N N . ALA B 1 74 ? 77.409 39.453 23.775 1.00 28.08 72 ALA B N 1
ATOM 2526 C CA . ALA B 1 74 ? 78.598 40.078 24.341 1.00 27.48 72 ALA B CA 1
ATOM 2527 C C . ALA B 1 74 ? 79.441 40.733 23.249 1.00 27.96 72 ALA B C 1
ATOM 2528 O O . ALA B 1 74 ? 79.703 40.131 22.200 1.00 25.71 72 ALA B O 1
ATOM 2530 N N . LEU B 1 75 ? 79.849 41.976 23.494 1.00 29.40 73 LEU B N 1
ATOM 2531 C CA . LEU B 1 75 ? 80.695 42.712 22.552 1.00 32.01 73 LEU B CA 1
ATOM 2532 C C . LEU B 1 75 ? 82.152 42.335 22.854 1.00 34.23 73 LEU B C 1
ATOM 2533 O O . LEU B 1 75 ? 82.537 42.187 24.020 1.00 34.31 73 LEU B O 1
ATOM 2538 N N . THR B 1 76 ? 82.963 42.165 21.817 1.00 35.78 74 THR B N 1
ATOM 2539 C CA . THR B 1 76 ? 84.353 41.804 22.055 1.00 39.40 74 THR B CA 1
ATOM 2540 C C . THR B 1 76 ? 85.334 42.116 20.923 1.00 41.25 74 THR B C 1
ATOM 2541 O O . THR B 1 76 ? 84.971 42.132 19.741 1.00 41.41 74 THR B O 1
ATOM 2545 N N . ARG B 1 77 ? 86.582 42.377 21.305 1.00 43.11 75 ARG B N 1
ATOM 2546 C CA . ARG B 1 77 ? 87.636 42.650 20.339 1.00 44.93 75 ARG B CA 1
ATOM 2547 C C . ARG B 1 77 ? 87.924 41.308 19.670 1.00 45.43 75 ARG B C 1
ATOM 2548 O O . ARG B 1 77 ? 87.717 40.257 20.283 1.00 44.78 75 ARG B O 1
ATOM 2556 N N . ALA B 1 78 ? 88.382 41.338 18.420 1.00 46.14 76 ALA B N 1
ATOM 2557 C CA . ALA B 1 78 ? 88.695 40.113 17.686 1.00 47.41 76 ALA B CA 1
ATOM 2558 C C . ALA B 1 78 ? 89.686 39.201 18.431 1.00 48.47 76 ALA B C 1
ATOM 2559 O O . ALA B 1 78 ? 89.657 37.984 18.248 1.00 49.20 76 ALA B O 1
ATOM 2561 N N . LYS B 1 79 ? 90.553 39.786 19.265 1.00 49.64 77 LYS B N 1
ATOM 2562 C CA . LYS B 1 79 ? 91.538 39.020 20.047 1.00 50.45 77 LYS B CA 1
ATOM 2563 C C . LYS B 1 79 ? 90.978 37.685 20.566 1.00 50.93 77 LYS B C 1
ATOM 2564 O O . LYS B 1 79 ? 90.096 37.654 21.426 1.00 51.04 77 LYS B O 1
ATOM 2570 N N . GLU B 1 80 ? 91.508 36.585 20.036 1.00 51.41 78 GLU B N 1
ATOM 2571 C CA . GLU B 1 80 ? 91.061 35.251 20.415 1.00 51.54 78 GLU B CA 1
ATOM 2572 C C . GLU B 1 80 ? 90.938 35.071 21.929 1.00 50.76 78 GLU B C 1
ATOM 2573 O O . GLU B 1 80 ? 89.995 34.441 22.409 1.00 49.77 78 GLU B O 1
ATOM 2579 N N . ALA B 1 81 ? 91.890 35.607 22.686 1.00 50.27 79 ALA B N 1
ATOM 2580 C CA . ALA B 1 81 ? 91.810 35.494 24.139 1.00 49.63 79 ALA B CA 1
ATOM 2581 C C . ALA B 1 81 ? 90.513 36.174 24.565 1.00 48.90 79 ALA B C 1
ATOM 2582 O O . ALA B 1 81 ? 89.718 35.606 25.313 1.00 49.26 79 ALA B O 1
ATOM 2584 N N . ASP B 1 82 ? 90.308 37.393 24.071 1.00 48.01 80 ASP B N 1
ATOM 2585 C CA . ASP B 1 82 ? 89.109 38.164 24.368 1.00 47.03 80 ASP B CA 1
ATOM 2586 C C . ASP B 1 82 ? 87.849 37.393 24.001 1.00 46.58 80 ASP B C 1
ATOM 2587 O O . ASP B 1 82 ? 86.865 37.413 24.741 1.00 46.71 80 ASP B O 1
ATOM 2592 N N . ILE B 1 83 ? 87.880 36.721 22.854 1.00 44.37 81 ILE B N 1
ATOM 2593 C CA . ILE B 1 83 ? 86.736 35.943 22.402 1.00 42.59 81 ILE B CA 1
ATOM 2594 C C . ILE B 1 83 ? 86.386 34.799 23.360 1.00 44.02 81 ILE B C 1
ATOM 2595 O O . ILE B 1 83 ? 85.213 34.600 23.694 1.00 44.14 81 ILE B O 1
ATOM 2600 N N . ASN B 1 84 ? 87.390 34.054 23.819 1.00 44.53 82 ASN B N 1
ATOM 2601 C CA . ASN B 1 84 ? 87.131 32.949 24.745 1.00 45.44 82 ASN B CA 1
ATOM 2602 C C . ASN B 1 84 ? 86.646 33.431 26.109 1.00 46.15 82 ASN B C 1
ATOM 2603 O O . ASN B 1 84 ? 85.954 32.703 26.829 1.00 46.82 82 ASN B O 1
ATOM 2608 N N . ILE B 1 85 ? 87.009 34.657 26.469 1.00 45.24 83 ILE B N 1
ATOM 2609 C CA . ILE B 1 85 ? 86.566 35.218 27.733 1.00 44.73 83 ILE B CA 1
ATOM 2610 C C . ILE B 1 85 ? 85.086 35.502 27.542 1.00 45.95 83 ILE B C 1
ATOM 2611 O O . ILE B 1 85 ? 84.259 35.249 28.425 1.00 44.78 83 ILE B O 1
ATOM 2616 N N . ALA B 1 86 ? 84.768 36.025 26.361 1.00 47.08 84 ALA B N 1
ATOM 2617 C CA . ALA B 1 86 ? 83.399 36.358 26.009 1.00 48.78 84 ALA B CA 1
ATOM 2618 C C . ALA B 1 86 ? 82.534 35.126 26.229 1.00 49.46 84 ALA B C 1
ATOM 2619 O O . ALA B 1 86 ? 81.576 35.160 27.009 1.00 48.99 84 ALA B O 1
ATOM 2621 N N . GLY B 1 87 ? 82.889 34.039 25.545 1.00 48.91 85 GLY B N 1
ATOM 2622 C CA . GLY B 1 87 ? 82.155 32.799 25.688 1.00 48.49 85 GLY B CA 1
ATOM 2623 C C . GLY B 1 87 ? 81.958 32.461 27.155 1.00 49.08 85 GLY B C 1
ATOM 2624 O O . GLY B 1 87 ? 80.833 32.263 27.617 1.00 49.27 85 GLY B O 1
ATOM 2625 N N . GLU B 1 88 ? 83.058 32.423 27.898 1.00 49.11 86 GLU B N 1
ATOM 2626 C CA . GLU B 1 88 ? 83.009 32.096 29.313 1.00 50.82 86 GLU B CA 1
ATOM 2627 C C . GLU B 1 88 ? 82.044 32.942 30.128 1.00 49.99 86 GLU B C 1
ATOM 2628 O O . GLU B 1 88 ? 81.516 32.470 31.127 1.00 50.32 86 GLU B O 1
ATOM 2634 N N . ALA B 1 89 ? 81.803 34.181 29.714 1.00 48.73 87 ALA B N 1
ATOM 2635 C CA . ALA B 1 89 ? 80.879 35.040 30.449 1.00 47.10 87 ALA B CA 1
ATOM 2636 C C . ALA B 1 89 ? 79.446 34.728 30.046 1.00 46.91 87 ALA B C 1
ATOM 2637 O O . ALA B 1 89 ? 78.490 35.073 30.749 1.00 45.55 87 ALA B O 1
ATOM 2639 N N . LEU B 1 90 ? 79.309 34.063 28.905 1.00 47.20 88 LEU B N 1
ATOM 2640 C CA . LEU B 1 90 ? 78.002 33.702 28.381 1.00 48.51 88 LEU B CA 1
ATOM 2641 C C . LEU B 1 90 ? 77.656 32.225 28.557 1.00 49.72 88 LEU B C 1
ATOM 2642 O O . LEU B 1 90 ? 76.552 31.803 28.208 1.00 50.24 88 LEU B O 1
ATOM 2647 N N . ARG B 1 91 ? 78.594 31.448 29.097 1.00 50.29 89 ARG B N 1
ATOM 2648 C CA . ARG B 1 91 ? 78.391 30.013 29.300 1.00 50.38 89 ARG B CA 1
ATOM 2649 C C . ARG B 1 91 ? 76.968 29.634 29.726 1.00 50.01 89 ARG B C 1
ATOM 2650 O O . ARG B 1 91 ? 76.318 28.825 29.067 1.00 49.57 89 ARG B O 1
ATOM 2658 N N . PHE B 1 92 ? 76.483 30.241 30.803 1.00 50.28 90 PHE B N 1
ATOM 2659 C CA . PHE B 1 92 ? 75.147 29.961 31.333 1.00 51.58 90 PHE B CA 1
ATOM 2660 C C . PHE B 1 92 ? 73.986 30.462 30.470 1.00 50.52 90 PHE B C 1
ATOM 2661 O O . PHE B 1 92 ? 72.909 29.872 30.460 1.00 49.81 90 PHE B O 1
ATOM 2669 N N . ALA B 1 93 ? 74.198 31.560 29.762 1.00 50.64 91 ALA B N 1
ATOM 2670 C CA . ALA B 1 93 ? 73.154 32.124 28.926 1.00 50.25 91 ALA B CA 1
ATOM 2671 C C . ALA B 1 93 ? 72.522 31.052 28.046 1.00 50.22 91 ALA B C 1
ATOM 2672 O O . ALA B 1 93 ? 73.233 30.267 27.420 1.00 49.84 91 ALA B O 1
ATOM 2674 N N . LYS B 1 94 ? 71.189 31.013 28.018 1.00 49.98 92 LYS B N 1
ATOM 2675 C CA . LYS B 1 94 ? 70.460 30.057 27.191 1.00 49.54 92 LYS B CA 1
ATOM 2676 C C . LYS B 1 94 ? 70.935 30.204 25.751 1.00 49.25 92 LYS B C 1
ATOM 2677 O O . LYS B 1 94 ? 71.548 29.297 25.193 1.00 48.92 92 LYS B O 1
ATOM 2683 N N . ARG B 1 95 ? 70.650 31.363 25.163 1.00 48.49 93 ARG B N 1
ATOM 2684 C CA . ARG B 1 95 ? 71.037 31.666 23.788 1.00 47.60 93 ARG B CA 1
ATOM 2685 C C . ARG B 1 95 ? 72.157 32.712 23.843 1.00 45.95 93 ARG B C 1
ATOM 2686 O O . ARG B 1 95 ? 71.914 33.888 24.123 1.00 46.16 93 ARG B O 1
ATOM 2694 N N . SER B 1 96 ? 73.382 32.270 23.579 1.00 43.18 94 SER B N 1
ATOM 2695 C CA . SER B 1 96 ? 74.558 33.135 23.634 1.00 41.32 94 SER B CA 1
ATOM 2696 C C . SER B 1 96 ? 75.014 33.691 22.290 1.00 40.55 94 SER B C 1
ATOM 2697 O O . SER B 1 96 ? 75.104 32.965 21.300 1.00 39.34 94 SER B O 1
ATOM 2700 N N . ARG B 1 97 ? 75.321 34.984 22.260 1.00 39.67 95 ARG B N 1
ATOM 2701 C CA . ARG B 1 97 ? 75.796 35.597 21.025 1.00 39.22 95 ARG B CA 1
ATOM 2702 C C . ARG B 1 97 ? 77.048 36.441 21.233 1.00 38.31 95 ARG B C 1
ATOM 2703 O O . ARG B 1 97 ? 77.135 37.216 22.187 1.00 39.57 95 ARG B O 1
ATOM 2711 N N . ILE B 1 98 ? 78.016 36.288 20.333 1.00 35.66 96 ILE B N 1
ATOM 2712 C CA . ILE B 1 98 ? 79.243 37.068 20.400 1.00 33.89 96 ILE B CA 1
ATOM 2713 C C . ILE B 1 98 ? 79.306 38.062 19.241 1.00 33.36 96 ILE B C 1
ATOM 2714 O O . ILE B 1 98 ? 79.268 37.682 18.066 1.00 33.37 96 ILE B O 1
ATOM 2719 N N . HIS B 1 99 ? 79.394 39.342 19.597 1.00 32.26 97 HIS B N 1
ATOM 2720 C CA . HIS B 1 99 ? 79.463 40.427 18.627 1.00 29.99 97 HIS B CA 1
ATOM 2721 C C . HIS B 1 99 ? 80.901 40.882 18.529 1.00 29.12 97 HIS B C 1
ATOM 2722 O O . HIS B 1 99 ? 81.445 41.422 19.489 1.00 29.64 97 HIS B O 1
ATOM 2729 N N . THR B 1 100 ? 81.522 40.657 17.383 1.00 27.18 98 THR B N 1
ATOM 2730 C CA . THR B 1 100 ? 82.898 41.087 17.198 1.00 28.21 98 THR B CA 1
ATOM 2731 C C . THR B 1 100 ? 83.042 41.635 15.775 1.00 28.74 98 THR B C 1
ATOM 2732 O O . THR B 1 100 ? 82.141 41.479 14.947 1.00 29.20 98 THR B O 1
ATOM 2736 N N . GLY B 1 101 ? 84.167 42.274 15.483 1.00 26.67 99 GLY B N 1
ATOM 2737 C CA . GLY B 1 101 ? 84.336 42.827 14.156 1.00 25.08 99 GLY B CA 1
ATOM 2738 C C . GLY B 1 101 ? 85.705 43.415 13.891 1.00 24.67 99 GLY B C 1
ATOM 2739 O O . GLY B 1 101 ? 86.598 43.390 14.737 1.00 22.25 99 GLY B O 1
ATOM 2740 N N . ILE B 1 102 ? 85.869 43.960 12.695 1.00 23.17 100 ILE B N 1
ATOM 2741 C CA . ILE B 1 102 ? 87.139 44.529 12.337 1.00 23.28 100 ILE B CA 1
ATOM 2742 C C . ILE B 1 102 ? 86.899 45.721 11.416 1.00 22.98 100 ILE B C 1
ATOM 2743 O O . ILE B 1 102 ? 85.806 45.868 10.872 1.00 21.61 100 ILE B O 1
ATOM 2748 N N . GLY B 1 103 ? 87.901 46.590 11.284 1.00 22.69 101 GLY B N 1
ATOM 2749 C CA . GLY B 1 103 ? 87.780 47.734 10.401 1.00 23.79 101 GLY B CA 1
ATOM 2750 C C . GLY B 1 103 ? 87.510 47.315 8.959 1.00 25.92 101 GLY B C 1
ATOM 2751 O O . GLY B 1 103 ? 88.004 46.290 8.471 1.00 23.69 101 GLY B O 1
ATOM 2752 N N . SER B 1 104 ? 86.741 48.134 8.257 1.00 27.68 102 SER B N 1
ATOM 2753 C CA . SER B 1 104 ? 86.367 47.831 6.883 1.00 29.57 102 SER B CA 1
ATOM 2754 C C . SER B 1 104 ? 86.970 48.798 5.864 1.00 29.25 102 SER B C 1
ATOM 2755 O O . SER B 1 104 ? 87.032 48.501 4.671 1.00 27.06 102 SER B O 1
ATOM 2758 N N . SER B 1 105 ? 87.425 49.948 6.346 1.00 31.15 103 SER B N 1
ATOM 2759 C CA . SER B 1 105 ? 88.015 50.976 5.490 1.00 34.25 103 SER B CA 1
ATOM 2760 C C . SER B 1 105 ? 89.488 50.838 5.096 1.00 36.08 103 SER B C 1
ATOM 2761 O O . SER B 1 105 ? 90.326 50.294 5.830 1.00 36.61 103 SER B O 1
ATOM 2764 N N . ASP B 1 106 ? 89.800 51.356 3.916 1.00 36.62 104 ASP B N 1
ATOM 2765 C CA . ASP B 1 106 ? 91.166 51.326 3.442 1.00 37.92 104 ASP B CA 1
ATOM 2766 C C . ASP B 1 106 ? 91.889 52.303 4.350 1.00 38.69 104 ASP B C 1
ATOM 2767 O O . ASP B 1 106 ? 93.107 52.235 4.536 1.00 38.27 104 ASP B O 1
ATOM 2772 N N . ILE B 1 107 ? 91.105 53.202 4.935 1.00 39.78 105 ILE B N 1
ATOM 2773 C CA . ILE B 1 107 ? 91.636 54.210 5.826 1.00 40.44 105 ILE B CA 1
ATOM 2774 C C . ILE B 1 107 ? 92.090 53.560 7.118 1.00 41.07 105 ILE B C 1
ATOM 2775 O O . ILE B 1 107 ? 93.202 53.798 7.570 1.00 41.44 105 ILE B O 1
ATOM 2780 N N . HIS B 1 108 ? 91.243 52.717 7.697 1.00 41.97 106 HIS B N 1
ATOM 2781 C CA . HIS B 1 108 ? 91.575 52.061 8.962 1.00 44.33 106 HIS B CA 1
ATOM 2782 C C . HIS B 1 108 ? 92.713 51.072 8.864 1.00 44.93 106 HIS B C 1
ATOM 2783 O O . HIS B 1 108 ? 93.596 51.006 9.722 1.00 43.69 106 HIS B O 1
ATOM 2790 N N . ILE B 1 109 ? 92.659 50.265 7.824 1.00 45.95 107 ILE B N 1
ATOM 2791 C CA . ILE B 1 109 ? 93.657 49.242 7.634 1.00 47.81 107 ILE B CA 1
ATOM 2792 C C . ILE B 1 109 ? 95.004 49.874 7.364 1.00 49.41 107 ILE B C 1
ATOM 2793 O O . ILE B 1 109 ? 96.034 49.443 7.902 1.00 50.54 107 ILE B O 1
ATOM 2798 N N . GLU B 1 110 ? 95.001 50.899 6.528 1.00 51.42 108 GLU B N 1
ATOM 2799 C CA . GLU B 1 110 ? 96.241 51.567 6.221 1.00 55.08 108 GLU B CA 1
ATOM 2800 C C . GLU B 1 110 ? 96.757 52.395 7.404 1.00 55.84 108 GLU B C 1
ATOM 2801 O O . GLU B 1 110 ? 97.944 52.362 7.716 1.00 55.67 108 GLU B O 1
ATOM 2807 N N . HIS B 1 111 ? 95.854 53.095 8.089 1.00 56.38 109 HIS B N 1
ATOM 2808 C CA . HIS B 1 111 ? 96.255 53.973 9.188 1.00 56.26 109 HIS B CA 1
ATOM 2809 C C . HIS B 1 111 ? 96.056 53.547 10.637 1.00 55.62 109 HIS B C 1
ATOM 2810 O O . HIS B 1 111 ? 96.755 54.029 11.500 1.00 56.68 109 HIS B O 1
ATOM 2817 N N . LYS B 1 112 ? 95.104 52.674 10.932 1.00 54.73 110 LYS B N 1
ATOM 2818 C CA . LYS B 1 112 ? 94.911 52.230 12.321 1.00 53.28 110 LYS B CA 1
ATOM 2819 C C . LYS B 1 112 ? 95.463 50.818 12.552 1.00 51.35 110 LYS B C 1
ATOM 2820 O O . LYS B 1 112 ? 96.288 50.613 13.479 1.00 50.10 110 LYS B O 1
ATOM 2826 N N . LEU B 1 113 ? 95.003 49.878 11.723 1.00 51.08 111 LEU B N 1
ATOM 2827 C CA . LEU B 1 113 ? 95.428 48.499 11.786 1.00 51.74 111 LEU B CA 1
ATOM 2828 C C . LEU B 1 113 ? 96.801 48.311 11.129 1.00 52.57 111 LEU B C 1
ATOM 2829 O O . LEU B 1 113 ? 97.369 47.214 11.200 1.00 51.61 111 LEU B O 1
ATOM 2834 N N . ARG B 1 114 ? 97.247 49.367 10.438 1.00 54.70 112 ARG B N 1
ATOM 2835 C CA . ARG B 1 114 ? 98.576 49.522 9.867 1.00 56.12 112 ARG B CA 1
ATOM 2836 C C . ARG B 1 114 ? 99.362 48.327 9.367 1.00 57.95 112 ARG B C 1
ATOM 2837 O O . ARG B 1 114 ? 99.804 48.330 8.224 1.00 59.17 112 ARG B O 1
ATOM 2845 N N . SER B 1 115 ? 99.537 47.316 10.216 1.00 59.30 113 SER B N 1
ATOM 2846 C CA . SER B 1 115 ? 100.294 46.114 9.853 1.00 59.93 113 SER B CA 1
ATOM 2847 C C . SER B 1 115 ? 99.621 45.351 8.727 1.00 60.59 113 SER B C 1
ATOM 2848 O O . SER B 1 115 ? 100.259 44.632 7.955 1.00 61.97 113 SER B O 1
ATOM 2851 N N . THR B 1 116 ? 98.324 45.565 8.600 1.00 59.66 114 THR B N 1
ATOM 2852 C CA . THR B 1 116 ? 97.582 44.828 7.619 1.00 58.56 114 THR B CA 1
ATOM 2853 C C . THR B 1 116 ? 97.136 45.539 6.367 1.00 57.59 114 THR B C 1
ATOM 2854 O O . THR B 1 116 ? 97.165 46.773 6.298 1.00 55.39 114 THR B O 1
ATOM 2858 N N . ARG B 1 117 ? 96.749 44.718 5.389 1.00 57.92 115 ARG B N 1
ATOM 2859 C CA . ARG B 1 117 ? 96.275 45.170 4.097 1.00 57.84 115 ARG B CA 1
ATOM 2860 C C . ARG B 1 117 ? 94.974 44.404 3.852 1.00 55.44 115 ARG B C 1
ATOM 2861 O O . ARG B 1 117 ? 94.784 43.338 4.446 1.00 55.76 115 ARG B O 1
ATOM 2869 N N . GLU B 1 118 ? 94.103 44.915 2.978 1.00 52.50 116 GLU B N 1
ATOM 2870 C CA . GLU B 1 118 ? 92.820 44.264 2.709 1.00 50.03 116 GLU B CA 1
ATOM 2871 C C . GLU B 1 118 ? 92.855 42.751 2.898 1.00 49.19 116 GLU B C 1
ATOM 2872 O O . GLU B 1 118 ? 91.921 42.174 3.443 1.00 49.77 116 GLU B O 1
ATOM 2878 N N . ASN B 1 119 ? 93.943 42.115 2.478 1.00 47.61 117 ASN B N 1
ATOM 2879 C CA . ASN B 1 119 ? 94.061 40.662 2.584 1.00 45.81 117 ASN B CA 1
ATOM 2880 C C . ASN B 1 119 ? 94.454 40.044 3.940 1.00 44.80 117 ASN B C 1
ATOM 2881 O O . ASN B 1 119 ? 93.858 39.053 4.353 1.00 44.41 117 ASN B O 1
ATOM 2886 N N . ILE B 1 120 ? 95.438 40.590 4.646 1.00 44.69 118 ILE B N 1
ATOM 2887 C CA . ILE B 1 120 ? 95.781 39.970 5.925 1.00 44.55 118 ILE B CA 1
ATOM 2888 C C . ILE B 1 120 ? 94.624 40.295 6.854 1.00 44.35 118 ILE B C 1
ATOM 2889 O O . ILE B 1 120 ? 94.299 39.533 7.764 1.00 43.25 118 ILE B O 1
ATOM 2894 N N . LEU B 1 121 ? 93.989 41.432 6.584 1.00 45.46 119 LEU B N 1
ATOM 2895 C CA . LEU B 1 121 ? 92.875 41.922 7.381 1.00 46.06 119 LEU B CA 1
ATOM 2896 C C . LEU B 1 121 ? 91.740 40.936 7.406 1.00 46.71 119 LEU B C 1
ATOM 2897 O O . LEU B 1 121 ? 90.818 41.059 8.202 1.00 47.09 119 LEU B O 1
ATOM 2902 N N . GLU B 1 122 ? 91.803 39.962 6.511 1.00 48.75 120 GLU B N 1
ATOM 2903 C CA . GLU B 1 122 ? 90.798 38.924 6.472 1.00 48.64 120 GLU B CA 1
ATOM 2904 C C . GLU B 1 122 ? 91.343 37.768 7.324 1.00 50.17 120 GLU B C 1
ATOM 2905 O O . GLU B 1 122 ? 91.586 36.642 6.881 1.00 50.42 120 GLU B O 1
ATOM 2919 N N . ALA B 1 124 ? 89.751 37.999 9.834 1.00 45.41 122 ALA B N 1
ATOM 2920 C CA . ALA B 1 124 ? 88.434 38.193 10.398 1.00 42.60 122 ALA B CA 1
ATOM 2921 C C . ALA B 1 124 ? 87.717 36.854 10.307 1.00 42.41 122 ALA B C 1
ATOM 2922 O O . ALA B 1 124 ? 86.951 36.477 11.196 1.00 42.54 122 ALA B O 1
ATOM 2924 N N . VAL B 1 125 ? 87.972 36.135 9.217 1.00 40.87 123 VAL B N 1
ATOM 2925 C CA . VAL B 1 125 ? 87.388 34.816 9.014 1.00 38.14 123 VAL B CA 1
ATOM 2926 C C . VAL B 1 125 ? 87.896 33.950 10.147 1.00 37.16 123 VAL B C 1
ATOM 2927 O O . VAL B 1 125 ? 87.244 33.005 10.593 1.00 36.86 123 VAL B O 1
ATOM 2931 N N . ALA B 1 126 ? 89.087 34.304 10.606 1.00 36.92 124 ALA B N 1
ATOM 2932 C CA . ALA B 1 126 ? 89.743 33.600 11.684 1.00 35.96 124 ALA B CA 1
ATOM 2933 C C . ALA B 1 126 ? 89.010 33.801 12.996 1.00 35.58 124 ALA B C 1
ATOM 2934 O O . ALA B 1 126 ? 88.770 32.842 13.720 1.00 35.56 124 ALA B O 1
ATOM 2936 N N . ALA B 1 127 ? 88.661 35.050 13.300 1.00 35.62 125 ALA B N 1
ATOM 2937 C CA . ALA B 1 127 ? 87.963 35.380 14.541 1.00 34.49 125 ALA B CA 1
ATOM 2938 C C . ALA B 1 127 ? 86.530 34.854 14.561 1.00 34.46 125 ALA B C 1
ATOM 2939 O O . ALA B 1 127 ? 86.008 34.492 15.614 1.00 34.47 125 ALA B O 1
ATOM 2941 N N . VAL B 1 128 ? 85.894 34.807 13.398 1.00 33.77 126 VAL B N 1
ATOM 2942 C CA . VAL B 1 128 ? 84.523 34.321 13.329 1.00 35.15 126 VAL B CA 1
ATOM 2943 C C . VAL B 1 128 ? 84.409 32.811 13.582 1.00 36.97 126 VAL B C 1
ATOM 2944 O O . VAL B 1 128 ? 83.415 32.349 14.149 1.00 37.17 126 VAL B O 1
ATOM 2948 N N . LYS B 1 129 ? 85.418 32.046 13.169 1.00 37.90 127 LYS B N 1
ATOM 2949 C CA . LYS B 1 129 ? 85.398 30.597 13.363 1.00 38.80 127 LYS B CA 1
ATOM 2950 C C . LYS B 1 129 ? 85.652 30.261 14.823 1.00 39.08 127 LYS B C 1
ATOM 2951 O O . LYS B 1 129 ? 85.046 29.344 15.378 1.00 39.33 127 LYS B O 1
ATOM 2957 N N . GLN B 1 130 ? 86.549 31.016 15.443 1.00 39.25 128 GLN B N 1
ATOM 2958 C CA . GLN B 1 130 ? 86.889 30.803 16.840 1.00 40.18 128 GLN B CA 1
ATOM 2959 C C . GLN B 1 130 ? 85.668 31.080 17.691 1.00 39.84 128 GLN B C 1
ATOM 2960 O O . GLN B 1 130 ? 85.289 30.278 18.542 1.00 38.39 128 GLN B O 1
ATOM 2966 N N . ALA B 1 131 ? 85.059 32.236 17.447 1.00 40.58 129 ALA B N 1
ATOM 2967 C CA . ALA B 1 131 ? 83.887 32.661 18.195 1.00 40.48 129 ALA B CA 1
ATOM 2968 C C . ALA B 1 131 ? 82.712 31.730 17.955 1.00 40.49 129 ALA B C 1
ATOM 2969 O O . ALA B 1 131 ? 81.981 31.392 18.886 1.00 39.12 129 ALA B O 1
ATOM 2971 N N . LYS B 1 132 ? 82.551 31.308 16.705 1.00 41.87 130 LYS B N 1
ATOM 2972 C CA . LYS B 1 132 ? 81.457 30.422 16.322 1.00 43.41 130 LYS B CA 1
ATOM 2973 C C . LYS B 1 132 ? 81.455 29.063 17.017 1.00 44.17 130 LYS B C 1
ATOM 2974 O O . LYS B 1 132 ? 80.491 28.310 16.900 1.00 46.24 130 LYS B O 1
ATOM 2980 N N . LYS B 1 133 ? 82.519 28.738 17.739 1.00 43.56 131 LYS B N 1
ATOM 2981 C CA . LYS B 1 133 ? 82.557 27.457 18.428 1.00 41.99 131 LYS B CA 1
ATOM 2982 C C . LYS B 1 133 ? 82.294 27.626 19.916 1.00 40.11 131 LYS B C 1
ATOM 2983 O O . LYS B 1 133 ? 81.859 26.695 20.586 1.00 40.84 131 LYS B O 1
ATOM 2989 N N . VAL B 1 134 ? 82.544 28.819 20.433 1.00 37.97 132 VAL B N 1
ATOM 2990 C CA . VAL B 1 134 ? 82.332 29.083 21.849 1.00 36.48 132 VAL B CA 1
ATOM 2991 C C . VAL B 1 134 ? 80.918 29.576 22.207 1.00 35.11 132 VAL B C 1
ATOM 2992 O O . VAL B 1 134 ? 80.512 29.529 23.372 1.00 34.48 132 VAL B O 1
ATOM 2996 N N . VAL B 1 135 ? 80.175 30.055 21.213 1.00 33.41 133 VAL B N 1
ATOM 2997 C CA . VAL B 1 135 ? 78.817 30.557 21.444 1.00 33.47 133 VAL B CA 1
ATOM 2998 C C . VAL B 1 135 ? 77.866 30.177 20.312 1.00 34.76 133 VAL B C 1
ATOM 2999 O O . VAL B 1 135 ? 78.299 29.843 19.203 1.00 36.22 133 VAL B O 1
ATOM 3003 N N . HIS B 1 136 ? 76.567 30.245 20.592 1.00 33.22 134 HIS B N 1
ATOM 3004 C CA . HIS B 1 136 ? 75.564 29.891 19.599 1.00 32.56 134 HIS B CA 1
ATOM 3005 C C . HIS B 1 136 ? 75.608 30.801 18.373 1.00 32.31 134 HIS B C 1
ATOM 3006 O O . HIS B 1 136 ? 75.856 30.326 17.272 1.00 31.08 134 HIS B O 1
ATOM 3013 N N . GLU B 1 137 ? 75.385 32.105 18.563 1.00 34.13 135 GLU B N 1
ATOM 3014 C CA . GLU B 1 137 ? 75.376 33.064 17.449 1.00 34.43 135 GLU B CA 1
ATOM 3015 C C . GLU B 1 137 ? 76.602 33.969 17.428 1.00 34.28 135 GLU B C 1
ATOM 3016 O O . GLU B 1 137 ? 77.183 34.261 18.469 1.00 35.43 135 GLU B O 1
ATOM 3022 N N . VAL B 1 138 ? 76.968 34.434 16.239 1.00 34.21 136 VAL B N 1
ATOM 3023 C CA . VAL B 1 138 ? 78.128 35.310 16.069 1.00 34.10 136 VAL B CA 1
ATOM 3024 C C . VAL B 1 138 ? 77.877 36.473 15.106 1.00 33.50 136 VAL B C 1
ATOM 3025 O O . VAL B 1 138 ? 77.970 36.300 13.886 1.00 33.45 136 VAL B O 1
ATOM 3029 N N . GLU B 1 139 ? 77.569 37.653 15.647 1.00 31.17 137 GLU B N 1
ATOM 3030 C CA . GLU B 1 139 ? 77.350 38.830 14.806 1.00 29.22 137 GLU B CA 1
ATOM 3031 C C . GLU B 1 139 ? 78.714 39.470 14.526 1.00 26.82 137 GLU B C 1
ATOM 3032 O O . GLU B 1 139 ? 79.513 39.652 15.440 1.00 27.09 137 GLU B O 1
ATOM 3038 N N . PHE B 1 140 ? 78.978 39.804 13.267 1.00 24.03 138 PHE B N 1
ATOM 3039 C CA . PHE B 1 140 ? 80.264 40.393 12.874 1.00 23.80 138 PHE B CA 1
ATOM 3040 C C . PHE B 1 140 ? 80.163 41.767 12.185 1.00 23.75 138 PHE B C 1
ATOM 3041 O O . PHE B 1 140 ? 79.772 41.851 11.019 1.00 23.23 138 PHE B O 1
ATOM 3049 N N . PHE B 1 141 ? 80.534 42.837 12.881 1.00 23.19 139 PHE B N 1
ATOM 3050 C CA . PHE B 1 141 ? 80.463 44.148 12.251 1.00 24.58 139 PHE B CA 1
ATOM 3051 C C . PHE B 1 141 ? 81.657 44.455 11.359 1.00 25.68 139 PHE B C 1
ATOM 3052 O O . PHE B 1 141 ? 82.809 44.191 11.711 1.00 25.35 139 PHE B O 1
ATOM 3060 N N . CYS B 1 142 ? 81.363 44.995 10.186 1.00 26.44 140 CYS B N 1
ATOM 3061 C CA . CYS B 1 142 ? 82.401 45.383 9.251 1.00 29.08 140 CYS B CA 1
ATOM 3062 C C . CYS B 1 142 ? 82.566 46.893 9.466 1.00 30.17 140 CYS B C 1
ATOM 3063 O O . CYS B 1 142 ? 82.232 47.697 8.600 1.00 32.62 140 CYS B O 1
ATOM 3066 N N . GLU B 1 143 ? 83.080 47.269 10.630 1.00 29.13 141 GLU B N 1
ATOM 3067 C CA . GLU B 1 143 ? 83.255 48.675 10.987 1.00 29.62 141 GLU B CA 1
ATOM 3068 C C . GLU B 1 143 ? 83.564 49.679 9.880 1.00 28.91 141 GLU B C 1
ATOM 3069 O O . GLU B 1 143 ? 84.309 49.405 8.937 1.00 27.44 141 GLU B O 1
ATOM 3075 N N . ASP B 1 144 ? 82.986 50.864 10.027 1.00 27.11 142 ASP B N 1
ATOM 3076 C CA . ASP B 1 144 ? 83.170 51.930 9.058 1.00 27.72 142 ASP B CA 1
ATOM 3077 C C . ASP B 1 144 ? 82.824 51.458 7.644 1.00 28.08 142 ASP B C 1
ATOM 3078 O O . ASP B 1 144 ? 83.447 51.865 6.656 1.00 26.60 142 ASP B O 1
ATOM 3083 N N . ALA B 1 145 ? 81.805 50.607 7.563 1.00 27.84 143 ALA B N 1
ATOM 3084 C CA . ALA B 1 145 ? 81.353 50.049 6.299 1.00 27.15 143 ALA B CA 1
ATOM 3085 C C . ALA B 1 145 ? 80.858 51.133 5.371 1.00 27.34 143 ALA B C 1
ATOM 3086 O O . ALA B 1 145 ? 80.859 50.968 4.152 1.00 26.34 143 ALA B O 1
ATOM 3088 N N . GLY B 1 146 ? 80.436 52.247 5.961 1.00 28.21 144 GLY B N 1
ATOM 3089 C CA . GLY B 1 146 ? 79.932 53.354 5.177 1.00 27.80 144 GLY B CA 1
ATOM 3090 C C . GLY B 1 146 ? 81.007 54.016 4.346 1.00 28.50 144 GLY B C 1
ATOM 3091 O O . GLY B 1 146 ? 80.696 54.746 3.413 1.00 28.27 144 GLY B O 1
ATOM 3092 N N . ARG B 1 147 ? 82.270 53.756 4.666 1.00 30.40 145 ARG B N 1
ATOM 3093 C CA . ARG B 1 147 ? 83.369 54.368 3.931 1.00 32.45 145 ARG B CA 1
ATOM 3094 C C . ARG B 1 147 ? 84.246 53.358 3.200 1.00 33.41 145 ARG B C 1
ATOM 3095 O O . ARG B 1 147 ? 85.118 53.727 2.417 1.00 31.91 145 ARG B O 1
ATOM 3103 N N . ALA B 1 148 ? 83.986 52.079 3.445 1.00 36.11 146 ALA B N 1
ATOM 3104 C CA . ALA B 1 148 ? 84.748 51.004 2.822 1.00 38.46 146 ALA B CA 1
ATOM 3105 C C . ALA B 1 148 ? 84.436 50.890 1.344 1.00 39.56 146 ALA B C 1
ATOM 3106 O O . ALA B 1 148 ? 83.368 51.298 0.898 1.00 39.44 146 ALA B O 1
ATOM 3108 N N . ASP B 1 149 ? 85.381 50.342 0.588 1.00 41.66 147 ASP B N 1
ATOM 3109 C CA . ASP B 1 149 ? 85.179 50.130 -0.837 1.00 43.18 147 ASP B CA 1
ATOM 3110 C C . ASP B 1 149 ? 84.083 49.076 -0.968 1.00 43.74 147 ASP B C 1
ATOM 3111 O O . ASP B 1 149 ? 84.271 47.930 -0.563 1.00 43.50 147 ASP B O 1
ATOM 3116 N N . GLN B 1 150 ? 82.944 49.465 -1.535 1.00 45.43 148 GLN B N 1
ATOM 3117 C CA . GLN B 1 150 ? 81.811 48.553 -1.678 1.00 46.92 148 GLN B CA 1
ATOM 3118 C C . GLN B 1 150 ? 82.202 47.186 -2.222 1.00 45.38 148 GLN B C 1
ATOM 3119 O O . GLN B 1 150 ? 81.674 46.168 -1.785 1.00 45.58 148 GLN B O 1
ATOM 3125 N N . ALA B 1 151 ? 83.124 47.153 -3.172 1.00 43.75 149 ALA B N 1
ATOM 3126 C CA . ALA B 1 151 ? 83.563 45.881 -3.719 1.00 43.04 149 ALA B CA 1
ATOM 3127 C C . ALA B 1 151 ? 84.199 45.038 -2.606 1.00 42.31 149 ALA B C 1
ATOM 3128 O O . ALA B 1 151 ? 83.799 43.895 -2.361 1.00 42.41 149 ALA B O 1
ATOM 3130 N N . PHE B 1 152 ? 85.188 45.607 -1.928 1.00 41.18 150 PHE B N 1
ATOM 3131 C CA . PHE B 1 152 ? 85.864 44.895 -0.852 1.00 40.83 150 PHE B CA 1
ATOM 3132 C C . PHE B 1 152 ? 84.902 44.606 0.300 1.00 40.30 150 PHE B C 1
ATOM 3133 O O . PHE B 1 152 ? 84.994 43.560 0.939 1.00 40.52 150 PHE B O 1
ATOM 3141 N N . LEU B 1 153 ? 83.976 45.524 0.559 1.00 39.30 151 LEU B N 1
ATOM 3142 C CA . LEU B 1 153 ? 83.020 45.334 1.645 1.00 39.71 151 LEU B CA 1
ATOM 3143 C C . LEU B 1 153 ? 82.137 44.129 1.348 1.00 40.01 151 LEU B C 1
ATOM 3144 O O . LEU B 1 153 ? 81.643 43.458 2.254 1.00 39.94 151 LEU B O 1
ATOM 3149 N N . ALA B 1 154 ? 81.942 43.861 0.065 1.00 40.13 152 ALA B N 1
ATOM 3150 C CA . ALA B 1 154 ? 81.136 42.729 -0.353 1.00 39.31 152 ALA B CA 1
ATOM 3151 C C . ALA B 1 154 ? 81.912 41.450 -0.050 1.00 39.38 152 ALA B C 1
ATOM 3152 O O . ALA B 1 154 ? 81.409 40.538 0.608 1.00 38.83 152 ALA B O 1
ATOM 3154 N N . ARG B 1 155 ? 83.153 41.407 -0.522 1.00 39.72 153 ARG B N 1
ATOM 3155 C CA . ARG B 1 155 ? 84.009 40.252 -0.324 1.00 39.25 153 ARG B CA 1
ATOM 3156 C C . ARG B 1 155 ? 84.136 39.917 1.148 1.00 39.20 153 ARG B C 1
ATOM 3157 O O . ARG B 1 155 ? 84.148 38.749 1.508 1.00 38.80 153 ARG B O 1
ATOM 3173 N N . VAL B 1 157 ? 81.935 40.544 3.561 1.00 40.00 155 VAL B N 1
ATOM 3174 C CA . VAL B 1 157 ? 80.683 39.951 4.000 1.00 39.45 155 VAL B CA 1
ATOM 3175 C C . VAL B 1 157 ? 80.592 38.519 3.460 1.00 38.78 155 VAL B C 1
ATOM 3176 O O . VAL B 1 157 ? 80.246 37.595 4.201 1.00 38.17 155 VAL B O 1
ATOM 3180 N N . GLU B 1 158 ? 80.922 38.337 2.182 1.00 37.40 156 GLU B N 1
ATOM 3181 C CA . GLU B 1 158 ? 80.899 37.010 1.578 1.00 35.91 156 GLU B CA 1
ATOM 3182 C C . GLU B 1 158 ? 81.785 36.090 2.394 1.00 35.41 156 GLU B C 1
ATOM 3183 O O . GLU B 1 158 ? 81.357 35.018 2.794 1.00 36.45 156 GLU B O 1
ATOM 3189 N N . ALA B 1 159 ? 83.007 36.537 2.669 1.00 35.12 157 ALA B N 1
ATOM 3190 C CA . ALA B 1 159 ? 84.000 35.757 3.407 1.00 33.92 157 ALA B CA 1
ATOM 3191 C C . ALA B 1 159 ? 83.710 35.506 4.878 1.00 33.98 157 ALA B C 1
ATOM 3192 O O . ALA B 1 159 ? 84.050 34.450 5.414 1.00 34.58 157 ALA B O 1
ATOM 3194 N N . VAL B 1 160 ? 83.104 36.476 5.544 1.00 34.05 158 VAL B N 1
ATOM 3195 C CA . VAL B 1 160 ? 82.813 36.313 6.957 1.00 33.15 158 VAL B CA 1
ATOM 3196 C C . VAL B 1 160 ? 81.604 35.396 7.166 1.00 33.61 158 VAL B C 1
ATOM 3197 O O . VAL B 1 160 ? 81.458 34.794 8.221 1.00 33.44 158 VAL B O 1
ATOM 3201 N N . ILE B 1 161 ? 80.745 35.290 6.154 1.00 35.15 159 ILE B N 1
ATOM 3202 C CA . ILE B 1 161 ? 79.563 34.428 6.227 1.00 36.98 159 ILE B CA 1
ATOM 3203 C C . ILE B 1 161 ? 80.030 32.991 5.950 1.00 38.55 159 ILE B C 1
ATOM 3204 O O . ILE B 1 161 ? 79.642 32.040 6.644 1.00 37.73 159 ILE B O 1
ATOM 3209 N N . GLU B 1 162 ? 80.873 32.845 4.933 1.00 39.81 160 GLU B N 1
ATOM 3210 C CA . GLU B 1 162 ? 81.430 31.543 4.582 1.00 42.70 160 GLU B CA 1
ATOM 3211 C C . GLU B 1 162 ? 82.532 31.219 5.581 1.00 42.35 160 GLU B C 1
ATOM 3212 O O . GLU B 1 162 ? 83.535 30.576 5.255 1.00 44.00 160 GLU B O 1
ATOM 3218 N N . ALA B 1 163 ? 82.328 31.694 6.802 1.00 39.72 161 ALA B N 1
ATOM 3219 C CA . ALA B 1 163 ? 83.254 31.488 7.896 1.00 37.86 161 ALA B CA 1
ATOM 3220 C C . ALA B 1 163 ? 82.368 31.189 9.086 1.00 37.28 161 ALA B C 1
ATOM 3221 O O . ALA B 1 163 ? 82.843 30.990 10.197 1.00 37.67 161 ALA B O 1
ATOM 3223 N N . GLY B 1 164 ? 81.063 31.168 8.836 1.00 37.36 162 GLY B N 1
ATOM 3224 C CA . GLY B 1 164 ? 80.116 30.866 9.891 1.00 37.74 162 GLY B CA 1
ATOM 3225 C C . GLY B 1 164 ? 79.170 31.985 10.282 1.00 37.82 162 GLY B C 1
ATOM 3226 O O . GLY B 1 164 ? 78.017 31.719 10.629 1.00 38.77 162 GLY B O 1
ATOM 3227 N N . ALA B 1 165 ? 79.656 33.227 10.228 1.00 36.50 163 ALA B N 1
ATOM 3228 C CA . ALA B 1 165 ? 78.885 34.428 10.593 1.00 35.04 163 ALA B CA 1
ATOM 3229 C C . ALA B 1 165 ? 77.378 34.346 10.393 1.00 32.79 163 ALA B C 1
ATOM 3230 O O . ALA B 1 165 ? 76.904 34.180 9.279 1.00 34.77 163 ALA B O 1
ATOM 3232 N N . ASP B 1 166 ? 76.628 34.496 11.474 1.00 31.04 164 ASP B N 1
ATOM 3233 C CA . ASP B 1 166 ? 75.179 34.432 11.410 1.00 29.72 164 ASP B CA 1
ATOM 3234 C C . ASP B 1 166 ? 74.619 35.795 11.062 1.00 29.80 164 ASP B C 1
ATOM 3235 O O . ASP B 1 166 ? 73.651 35.900 10.320 1.00 31.29 164 ASP B O 1
ATOM 3240 N N . VAL B 1 167 ? 75.227 36.839 11.621 1.00 29.91 165 VAL B N 1
ATOM 3241 C CA . VAL B 1 167 ? 74.786 38.211 11.385 1.00 27.83 165 VAL B CA 1
ATOM 3242 C C . VAL B 1 167 ? 75.971 39.124 11.076 1.00 26.13 165 VAL B C 1
ATOM 3243 O O . VAL B 1 167 ? 76.954 39.147 11.812 1.00 24.82 165 VAL B O 1
ATOM 3247 N N . VAL B 1 168 ? 75.873 39.865 9.979 1.00 25.69 166 VAL B N 1
ATOM 3248 C CA . VAL B 1 168 ? 76.919 40.804 9.582 1.00 25.51 166 VAL B CA 1
ATOM 3249 C C . VAL B 1 168 ? 76.409 42.237 9.794 1.00 26.60 166 VAL B C 1
ATOM 3250 O O . VAL B 1 168 ? 75.392 42.639 9.219 1.00 25.69 166 VAL B O 1
ATOM 3254 N N . ASN B 1 169 ? 77.117 42.994 10.630 1.00 27.22 167 ASN B N 1
ATOM 3255 C CA . ASN B 1 169 ? 76.751 44.374 10.942 1.00 29.29 167 ASN B CA 1
ATOM 3256 C C . ASN B 1 169 ? 77.345 45.333 9.916 1.00 30.24 167 ASN B C 1
ATOM 3257 O O . ASN B 1 169 ? 78.510 45.208 9.545 1.00 31.88 167 ASN B O 1
ATOM 3262 N N . ILE B 1 170 ? 76.542 46.287 9.456 1.00 29.70 168 ILE B N 1
ATOM 3263 C CA . ILE B 1 170 ? 77.005 47.278 8.488 1.00 29.43 168 ILE B CA 1
ATOM 3264 C C . ILE B 1 170 ? 76.685 48.663 9.052 1.00 30.29 168 ILE B C 1
ATOM 3265 O O . ILE B 1 170 ? 75.778 49.336 8.578 1.00 30.43 168 ILE B O 1
ATOM 3270 N N . PRO B 1 171 ? 77.450 49.112 10.063 1.00 31.00 169 PRO B N 1
ATOM 3271 C CA . PRO B 1 171 ? 77.267 50.408 10.726 1.00 30.73 169 PRO B CA 1
ATOM 3272 C C . PRO B 1 171 ? 77.862 51.638 10.077 1.00 30.70 169 PRO B C 1
ATOM 3273 O O . PRO B 1 171 ? 79.013 51.623 9.666 1.00 31.87 169 PRO B O 1
ATOM 3277 N N . ASP B 1 172 ? 77.071 52.706 10.009 1.00 30.95 170 ASP B N 1
ATOM 3278 C CA . ASP B 1 172 ? 77.542 53.980 9.481 1.00 29.58 170 ASP B CA 1
ATOM 3279 C C . ASP B 1 172 ? 78.264 54.617 10.652 1.00 28.79 170 ASP B C 1
ATOM 3280 O O . ASP B 1 172 ? 77.696 55.444 11.360 1.00 27.23 170 ASP B O 1
ATOM 3285 N N . THR B 1 173 ? 79.514 54.224 10.852 1.00 29.86 171 THR B N 1
ATOM 3286 C CA . THR B 1 173 ? 80.299 54.723 11.969 1.00 31.21 171 THR B CA 1
ATOM 3287 C C . THR B 1 173 ? 80.374 56.245 12.052 1.00 31.25 171 THR B C 1
ATOM 3288 O O . THR B 1 173 ? 80.298 56.802 13.151 1.00 31.69 171 THR B O 1
ATOM 3292 N N . THR B 1 174 ? 80.521 56.924 10.912 1.00 30.05 172 THR B N 1
ATOM 3293 C CA . THR B 1 174 ? 80.588 58.389 10.929 1.00 29.81 172 THR B CA 1
ATOM 3294 C C . THR B 1 174 ? 79.290 59.006 11.479 1.00 29.38 172 THR B C 1
ATOM 3295 O O . THR B 1 174 ? 79.330 59.931 12.295 1.00 26.67 172 THR B O 1
ATOM 3299 N N . GLY B 1 175 ? 78.149 58.469 11.041 1.00 29.70 173 GLY B N 1
ATOM 3300 C CA . GLY B 1 175 ? 76.857 58.962 11.485 1.00 31.16 173 GLY B CA 1
ATOM 3301 C C . GLY B 1 175 ? 76.365 60.117 10.633 1.00 33.08 173 GLY B C 1
ATOM 3302 O O . GLY B 1 175 ? 75.385 60.775 10.972 1.00 33.13 173 GLY B O 1
ATOM 3303 N N . TYR B 1 176 ? 77.048 60.360 9.518 1.00 33.83 174 TYR B N 1
ATOM 3304 C CA . TYR B 1 176 ? 76.693 61.450 8.621 1.00 33.18 174 TYR B CA 1
ATOM 3305 C C . TYR B 1 176 ? 76.155 60.969 7.289 1.00 33.14 174 TYR B C 1
ATOM 3306 O O . TYR B 1 176 ? 76.277 61.663 6.297 1.00 33.73 174 TYR B O 1
ATOM 3323 N N . LEU B 1 178 ? 73.194 59.831 4.519 1.00 29.43 176 LEU B N 1
ATOM 3324 C CA . LEU B 1 178 ? 71.832 60.194 4.176 1.00 28.31 176 LEU B CA 1
ATOM 3325 C C . LEU B 1 178 ? 71.019 58.926 4.030 1.00 29.00 176 LEU B C 1
ATOM 3326 O O . LEU B 1 178 ? 71.559 57.885 3.671 1.00 29.57 176 LEU B O 1
ATOM 3331 N N . PRO B 1 179 ? 69.706 58.998 4.304 1.00 29.93 177 PRO B N 1
ATOM 3332 C CA . PRO B 1 179 ? 68.770 57.872 4.218 1.00 29.96 177 PRO B CA 1
ATOM 3333 C C . PRO B 1 179 ? 69.002 56.957 3.027 1.00 31.48 177 PRO B C 1
ATOM 3334 O O . PRO B 1 179 ? 69.212 55.760 3.196 1.00 32.25 177 PRO B O 1
ATOM 3338 N N . TRP B 1 180 ? 68.961 57.522 1.823 1.00 32.91 178 TRP B N 1
ATOM 3339 C CA . TRP B 1 180 ? 69.157 56.741 0.608 1.00 33.84 178 TRP B CA 1
ATOM 3340 C C . TRP B 1 180 ? 70.599 56.284 0.416 1.00 33.27 178 TRP B C 1
ATOM 3341 O O . TRP B 1 180 ? 70.840 55.152 -0.002 1.00 34.58 178 TRP B O 1
ATOM 3352 N N . GLN B 1 181 ? 71.563 57.151 0.699 1.00 30.84 179 GLN B N 1
ATOM 3353 C CA . GLN B 1 181 ? 72.945 56.739 0.526 1.00 30.43 179 GLN B CA 1
ATOM 3354 C C . GLN B 1 181 ? 73.122 55.386 1.227 1.00 29.51 179 GLN B C 1
ATOM 3355 O O . GLN B 1 181 ? 73.644 54.429 0.647 1.00 28.04 179 GLN B O 1
ATOM 3361 N N . TYR B 1 182 ? 72.656 55.320 2.472 1.00 28.09 180 TYR B N 1
ATOM 3362 C CA . TYR B 1 182 ? 72.765 54.116 3.279 1.00 28.24 180 TYR B CA 1
ATOM 3363 C C . TYR B 1 182 ? 71.892 53.037 2.700 1.00 30.52 180 TYR B C 1
ATOM 3364 O O . TYR B 1 182 ? 72.256 51.865 2.718 1.00 31.78 180 TYR B O 1
ATOM 3373 N N . GLY B 1 183 ? 70.732 53.431 2.188 1.00 32.35 181 GLY B N 1
ATOM 3374 C CA . GLY B 1 183 ? 69.840 52.462 1.579 1.00 34.15 181 GLY B CA 1
ATOM 3375 C C . GLY B 1 183 ? 70.539 51.671 0.481 1.00 35.66 181 GLY B C 1
ATOM 3376 O O . GLY B 1 183 ? 70.357 50.460 0.339 1.00 36.68 181 GLY B O 1
ATOM 3377 N N . GLU B 1 184 ? 71.357 52.349 -0.305 1.00 35.58 182 GLU B N 1
ATOM 3378 C CA . GLU B 1 184 ? 72.055 51.670 -1.375 1.00 37.48 182 GLU B CA 1
ATOM 3379 C C . GLU B 1 184 ? 73.158 50.790 -0.846 1.00 38.25 182 GLU B C 1
ATOM 3380 O O . GLU B 1 184 ? 73.390 49.701 -1.372 1.00 40.05 182 GLU B O 1
ATOM 3386 N N . ARG B 1 185 ? 73.850 51.255 0.189 1.00 37.61 183 ARG B N 1
ATOM 3387 C CA . ARG B 1 185 ? 74.944 50.464 0.719 1.00 37.63 183 ARG B CA 1
ATOM 3388 C C . ARG B 1 185 ? 74.444 49.115 1.199 1.00 36.28 183 ARG B C 1
ATOM 3389 O O . ARG B 1 185 ? 75.191 48.141 1.185 1.00 35.98 183 ARG B O 1
ATOM 3397 N N . ILE B 1 186 ? 73.184 49.049 1.619 1.00 34.77 184 ILE B N 1
ATOM 3398 C CA . ILE B 1 186 ? 72.628 47.771 2.043 1.00 33.98 184 ILE B CA 1
ATOM 3399 C C . ILE B 1 186 ? 72.119 47.047 0.802 1.00 34.44 184 ILE B C 1
ATOM 3400 O O . ILE B 1 186 ? 72.287 45.832 0.675 1.00 33.52 184 ILE B O 1
ATOM 3405 N N . LYS B 1 187 ? 71.512 47.800 -0.117 1.00 34.43 185 LYS B N 1
ATOM 3406 C CA . LYS B 1 187 ? 70.995 47.214 -1.348 1.00 34.96 185 LYS B CA 1
ATOM 3407 C C . LYS B 1 187 ? 72.113 46.532 -2.121 1.00 34.06 185 LYS B C 1
ATOM 3408 O O . LYS B 1 187 ? 71.963 45.396 -2.561 1.00 33.31 185 LYS B O 1
ATOM 3414 N N . TYR B 1 188 ? 73.227 47.236 -2.283 1.00 33.23 186 TYR B N 1
ATOM 3415 C CA . TYR B 1 188 ? 74.390 46.698 -2.974 1.00 33.37 186 TYR B CA 1
ATOM 3416 C C . TYR B 1 188 ? 74.772 45.335 -2.396 1.00 34.05 186 TYR B C 1
ATOM 3417 O O . TYR B 1 188 ? 74.868 44.344 -3.115 1.00 33.97 186 TYR B O 1
ATOM 3426 N N . LEU B 1 189 ? 75.001 45.291 -1.093 1.00 35.46 187 LEU B N 1
ATOM 3427 C CA . LEU B 1 189 ? 75.381 44.046 -0.451 1.00 37.99 187 LEU B CA 1
ATOM 3428 C C . LEU B 1 189 ? 74.379 42.927 -0.730 1.00 40.50 187 LEU B C 1
ATOM 3429 O O . LEU B 1 189 ? 74.769 41.790 -0.996 1.00 41.55 187 LEU B O 1
ATOM 3442 N N . ASP B 1 191 ? 72.696 42.657 -3.250 1.00 45.36 189 ASP B N 1
ATOM 3443 C CA . ASP B 1 191 ? 72.792 42.377 -4.684 1.00 45.25 189 ASP B CA 1
ATOM 3444 C C . ASP B 1 191 ? 74.152 41.895 -5.152 1.00 45.70 189 ASP B C 1
ATOM 3445 O O . ASP B 1 191 ? 74.283 41.434 -6.285 1.00 45.37 189 ASP B O 1
ATOM 3450 N N . ASN B 1 192 ? 75.159 41.991 -4.290 1.00 47.36 190 ASN B N 1
ATOM 3451 C CA . ASN B 1 192 ? 76.508 41.579 -4.670 1.00 48.90 190 ASN B CA 1
ATOM 3452 C C . ASN B 1 192 ? 77.207 40.635 -3.704 1.00 49.50 190 ASN B C 1
ATOM 3453 O O . ASN B 1 192 ? 78.416 40.440 -3.798 1.00 50.10 190 ASN B O 1
ATOM 3458 N N . VAL B 1 193 ? 76.461 40.049 -2.779 1.00 50.22 191 VAL B N 1
ATOM 3459 C CA . VAL B 1 193 ? 77.067 39.127 -1.835 1.00 51.79 191 VAL B CA 1
ATOM 3460 C C . VAL B 1 193 ? 76.542 37.704 -2.038 1.00 53.59 191 VAL B C 1
ATOM 3461 O O . VAL B 1 193 ? 75.515 37.311 -1.480 1.00 53.54 191 VAL B O 1
ATOM 3465 N N . SER B 1 194 ? 77.278 36.953 -2.856 1.00 54.47 192 SER B N 1
ATOM 3466 C CA . SER B 1 194 ? 76.982 35.563 -3.205 1.00 54.01 192 SER B CA 1
ATOM 3467 C C . SER B 1 194 ? 76.143 34.780 -2.200 1.00 52.83 192 SER B C 1
ATOM 3468 O O . SER B 1 194 ? 75.189 34.108 -2.582 1.00 53.43 192 SER B O 1
ATOM 3471 N N . ASN B 1 195 ? 76.481 34.876 -0.919 1.00 50.45 193 ASN B N 1
ATOM 3472 C CA . ASN B 1 195 ? 75.772 34.105 0.100 1.00 49.60 193 ASN B CA 1
ATOM 3473 C C . ASN B 1 195 ? 74.996 34.840 1.213 1.00 50.01 193 ASN B C 1
ATOM 3474 O O . ASN B 1 195 ? 75.018 34.392 2.366 1.00 48.56 193 ASN B O 1
ATOM 3479 N N . ILE B 1 196 ? 74.294 35.930 0.891 1.00 50.03 194 ILE B N 1
ATOM 3480 C CA . ILE B 1 196 ? 73.561 36.645 1.937 1.00 50.96 194 ILE B CA 1
ATOM 3481 C C . ILE B 1 196 ? 72.368 35.852 2.415 1.00 50.74 194 ILE B C 1
ATOM 3482 O O . ILE B 1 196 ? 71.931 36.032 3.547 1.00 50.99 194 ILE B O 1
ATOM 3487 N N . ASP B 1 197 ? 71.846 34.972 1.559 1.00 51.46 195 ASP B N 1
ATOM 3488 C CA . ASP B 1 197 ? 70.684 34.149 1.914 1.00 50.65 195 ASP B CA 1
ATOM 3489 C C . ASP B 1 197 ? 71.009 33.292 3.128 1.00 48.14 195 ASP B C 1
ATOM 3490 O O . ASP B 1 197 ? 70.121 32.907 3.887 1.00 47.45 195 ASP B O 1
ATOM 3495 N N . LYS B 1 198 ? 72.293 33.006 3.304 1.00 45.90 196 LYS B N 1
ATOM 3496 C CA . LYS B 1 198 ? 72.750 32.188 4.412 1.00 44.08 196 LYS B CA 1
ATOM 3497 C C . LYS B 1 198 ? 72.951 33.005 5.689 1.00 41.53 196 LYS B C 1
ATOM 3498 O O . LYS B 1 198 ? 73.523 32.511 6.657 1.00 40.45 196 LYS B O 1
ATOM 3504 N N . ALA B 1 199 ? 72.462 34.248 5.682 1.00 39.57 197 ALA B N 1
ATOM 3505 C CA . ALA B 1 199 ? 72.570 35.155 6.829 1.00 37.52 197 ALA B CA 1
ATOM 3506 C C . ALA B 1 199 ? 71.730 36.429 6.667 1.00 36.02 197 ALA B C 1
ATOM 3507 O O . ALA B 1 199 ? 70.862 36.524 5.793 1.00 35.59 197 ALA B O 1
ATOM 3509 N N . ILE B 1 200 ? 72.003 37.411 7.518 1.00 33.60 198 ILE B N 1
ATOM 3510 C CA . ILE B 1 200 ? 71.274 38.671 7.488 1.00 31.10 198 ILE B CA 1
ATOM 3511 C C . ILE B 1 200 ? 72.109 39.865 7.939 1.00 29.65 198 ILE B C 1
ATOM 3512 O O . ILE B 1 200 ? 72.813 39.813 8.960 1.00 27.94 198 ILE B O 1
ATOM 3517 N N . LEU B 1 201 ? 72.006 40.948 7.174 1.00 27.85 199 LEU B N 1
ATOM 3518 C CA . LEU B 1 201 ? 72.699 42.190 7.490 1.00 27.16 199 LEU B CA 1
ATOM 3519 C C . LEU B 1 201 ? 71.916 42.888 8.607 1.00 26.70 199 LEU B C 1
ATOM 3520 O O . LEU B 1 201 ? 70.697 42.753 8.701 1.00 27.75 199 LEU B O 1
ATOM 3525 N N . SER B 1 202 ? 72.618 43.619 9.461 1.00 25.79 200 SER B N 1
ATOM 3526 C CA . SER B 1 202 ? 71.976 44.331 10.559 1.00 25.50 200 SER B CA 1
ATOM 3527 C C . SER B 1 202 ? 72.387 45.789 10.478 1.00 25.74 200 SER B C 1
ATOM 3528 O O . SER B 1 202 ? 73.570 46.093 10.319 1.00 26.67 200 SER B O 1
ATOM 3531 N N . ALA B 1 203 ? 71.414 46.689 10.573 1.00 25.05 201 ALA B N 1
ATOM 3532 C CA . ALA B 1 203 ? 71.701 48.113 10.506 1.00 25.39 201 ALA B CA 1
ATOM 3533 C C . ALA B 1 203 ? 72.105 48.655 11.873 1.00 27.17 201 ALA B C 1
ATOM 3534 O O . ALA B 1 203 ? 71.663 48.167 12.914 1.00 29.49 201 ALA B O 1
ATOM 3536 N N . HIS B 1 204 ? 72.985 49.642 11.860 1.00 27.15 202 HIS B N 1
ATOM 3537 C CA . HIS B 1 204 ? 73.445 50.288 13.083 1.00 29.40 202 HIS B CA 1
ATOM 3538 C C . HIS B 1 204 ? 73.801 51.676 12.603 1.00 29.78 202 HIS B C 1
ATOM 3539 O O . HIS B 1 204 ? 74.891 51.907 12.081 1.00 30.32 202 HIS B O 1
ATOM 3546 N N . CYS B 1 205 ? 72.864 52.595 12.770 1.00 29.37 203 CYS B N 1
ATOM 3547 C CA . CYS B 1 205 ? 73.045 53.950 12.300 1.00 29.30 203 CYS B CA 1
ATOM 3548 C C . CYS B 1 205 ? 73.236 54.880 13.479 1.00 29.71 203 CYS B C 1
ATOM 3549 O O . CYS B 1 205 ? 72.709 54.627 14.558 1.00 28.73 203 CYS B O 1
ATOM 3552 N N . HIS B 1 206 ? 74.010 55.943 13.273 1.00 29.52 204 HIS B N 1
ATOM 3553 C CA . HIS B 1 206 ? 74.253 56.916 14.327 1.00 29.16 204 HIS B CA 1
ATOM 3554 C C . HIS B 1 206 ? 73.472 58.197 14.049 1.00 28.17 204 HIS B C 1
ATOM 3555 O O . HIS B 1 206 ? 73.366 58.635 12.902 1.00 28.71 204 HIS B O 1
ATOM 3562 N N . ASN B 1 207 ? 72.927 58.790 15.109 1.00 25.79 205 ASN B N 1
ATOM 3563 C CA . ASN B 1 207 ? 72.095 59.986 14.989 1.00 24.94 205 ASN B CA 1
ATOM 3564 C C . ASN B 1 207 ? 72.827 61.327 15.019 1.00 24.51 205 ASN B C 1
ATOM 356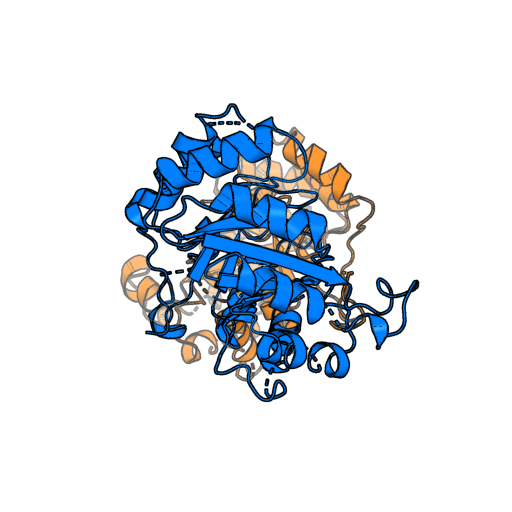5 O O . ASN B 1 207 ? 72.381 62.271 15.673 1.00 23.20 205 ASN B O 1
ATOM 3570 N N . ASP B 1 208 ? 73.933 61.422 14.293 1.00 24.42 206 ASP B N 1
ATOM 3571 C CA . ASP B 1 208 ? 74.688 62.666 14.256 1.00 25.90 206 ASP B CA 1
ATOM 3572 C C . ASP B 1 208 ? 73.934 63.749 13.507 1.00 24.91 206 ASP B C 1
ATOM 3573 O O . ASP B 1 208 ? 73.926 64.907 13.916 1.00 24.88 206 ASP B O 1
ATOM 3578 N N . LEU B 1 209 ? 73.297 63.368 12.408 1.00 24.38 207 LEU B N 1
ATOM 3579 C CA . LEU B 1 209 ? 72.530 64.316 11.617 1.00 23.41 207 LEU B CA 1
ATOM 3580 C C . LEU B 1 209 ? 71.052 64.211 11.982 1.00 22.88 207 LEU B C 1
ATOM 3581 O O . LEU B 1 209 ? 70.192 64.769 11.289 1.00 23.20 207 LEU B O 1
ATOM 3586 N N . GLY B 1 210 ? 70.783 63.521 13.094 1.00 21.80 208 GLY B N 1
ATOM 3587 C CA . GLY B 1 210 ? 69.422 63.292 13.557 1.00 19.88 208 GLY B CA 1
ATOM 3588 C C . GLY B 1 210 ? 68.647 62.477 12.528 1.00 21.01 208 GLY B C 1
ATOM 3589 O O . GLY B 1 210 ? 67.429 62.620 12.403 1.00 20.80 208 GLY B O 1
ATOM 3590 N N . LEU B 1 211 ? 69.362 61.625 11.790 1.00 20.45 209 LEU B N 1
ATOM 3591 C CA . LEU B 1 211 ? 68.783 60.782 10.740 1.00 20.71 209 LEU B CA 1
ATOM 3592 C C . LEU B 1 211 ? 68.905 59.261 10.987 1.00 20.81 209 LEU B C 1
ATOM 3593 O O . LEU B 1 211 ? 68.832 58.468 10.042 1.00 19.21 209 LEU B O 1
ATOM 3598 N N . ALA B 1 212 ? 69.088 58.856 12.242 1.00 21.02 210 ALA B N 1
ATOM 3599 C CA . ALA B 1 212 ? 69.233 57.435 12.571 1.00 20.66 210 ALA B CA 1
ATOM 3600 C C . ALA B 1 212 ? 67.979 56.614 12.268 1.00 20.71 210 ALA B C 1
ATOM 3601 O O . ALA B 1 212 ? 68.044 55.590 11.580 1.00 21.64 210 ALA B O 1
ATOM 3603 N N . THR B 1 213 ? 66.836 57.065 12.771 1.00 18.01 211 THR B N 1
ATOM 3604 C CA . THR B 1 213 ? 65.608 56.330 12.537 1.00 16.32 211 THR B CA 1
ATOM 3605 C C . THR B 1 213 ? 65.334 56.191 11.043 1.00 17.19 211 THR B C 1
ATOM 3606 O O . THR B 1 213 ? 65.149 55.084 10.549 1.00 18.73 211 THR B O 1
ATOM 3610 N N . ALA B 1 214 ? 65.324 57.293 10.312 1.00 16.86 212 ALA B N 1
ATOM 3611 C CA . ALA B 1 214 ? 65.064 57.194 8.884 1.00 18.35 212 ALA B CA 1
ATOM 3612 C C . ALA B 1 214 ? 66.061 56.250 8.218 1.00 19.46 212 ALA B C 1
ATOM 3613 O O . ALA B 1 214 ? 65.691 55.420 7.383 1.00 19.74 212 ALA B O 1
ATOM 3615 N N . ASN B 1 215 ? 67.332 56.387 8.580 1.00 20.89 213 ASN B N 1
ATOM 3616 C CA . ASN B 1 215 ? 68.373 55.536 8.010 1.00 22.72 213 ASN B CA 1
ATOM 3617 C C . ASN B 1 215 ? 68.098 54.051 8.246 1.00 22.63 213 ASN B C 1
ATOM 3618 O O . ASN B 1 215 ? 68.199 53.226 7.332 1.00 22.63 213 ASN B O 1
ATOM 3623 N N . SER B 1 216 ? 67.750 53.712 9.477 1.00 21.20 214 SER B N 1
ATOM 3624 C CA . SER B 1 216 ? 67.449 52.337 9.805 1.00 21.63 214 SER B CA 1
ATOM 3625 C C . SER B 1 216 ? 66.320 51.788 8.946 1.00 22.98 214 SER B C 1
ATOM 3626 O O . SER B 1 216 ? 66.371 50.633 8.528 1.00 23.75 214 SER B O 1
ATOM 3629 N N . LEU B 1 217 ? 65.299 52.607 8.685 1.00 22.67 215 LEU B N 1
ATOM 3630 C CA . LEU B 1 217 ? 64.169 52.175 7.862 1.00 22.06 215 LEU B CA 1
ATOM 3631 C C . LEU B 1 217 ? 64.615 51.949 6.418 1.00 23.22 215 LEU B C 1
ATOM 3632 O O . LEU B 1 217 ? 64.212 50.979 5.782 1.00 24.31 215 LEU B O 1
ATOM 3637 N N . ALA B 1 218 ? 65.446 52.841 5.891 1.00 23.13 216 ALA B N 1
ATOM 3638 C CA . ALA B 1 218 ? 65.934 52.668 4.528 1.00 22.99 216 ALA B CA 1
ATOM 3639 C C . ALA B 1 218 ? 66.646 51.325 4.490 1.00 23.74 216 ALA B C 1
ATOM 3640 O O . ALA B 1 218 ? 66.491 50.541 3.554 1.00 23.37 216 ALA B O 1
ATOM 3642 N N . ALA B 1 219 ? 67.424 51.066 5.535 1.00 24.68 217 ALA B N 1
ATOM 3643 C CA . ALA B 1 219 ? 68.175 49.828 5.651 1.00 25.30 217 ALA B CA 1
ATOM 3644 C C . ALA B 1 219 ? 67.252 48.616 5.621 1.00 27.23 217 ALA B C 1
ATOM 3645 O O . ALA B 1 219 ? 67.533 47.631 4.933 1.00 29.21 217 ALA B O 1
ATOM 3647 N N . LEU B 1 220 ? 66.152 48.688 6.368 1.00 25.63 218 LEU B N 1
ATOM 3648 C CA . LEU B 1 220 ? 65.194 47.588 6.417 1.00 24.31 218 LEU B CA 1
ATOM 3649 C C . LEU B 1 220 ? 64.418 47.389 5.115 1.00 25.23 218 LEU B C 1
ATOM 3650 O O . LEU B 1 220 ? 63.930 46.293 4.842 1.00 27.63 218 LEU B O 1
ATOM 3655 N N . GLN B 1 221 ? 64.297 48.441 4.314 1.00 25.79 219 GLN B N 1
ATOM 3656 C CA . GLN B 1 221 ? 63.591 48.341 3.043 1.00 26.08 219 GLN B CA 1
ATOM 3657 C C . GLN B 1 221 ? 64.513 47.849 1.944 1.00 25.27 219 GLN B C 1
ATOM 3658 O O . GLN B 1 221 ? 64.134 47.825 0.776 1.00 24.80 219 GLN B O 1
ATOM 3664 N N . ASN B 1 222 ? 65.725 47.457 2.308 1.00 24.90 220 ASN B N 1
ATOM 3665 C CA . ASN B 1 222 ? 66.669 46.992 1.310 1.00 26.10 220 ASN B CA 1
ATOM 3666 C C . ASN B 1 222 ? 67.299 45.655 1.653 1.00 27.32 220 ASN B C 1
ATOM 3667 O O . ASN B 1 222 ? 68.228 45.215 0.974 1.00 28.40 220 ASN B O 1
ATOM 3672 N N . GLY B 1 223 ? 66.796 45.011 2.703 1.00 27.26 221 GLY B N 1
ATOM 3673 C CA . GLY B 1 223 ? 67.322 43.718 3.092 1.00 28.06 221 GLY B CA 1
ATOM 3674 C C . GLY B 1 223 ? 67.667 43.517 4.555 1.00 29.95 221 GLY B C 1
ATOM 3675 O O . GLY B 1 223 ? 67.473 42.432 5.101 1.00 31.93 221 GLY B O 1
ATOM 3676 N N . ALA B 1 224 ? 68.192 44.545 5.206 1.00 30.67 222 ALA B N 1
ATOM 3677 C CA . ALA B 1 224 ? 68.554 44.403 6.611 1.00 30.72 222 ALA B CA 1
ATOM 3678 C C . ALA B 1 224 ? 67.355 43.820 7.364 1.00 30.11 222 ALA B C 1
ATOM 3679 O O . ALA B 1 224 ? 66.238 44.298 7.212 1.00 28.68 222 ALA B O 1
ATOM 3681 N N . ARG B 1 225 ? 67.586 42.777 8.154 1.00 31.04 223 ARG B N 1
ATOM 3682 C CA . ARG B 1 225 ? 66.502 42.154 8.905 1.00 32.12 223 ARG B CA 1
ATOM 3683 C C . ARG B 1 225 ? 66.668 42.306 10.409 1.00 31.64 223 ARG B C 1
ATOM 3684 O O . ARG B 1 225 ? 65.816 41.879 11.198 1.00 30.58 223 ARG B O 1
ATOM 3692 N N . GLN B 1 226 ? 67.783 42.921 10.790 1.00 30.60 224 GLN B N 1
ATOM 3693 C CA . GLN B 1 226 ? 68.070 43.206 12.184 1.00 29.70 224 GLN B CA 1
ATOM 3694 C C . GLN B 1 226 ? 68.354 44.695 12.295 1.00 29.33 224 GLN B C 1
ATOM 3695 O O . GLN B 1 226 ? 68.796 45.333 11.337 1.00 29.12 224 GLN B O 1
ATOM 3701 N N . VAL B 1 227 ? 68.082 45.249 13.465 1.00 27.46 225 VAL B N 1
ATOM 3702 C CA . VAL B 1 227 ? 68.311 46.659 13.694 1.00 26.52 225 VAL B CA 1
ATOM 3703 C C . VAL B 1 227 ? 68.873 46.862 15.085 1.00 27.58 225 VAL B C 1
ATOM 3704 O O . VAL B 1 227 ? 68.283 46.431 16.090 1.00 26.59 225 VAL B O 1
ATOM 3708 N N . GLU B 1 228 ? 70.022 47.521 15.134 1.00 26.89 226 GLU B N 1
ATOM 3709 C CA . GLU B 1 228 ? 70.656 47.823 16.399 1.00 26.32 226 GLU B CA 1
ATOM 3710 C C . GLU B 1 228 ? 69.998 49.118 16.854 1.00 24.97 226 GLU B C 1
ATOM 3711 O O . GLU B 1 228 ? 69.678 49.981 16.034 1.00 23.97 226 GLU B O 1
ATOM 3717 N N . CYS B 1 229 ? 69.752 49.236 18.150 1.00 23.90 227 CYS B N 1
ATOM 3718 C CA . CYS B 1 229 ? 69.144 50.444 18.682 1.00 24.36 227 CYS B CA 1
ATOM 3719 C C . CYS B 1 229 ? 69.129 50.415 20.189 1.00 25.19 227 CYS B C 1
ATOM 3720 O O . CYS B 1 229 ? 69.402 49.387 20.794 1.00 26.43 227 CYS B O 1
ATOM 3723 N N . THR B 1 230 ? 68.804 51.552 20.788 1.00 26.40 228 THR B N 1
ATOM 3724 C CA . THR B 1 230 ? 68.770 51.680 22.236 1.00 26.64 228 THR B CA 1
ATOM 3725 C C . THR B 1 230 ? 67.501 52.415 22.670 1.00 27.59 228 THR B C 1
ATOM 3726 O O . THR B 1 230 ? 66.818 53.024 21.847 1.00 26.77 228 THR B O 1
ATOM 3730 N N . ILE B 1 231 ? 67.178 52.344 23.957 1.00 28.46 229 ILE B N 1
ATOM 3731 C CA . ILE B 1 231 ? 65.997 53.030 24.462 1.00 30.34 229 ILE B CA 1
ATOM 3732 C C . ILE B 1 231 ? 66.310 54.524 24.524 1.00 31.58 229 ILE B C 1
ATOM 3733 O O . ILE B 1 231 ? 67.292 54.945 25.148 1.00 30.56 229 ILE B O 1
ATOM 3738 N N . ASN B 1 232 ? 65.472 55.307 23.849 1.00 32.33 230 ASN B N 1
ATOM 3739 C CA . ASN B 1 232 ? 65.616 56.753 23.777 1.00 33.86 230 ASN B CA 1
ATOM 3740 C C . ASN B 1 232 ? 66.745 57.183 22.842 1.00 35.01 230 ASN B C 1
ATOM 3741 O O . ASN B 1 232 ? 67.014 58.377 22.705 1.00 34.85 230 ASN B O 1
ATOM 3746 N N . GLY B 1 233 ? 67.398 56.216 22.199 1.00 34.76 231 GLY B N 1
ATOM 3747 C CA . GLY B 1 233 ? 68.499 56.531 21.303 1.00 35.53 231 GLY B CA 1
ATOM 3748 C C . GLY B 1 233 ? 69.801 56.917 22.000 1.00 36.81 231 GLY B C 1
ATOM 3749 O O . GLY B 1 233 ? 70.645 57.605 21.415 1.00 37.03 231 GLY B O 1
ATOM 3750 N N . ILE B 1 234 ? 69.963 56.476 23.248 1.00 36.10 232 ILE B N 1
ATOM 3751 C CA . ILE B 1 234 ? 71.163 56.753 24.037 1.00 37.15 232 ILE B CA 1
ATOM 3752 C C . ILE B 1 234 ? 72.426 56.195 23.373 1.00 38.31 232 ILE B C 1
ATOM 3753 O O . ILE B 1 234 ? 72.385 55.141 22.734 1.00 38.62 232 ILE B O 1
ATOM 3758 N N . GLY B 1 235 ? 73.546 56.900 23.537 1.00 38.94 233 GLY B N 1
ATOM 3759 C CA . GLY B 1 235 ? 74.802 56.463 22.949 1.00 39.29 233 GLY B CA 1
ATOM 3760 C C . GLY B 1 235 ? 75.848 57.558 22.831 1.00 40.94 233 GLY B C 1
ATOM 3761 O O . GLY B 1 235 ? 75.571 58.732 23.082 1.00 41.14 233 GLY B O 1
ATOM 3762 N N . GLU B 1 236 ? 77.061 57.170 22.452 1.00 43.02 234 GLU B N 1
ATOM 3763 C CA . GLU B 1 236 ? 78.161 58.114 22.282 1.00 44.54 234 GLU B CA 1
ATOM 3764 C C . GLU B 1 236 ? 77.782 59.262 21.338 1.00 43.52 234 GLU B C 1
ATOM 3765 O O . GLU B 1 236 ? 77.043 59.070 20.368 1.00 43.31 234 GLU B O 1
ATOM 3771 N N . ARG B 1 237 ? 78.308 60.449 21.624 1.00 41.60 235 ARG B N 1
ATOM 3772 C CA . ARG B 1 237 ? 78.042 61.637 20.814 1.00 40.54 235 ARG B CA 1
ATOM 3773 C C . ARG B 1 237 ? 76.545 61.947 20.720 1.00 40.77 235 ARG B C 1
ATOM 3774 O O . ARG B 1 237 ? 75.886 62.269 21.717 1.00 39.76 235 ARG B O 1
ATOM 3782 N N . ALA B 1 238 ? 76.031 61.850 19.494 1.00 40.01 236 ALA B N 1
ATOM 3783 C CA . ALA B 1 238 ? 74.627 62.103 19.189 1.00 39.36 236 ALA B CA 1
ATOM 3784 C C . ALA B 1 238 ? 73.796 60.834 19.380 1.00 38.80 236 ALA B C 1
ATOM 3785 O O . ALA B 1 238 ? 72.634 60.770 18.975 1.00 38.60 236 ALA B O 1
ATOM 3787 N N . GLY B 1 239 ? 74.409 59.828 20.000 1.00 37.71 237 GLY B N 1
ATOM 3788 C CA . GLY B 1 239 ? 73.724 58.572 20.250 1.00 35.00 237 GLY B CA 1
ATOM 3789 C C . GLY B 1 239 ? 73.400 57.813 18.982 1.00 32.58 237 GLY B C 1
ATOM 3790 O O . GLY B 1 239 ? 73.873 58.158 17.898 1.00 31.29 237 GLY B O 1
ATOM 3791 N N . ASN B 1 240 ? 72.598 56.764 19.107 1.00 31.02 238 ASN B N 1
ATOM 3792 C CA . ASN B 1 240 ? 72.242 56.000 17.926 1.00 30.21 238 ASN B CA 1
ATOM 3793 C C . ASN B 1 240 ? 70.751 55.776 17.844 1.00 26.73 238 ASN B C 1
ATOM 3794 O O . ASN B 1 240 ? 70.016 56.291 18.669 1.00 27.90 238 ASN B O 1
ATOM 3799 N N . THR B 1 241 ? 70.315 55.023 16.843 1.00 23.06 239 THR B N 1
ATOM 3800 C CA . THR B 1 241 ? 68.900 54.759 16.602 1.00 21.75 239 THR B CA 1
ATOM 3801 C C . THR B 1 241 ? 68.021 54.468 17.815 1.00 21.29 239 THR B C 1
ATOM 3802 O O . THR B 1 241 ? 68.270 53.523 18.544 1.00 21.86 239 THR B O 1
ATOM 3806 N N . ALA B 1 242 ? 66.981 55.270 18.017 1.00 22.04 240 ALA B N 1
ATOM 3807 C CA . ALA B 1 242 ? 66.064 55.053 19.127 1.00 24.35 240 ALA B CA 1
ATOM 3808 C C . ALA B 1 242 ? 65.140 53.864 18.813 1.00 27.24 240 ALA B C 1
ATOM 3809 O O . ALA B 1 242 ? 64.576 53.751 17.717 1.00 26.51 240 ALA B O 1
ATOM 3811 N N . LEU B 1 243 ? 64.993 52.983 19.794 1.00 29.09 241 LEU B N 1
ATOM 3812 C CA . LEU B 1 243 ? 64.179 51.792 19.640 1.00 31.61 241 LEU B CA 1
ATOM 3813 C C . LEU B 1 243 ? 62.682 52.060 19.446 1.00 32.32 241 LEU B C 1
ATOM 3814 O O . LEU B 1 243 ? 62.063 51.496 18.543 1.00 32.91 241 LEU B O 1
ATOM 3819 N N . GLU B 1 244 ? 62.102 52.925 20.273 1.00 32.47 242 GLU B N 1
ATOM 3820 C CA . GLU B 1 244 ? 60.674 53.224 20.167 1.00 32.56 242 GLU B CA 1
ATOM 3821 C C . GLU B 1 244 ? 60.321 53.681 18.767 1.00 32.22 242 GLU B C 1
ATOM 3822 O O . GLU B 1 244 ? 59.372 53.191 18.159 1.00 32.46 242 GLU B O 1
ATOM 3828 N N . GLU B 1 245 ? 61.104 54.626 18.264 1.00 30.90 243 GLU B N 1
ATOM 3829 C CA . GLU B 1 245 ? 60.881 55.188 16.949 1.00 29.30 243 GLU B CA 1
ATOM 3830 C C . GLU B 1 245 ? 60.831 54.183 15.807 1.00 29.76 243 GLU B C 1
ATOM 3831 O O . GLU B 1 245 ? 59.803 54.062 15.146 1.00 29.29 243 GLU B O 1
ATOM 3837 N N . VAL B 1 246 ? 61.924 53.465 15.564 1.00 30.51 244 VAL B N 1
ATOM 3838 C CA . VAL B 1 246 ? 61.940 52.491 14.480 1.00 32.23 244 VAL B CA 1
ATOM 3839 C C . VAL B 1 246 ? 60.780 51.534 14.675 1.00 34.46 244 VAL B C 1
ATOM 3840 O O . VAL B 1 246 ? 59.945 51.375 13.789 1.00 34.48 244 VAL B O 1
ATOM 3844 N N . VAL B 1 247 ? 60.740 50.903 15.849 1.00 36.21 245 VAL B N 1
ATOM 3845 C CA . VAL B 1 247 ? 59.698 49.940 16.211 1.00 37.04 245 VAL B CA 1
ATOM 3846 C C . VAL B 1 247 ? 58.263 50.449 16.028 1.00 38.78 245 VAL B C 1
ATOM 3847 O O . VAL B 1 247 ? 57.365 49.678 15.692 1.00 40.66 245 VAL B O 1
ATOM 3859 N N . ALA B 1 249 ? 57.592 53.008 13.923 1.00 39.39 247 ALA B N 1
ATOM 3860 C CA . ALA B 1 249 ? 57.478 53.490 12.557 1.00 39.17 247 ALA B CA 1
ATOM 3861 C C . ALA B 1 249 ? 57.134 52.295 11.662 1.00 39.84 247 ALA B C 1
ATOM 3862 O O . ALA B 1 249 ? 56.419 52.436 10.676 1.00 40.71 247 ALA B O 1
ATOM 3872 N N . GLU B 1 251 ? 55.408 49.817 12.612 1.00 39.99 249 GLU B N 1
ATOM 3873 C CA . GLU B 1 251 ? 54.052 49.458 12.988 1.00 39.55 249 GLU B CA 1
ATOM 3874 C C . GLU B 1 251 ? 52.993 50.372 12.397 1.00 37.67 249 GLU B C 1
ATOM 3875 O O . GLU B 1 251 ? 51.884 49.931 12.127 1.00 38.09 249 GLU B O 1
ATOM 3881 N N . CYS B 1 252 ? 53.318 51.644 12.215 1.00 36.32 250 CYS B N 1
ATOM 3882 C CA . CYS B 1 252 ? 52.367 52.582 11.634 1.00 35.38 250 CYS B CA 1
ATOM 3883 C C . CYS B 1 252 ? 52.370 52.467 10.124 1.00 34.42 250 CYS B C 1
ATOM 3884 O O . CYS B 1 252 ? 51.718 53.252 9.439 1.00 35.71 250 CYS B O 1
ATOM 3887 N N . HIS B 1 253 ? 53.116 51.504 9.601 1.00 32.19 251 HIS B N 1
ATOM 3888 C CA . HIS B 1 253 ? 53.177 51.330 8.166 1.00 31.24 251 HIS B CA 1
ATOM 3889 C C . HIS B 1 253 ? 53.230 49.872 7.741 1.00 32.16 251 HIS B C 1
ATOM 3890 O O . HIS B 1 253 ? 53.594 49.574 6.599 1.00 30.34 251 HIS B O 1
ATOM 3897 N N . LYS B 1 254 ? 52.853 48.971 8.650 1.00 33.65 252 LYS B N 1
ATOM 3898 C CA . LYS B 1 254 ? 52.851 47.529 8.363 1.00 37.50 252 LYS B CA 1
ATOM 3899 C C . LYS B 1 254 ? 52.231 47.240 6.997 1.00 38.29 252 LYS B C 1
ATOM 3900 O O . LYS B 1 254 ? 52.758 46.448 6.212 1.00 38.23 252 LYS B O 1
ATOM 3906 N N . GLU B 1 255 ? 51.108 47.891 6.722 1.00 39.75 253 GLU B N 1
ATOM 3907 C CA . GLU B 1 255 ? 50.404 47.706 5.464 1.00 41.81 253 GLU B CA 1
ATOM 3908 C C . GLU B 1 255 ? 51.149 48.230 4.230 1.00 42.09 253 GLU B C 1
ATOM 3909 O O . GLU B 1 255 ? 50.625 48.170 3.117 1.00 41.95 253 GLU B O 1
ATOM 3915 N N . THR B 1 256 ? 52.364 48.737 4.418 1.00 41.67 254 THR B N 1
ATOM 3916 C CA . THR B 1 256 ? 53.143 49.257 3.296 1.00 40.78 254 THR B CA 1
ATOM 3917 C C . THR B 1 256 ? 54.551 48.678 3.320 1.00 39.65 254 THR B C 1
ATOM 3918 O O . THR B 1 256 ? 55.145 48.413 2.278 1.00 39.42 254 THR B O 1
ATOM 3922 N N . LEU B 1 257 ? 55.088 48.488 4.517 1.00 38.23 255 LEU B N 1
ATOM 3923 C CA . LEU B 1 257 ? 56.426 47.931 4.661 1.00 36.55 255 LEU B CA 1
ATOM 3924 C C . LEU B 1 257 ? 56.370 46.417 4.834 1.00 36.48 255 LEU B C 1
ATOM 3925 O O . LEU B 1 257 ? 57.353 45.726 4.577 1.00 35.45 255 LEU B O 1
ATOM 3930 N N . GLY B 1 258 ? 55.220 45.906 5.270 1.00 36.11 256 GLY B N 1
ATOM 3931 C CA . GLY B 1 258 ? 55.082 44.478 5.486 1.00 36.70 256 GLY B CA 1
ATOM 3932 C C . GLY B 1 258 ? 56.145 43.957 6.443 1.00 37.32 256 GLY B C 1
ATOM 3933 O O . GLY B 1 258 ? 56.759 42.912 6.210 1.00 37.53 256 GLY B O 1
ATOM 3934 N N . LEU B 1 259 ? 56.361 44.695 7.528 1.00 35.71 257 LEU B N 1
ATOM 3935 C CA . LEU B 1 259 ? 57.357 44.319 8.520 1.00 33.95 257 LEU B CA 1
ATOM 3936 C C . LEU B 1 259 ? 56.871 44.383 9.967 1.00 34.21 257 LEU B C 1
ATOM 3937 O O . LEU B 1 259 ? 56.202 45.341 10.371 1.00 33.05 257 LEU B O 1
ATOM 3942 N N . GLU B 1 260 ? 57.217 43.364 10.750 1.00 33.79 258 GLU B N 1
ATOM 3943 C CA . GLU B 1 260 ? 56.859 43.369 12.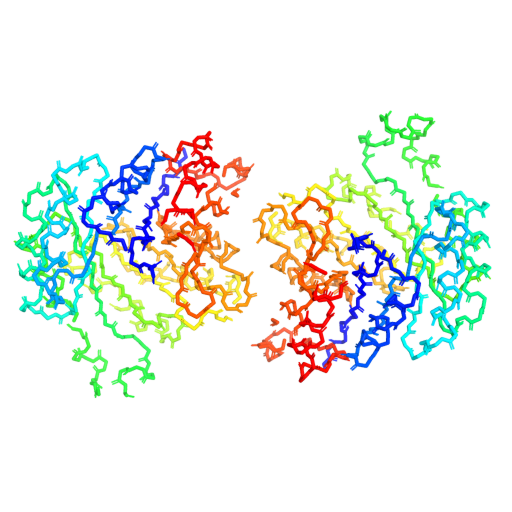158 1.00 34.86 258 GLU B CA 1
ATOM 3944 C C . GLU B 1 260 ? 57.954 42.801 13.054 1.00 32.49 258 GLU B C 1
ATOM 3945 O O . GLU B 1 260 ? 58.859 42.096 12.603 1.00 31.98 258 GLU B O 1
ATOM 3951 N N . THR B 1 261 ? 57.867 43.143 14.331 1.00 29.91 259 THR B N 1
ATOM 3952 C CA . THR B 1 261 ? 58.849 42.726 15.311 1.00 28.95 259 THR B CA 1
ATOM 3953 C C . THR B 1 261 ? 58.144 42.105 16.494 1.00 30.51 259 THR B C 1
ATOM 3954 O O . THR B 1 261 ? 56.944 42.288 16.684 1.00 31.80 259 THR B O 1
ATOM 3958 N N . GLY B 1 262 ? 58.892 41.388 17.316 1.00 30.05 260 GLY B N 1
ATOM 3959 C CA . GLY B 1 262 ? 58.270 40.783 18.472 1.00 30.07 260 GLY B CA 1
ATOM 3960 C C . GLY B 1 262 ? 58.194 41.771 19.614 1.00 31.43 260 GLY B C 1
ATOM 3961 O O . GLY B 1 262 ? 58.328 41.391 20.778 1.00 31.85 260 GLY B O 1
ATOM 3962 N N . ILE B 1 263 ? 57.984 43.044 19.297 1.00 32.42 261 ILE B N 1
ATOM 3963 C CA . ILE B 1 263 ? 57.913 44.054 20.344 1.00 34.30 261 ILE B CA 1
ATOM 3964 C C . ILE B 1 263 ? 56.503 44.265 20.862 1.00 35.24 261 ILE B C 1
ATOM 3965 O O . ILE B 1 263 ? 55.532 44.252 20.107 1.00 35.15 261 ILE B O 1
ATOM 3970 N N . ASN B 1 264 ? 56.408 44.465 22.169 1.00 36.55 262 ASN B N 1
ATOM 3971 C CA . ASN B 1 264 ? 55.131 44.708 22.818 1.00 38.74 262 ASN B CA 1
ATOM 3972 C C . ASN B 1 264 ? 55.004 46.217 22.949 1.00 39.06 262 ASN B C 1
ATOM 3973 O O . ASN B 1 264 ? 55.336 46.787 23.986 1.00 39.32 262 ASN B O 1
ATOM 3978 N N . HIS B 1 265 ? 54.541 46.859 21.882 1.00 38.97 263 HIS B N 1
ATOM 3979 C CA . HIS B 1 265 ? 54.376 48.305 21.851 1.00 38.83 263 HIS B CA 1
ATOM 3980 C C . HIS B 1 265 ? 53.743 48.818 23.141 1.00 39.41 263 HIS B C 1
ATOM 3981 O O . HIS B 1 265 ? 54.204 49.798 23.731 1.00 38.88 263 HIS B O 1
ATOM 3988 N N . LYS B 1 266 ? 52.705 48.124 23.593 1.00 40.56 264 LYS B N 1
ATOM 3989 C CA . LYS B 1 266 ? 51.989 48.503 24.801 1.00 41.59 264 LYS B CA 1
ATOM 3990 C C . LYS B 1 266 ? 52.867 48.751 26.025 1.00 40.92 264 LYS B C 1
ATOM 3991 O O . LYS B 1 266 ? 52.367 49.230 27.046 1.00 40.67 264 LYS B O 1
ATOM 3997 N N . LYS B 1 267 ? 54.156 48.417 25.930 1.00 40.54 265 LYS B N 1
ATOM 3998 C CA . LYS B 1 267 ? 55.103 48.613 27.039 1.00 40.08 265 LYS B CA 1
ATOM 3999 C C . LYS B 1 267 ? 56.234 49.581 26.703 1.00 39.09 265 LYS B C 1
ATOM 4000 O O . LYS B 1 267 ? 57.046 49.928 27.567 1.00 38.93 265 LYS B O 1
ATOM 4006 N N . LEU B 1 268 ? 56.288 50.007 25.447 1.00 37.60 266 LEU B N 1
ATOM 4007 C CA . LEU B 1 268 ? 57.313 50.941 25.005 1.00 36.01 266 LEU B CA 1
ATOM 4008 C C . LEU B 1 268 ? 57.432 52.128 25.958 1.00 36.32 266 LEU B C 1
ATOM 4009 O O . LEU B 1 268 ? 58.418 52.277 26.676 1.00 35.51 266 LEU B O 1
ATOM 4014 N N . VAL B 1 269 ? 56.400 52.958 25.960 1.00 37.45 267 VAL B N 1
ATOM 4015 C CA . VAL B 1 269 ? 56.348 54.156 26.785 1.00 38.59 267 VAL B CA 1
ATOM 4016 C C . VAL B 1 269 ? 56.765 53.996 28.256 1.00 39.62 267 VAL B C 1
ATOM 4017 O O . VAL B 1 269 ? 57.637 54.719 28.735 1.00 39.63 267 VAL B O 1
ATOM 4021 N N . PRO B 1 270 ? 56.159 53.051 28.993 1.00 40.32 268 PRO B N 1
ATOM 4022 C CA . PRO B 1 270 ? 56.567 52.914 30.396 1.00 40.83 268 PRO B CA 1
ATOM 4023 C C . PRO B 1 270 ? 58.008 52.444 30.574 1.00 41.94 268 PRO B C 1
ATOM 4024 O O . PRO B 1 270 ? 58.797 53.069 31.290 1.00 40.75 268 PRO B O 1
ATOM 4028 N N . ILE B 1 271 ? 58.339 51.335 29.920 1.00 44.10 269 ILE B N 1
ATOM 4029 C CA . ILE B 1 271 ? 59.677 50.763 30.011 1.00 46.50 269 ILE B CA 1
ATOM 4030 C C . ILE B 1 271 ? 60.755 51.765 29.631 1.00 47.31 269 ILE B C 1
ATOM 4031 O O . ILE B 1 271 ? 61.906 51.652 30.056 1.00 47.34 269 ILE B O 1
ATOM 4036 N N . SER B 1 272 ? 60.368 52.757 28.841 1.00 48.91 270 SER B N 1
ATOM 4037 C CA . SER B 1 272 ? 61.291 53.788 28.414 1.00 49.96 270 SER B CA 1
ATOM 4038 C C . SER B 1 272 ? 61.498 54.803 29.527 1.00 50.70 270 SER B C 1
ATOM 4039 O O . SER B 1 272 ? 62.584 55.364 29.674 1.00 50.34 270 SER B O 1
ATOM 4042 N N . HIS B 1 273 ? 60.454 55.030 30.318 1.00 52.33 271 HIS B N 1
ATOM 4043 C CA . HIS B 1 273 ? 60.537 55.992 31.411 1.00 54.12 271 HIS B CA 1
ATOM 4044 C C . HIS B 1 273 ? 61.260 55.438 32.643 1.00 53.94 271 HIS B C 1
ATOM 4045 O O . HIS B 1 273 ? 61.665 56.195 33.531 1.00 53.81 271 HIS B O 1
ATOM 4052 N N . LEU B 1 274 ? 61.445 54.124 32.692 1.00 53.61 272 LEU B N 1
ATOM 4053 C CA . LEU B 1 274 ? 62.136 53.528 33.825 1.00 53.58 272 LEU B CA 1
ATOM 4054 C C . LEU B 1 274 ? 63.591 53.275 33.460 1.00 53.52 272 LEU B C 1
ATOM 4055 O O . LEU B 1 274 ? 64.454 53.229 34.333 1.00 53.48 272 LEU B O 1
ATOM 4060 N N . VAL B 1 275 ? 63.858 53.102 32.168 1.00 53.67 273 VAL B N 1
ATOM 4061 C CA . VAL B 1 275 ? 65.225 52.900 31.698 1.00 53.73 273 VAL B CA 1
ATOM 4062 C C . VAL B 1 275 ? 65.894 54.268 31.710 1.00 53.28 273 VAL B C 1
ATOM 4063 O O . VAL B 1 275 ? 67.104 54.386 31.897 1.00 52.48 273 VAL B O 1
ATOM 4067 N N . SER B 1 276 ? 65.083 55.302 31.508 1.00 53.45 274 SER B N 1
ATOM 4068 C CA . SER B 1 276 ? 65.552 56.681 31.511 1.00 53.83 274 SER B CA 1
ATOM 4069 C C . SER B 1 276 ? 65.941 57.082 32.929 1.00 53.74 274 SER B C 1
ATOM 4070 O O . SER B 1 276 ? 67.097 57.410 33.209 1.00 53.96 274 SER B O 1
ATOM 4073 N N . THR B 1 277 ? 64.955 57.059 33.818 1.00 53.21 275 THR B N 1
ATOM 4074 C CA . THR B 1 277 ? 65.163 57.404 35.211 1.00 52.94 275 THR B CA 1
ATOM 4075 C C . THR B 1 277 ? 66.323 56.611 35.819 1.00 54.06 275 THR B C 1
ATOM 4076 O O . THR B 1 277 ? 67.169 57.170 36.515 1.00 53.59 275 THR B O 1
ATOM 4080 N N . LEU B 1 278 ? 66.368 55.313 35.542 1.00 54.99 276 LEU B N 1
ATOM 4081 C CA . LEU B 1 278 ? 67.429 54.461 36.058 1.00 56.44 276 LEU B CA 1
ATOM 4082 C C . LEU B 1 278 ? 68.821 54.985 35.707 1.00 59.54 276 LEU B C 1
ATOM 4083 O O . LEU B 1 278 ? 69.775 54.808 36.469 1.00 59.29 276 LEU B O 1
ATOM 4096 N N . ARG B 1 280 ? 69.320 58.119 35.196 1.00 66.13 278 ARG B N 1
ATOM 4097 C CA . ARG B 1 280 ? 69.247 59.501 35.651 1.00 66.59 278 ARG B CA 1
ATOM 4098 C C . ARG B 1 280 ? 69.241 60.574 34.571 1.00 67.54 278 ARG B C 1
ATOM 4099 O O . ARG B 1 280 ? 69.038 61.747 34.877 1.00 66.72 278 ARG B O 1
#

Secondary structure (DSSP, 8-state):
-EE-EEEE-GGG----TTHHHHHHHHHHHHT-SEEEEE-TTS-HHHHHHHHHHHHH--SSEEEEE--S-HHHHHHHHHHHTT-SSEEEEEEEE-SHHHH----TTTT--HHHHHHHHTTSSEEEEEEETGGGS-HHHHH--HHHHHHT-SEEE--BSS---HHHHHHHHHH----S-GGGSEEEE-B--TTS-HHHHHHHHHHHT--EEEEBGGG--STT---BHHHH---TTHHHH-EE----GGGHHHHHHHHHH--/-EE-EEEE-HHHHS----HHHHHHHHHHHHTTT-SEEEEE-TTT-HHHHHHHHHHHTT--SSEEEEEE-S-HHHHHHHHHHHTT-SSEEEEEEEE-SHHHHHHTSTT--TTTT--HHHHHHHHHHSSEEEEEEESTTTS-HHHHH--HHHHTTT-SEEEEE-SS---HHHHHHHHHH----TTGGGSEEEEE-B-SSS-HHHHHHHHHTTT--EEEEBGGG--STT-B-BHHHH---TTHHHH-EE-S--GGGHHHHHHHHHH--

Sequence (524 aa):
GKRIFVFDTTLRDGLNTEEKIIVAKALDELGVDVIEAGFPVSSPGDFNSVVEITKAVTRPTICALTRAKEADINIAGEALRFAKRSRIHTGIGSSDIHIESTRENILEAVAAVKQAKKVVHEVEFFCEDAGRADQAFLARVEAVIEAGADVVNIPDTTGYLPWQYGERIKYLDNVSNIDKAILSAHCHNDLGLATANSLAALQNGARQVECTINGIGERAGNTALEEVVAECHKETLGLETGINHKKLVPISHLVSTLRGKRIFVFDTTLRDGEQLNTEEKIIVAKALDELGVDVIEAGFPVSSPGDFNSVVEITKAVTRPTICALTRAKEADINIAGEALRFAKRSRIHTGIGSSDIHIEHKLRSTRENILEAVAAVKQAKKVVHEVEFFCEDAGRADQAFLARVEAVIEAGADVVNIPDTTGYLPWQYGERIKYLDNVSNIDKAILSAHCHNDLGLATANSLAALQNGARQVECTINGIGERAGNTALEEVVAECHKETLGLETGINHKKLVPISHLVSTLR